Protein AF-0000000075723671 (afdb_homodimer)

Structure (mmCIF, N/CA/C/O backbone):
data_AF-0000000075723671-model_v1
#
loop_
_entity.id
_entity.type
_entity.pdbx_description
1 polymer 'Nucleoside phosphorylase domain-containing protein'
#
loop_
_atom_site.group_PDB
_atom_site.id
_atom_site.type_symbol
_atom_site.label_atom_id
_atom_site.label_alt_id
_atom_site.label_comp_id
_atom_site.label_asym_id
_atom_site.label_entity_id
_atom_site.label_seq_id
_atom_site.pdbx_PDB_ins_code
_atom_site.Cartn_x
_atom_site.Cartn_y
_atom_site.Cartn_z
_atom_site.occupancy
_atom_site.B_iso_or_equiv
_atom_site.auth_seq_id
_atom_site.auth_comp_id
_atom_site.auth_asym_id
_atom_site.auth_atom_id
_atom_site.pdbx_PDB_model_num
ATOM 1 N N . MET A 1 1 ? 20.656 0.702 16.875 1 18.89 1 MET A N 1
ATOM 2 C CA . MET A 1 1 ? 21.359 0.551 15.617 1 18.89 1 MET A CA 1
ATOM 3 C C . MET A 1 1 ? 21.234 1.809 14.766 1 18.89 1 MET A C 1
ATOM 5 O O . MET A 1 1 ? 20.125 2.297 14.539 1 18.89 1 MET A O 1
ATOM 9 N N . THR A 1 2 ? 22.203 2.615 14.734 1 20.42 2 THR A N 1
ATOM 10 C CA . THR A 1 2 ? 22.344 3.85 13.977 1 20.42 2 THR A CA 1
ATOM 11 C C . THR A 1 2 ? 22.016 3.623 12.5 1 20.42 2 THR A C 1
ATOM 13 O O . THR A 1 2 ? 22.484 2.66 11.891 1 20.42 2 THR A O 1
ATOM 16 N N . LEU A 1 3 ? 20.953 3.947 12.07 1 26.33 3 LEU A N 1
ATOM 17 C CA . LEU A 1 3 ? 20.781 3.924 10.617 1 26.33 3 LEU A CA 1
ATOM 18 C C . LEU A 1 3 ? 22 4.539 9.922 1 26.33 3 LEU A C 1
ATOM 20 O O . LEU A 1 3 ? 22.312 5.711 10.133 1 26.33 3 LEU A O 1
ATOM 24 N N . GLN A 1 4 ? 23.125 4.023 10.102 1 26.12 4 GLN A N 1
ATOM 25 C CA . GLN A 1 4 ? 24.203 4.531 9.258 1 26.12 4 GLN A CA 1
ATOM 26 C C . GLN A 1 4 ? 23.766 4.555 7.789 1 26.12 4 GLN A C 1
ATOM 28 O O . GLN A 1 4 ? 23.219 3.58 7.281 1 26.12 4 GLN A O 1
ATOM 33 N N . HIS A 1 5 ? 23.203 5.547 7.461 1 31.92 5 HIS A N 1
ATOM 34 C CA . HIS A 1 5 ? 23.266 5.578 6.004 1 31.92 5 HIS A CA 1
ATOM 35 C C . HIS A 1 5 ? 24.578 4.984 5.504 1 31.92 5 HIS A C 1
ATOM 37 O O . HIS A 1 5 ? 25.656 5.453 5.871 1 31.92 5 HIS A O 1
ATOM 43 N N . PRO A 1 6 ? 24.75 3.736 5.473 1 31.92 6 PRO A N 1
ATOM 44 C CA . PRO A 1 6 ? 26.047 3.311 4.969 1 31.92 6 PRO A CA 1
ATOM 45 C C . PRO A 1 6 ? 26.656 4.305 3.979 1 31.92 6 PRO A C 1
ATOM 47 O O . PRO A 1 6 ? 25.922 5.07 3.344 1 31.92 6 PRO A O 1
ATOM 50 N N . ASP A 1 7 ? 27.984 4.586 4.121 1 30.44 7 ASP A N 1
ATOM 51 C CA . ASP A 1 7 ? 28.875 5.117 3.098 1 30.44 7 ASP A CA 1
ATOM 52 C C . ASP A 1 7 ? 28.375 4.766 1.697 1 30.44 7 ASP A C 1
ATOM 54 O O . ASP A 1 7 ? 29 5.137 0.701 1 30.44 7 ASP A O 1
ATOM 58 N N . SER A 1 8 ? 27.641 3.738 1.77 1 30.45 8 SER A N 1
ATOM 59 C CA . SER A 1 8 ? 27.297 3.238 0.443 1 30.45 8 SER A CA 1
ATOM 60 C C . SER A 1 8 ? 26.234 4.109 -0.216 1 30.45 8 SER A C 1
ATOM 62 O O . SER A 1 8 ? 25.703 3.756 -1.271 1 30.45 8 SER A O 1
ATOM 64 N N . CYS A 1 9 ? 25.5 4.996 0.51 1 32.03 9 CYS A N 1
ATOM 65 C CA . CYS A 1 9 ? 24.906 6.027 -0.335 1 32.03 9 CYS A CA 1
ATOM 66 C C . CYS A 1 9 ? 25.984 6.816 -1.071 1 32.03 9 CYS A C 1
ATOM 68 O O . CYS A 1 9 ? 25.922 8.047 -1.147 1 32.03 9 CYS A O 1
ATOM 70 N N . LYS A 1 10 ? 27.172 6.375 -0.982 1 31.92 10 LYS A N 1
ATOM 71 C CA . LYS A 1 10 ? 28.062 7.258 -1.72 1 31.92 10 LYS A CA 1
ATOM 72 C C . LYS A 1 10 ? 27.344 7.926 -2.889 1 31.92 10 LYS A C 1
ATOM 74 O O . LYS A 1 10 ? 27.734 9.016 -3.32 1 31.92 10 LYS A O 1
ATOM 79 N N . GLY A 1 11 ? 26.797 6.973 -3.967 1 28.27 11 GLY A N 1
ATOM 80 C CA . GLY A 1 11 ? 26.109 7.582 -5.094 1 28.27 11 GLY A CA 1
ATOM 81 C C . GLY A 1 11 ? 24.594 7.605 -4.934 1 28.27 11 GLY A C 1
ATOM 82 O O . GLY A 1 11 ? 24 6.645 -4.434 1 28.27 11 GLY A O 1
ATOM 83 N N . GLY A 1 12 ? 23.844 8.734 -4.426 1 33.16 12 GLY A N 1
ATOM 84 C CA . GLY A 1 12 ? 22.5 9.281 -4.344 1 33.16 12 GLY A CA 1
ATOM 85 C C . GLY A 1 12 ? 21.438 8.328 -4.863 1 33.16 12 GLY A C 1
ATOM 86 O O . GLY A 1 12 ? 20.25 8.641 -4.812 1 33.16 12 GLY A O 1
ATOM 87 N N . ASN A 1 13 ? 21.625 7.41 -5.816 1 40.31 13 ASN A N 1
ATOM 88 C CA . ASN A 1 13 ? 20.781 6.719 -6.781 1 40.31 13 ASN A CA 1
ATOM 89 C C . ASN A 1 13 ? 20.203 5.434 -6.195 1 40.31 13 ASN A C 1
ATOM 91 O O . ASN A 1 13 ? 19.703 4.578 -6.934 1 40.31 13 ASN A O 1
ATOM 95 N N . THR A 1 14 ? 20.438 4.938 -4.898 1 51.66 14 THR A N 1
ATOM 96 C CA . THR A 1 14 ? 20.219 3.549 -4.5 1 51.66 14 THR A CA 1
ATOM 97 C C . THR A 1 14 ? 19.188 3.457 -3.381 1 51.66 14 THR A C 1
ATOM 99 O O . THR A 1 14 ? 18.859 4.461 -2.746 1 51.66 14 THR A O 1
ATOM 102 N N . ILE A 1 15 ? 18.328 2.477 -3.465 1 65.69 15 ILE A N 1
ATOM 103 C CA . ILE A 1 15 ? 17.578 2.08 -2.277 1 65.69 15 ILE A CA 1
ATOM 104 C C . ILE A 1 15 ? 18.484 2.16 -1.047 1 65.69 15 ILE A C 1
ATOM 106 O O . ILE A 1 15 ? 19.547 1.524 -1.001 1 65.69 15 ILE A O 1
ATOM 110 N N . PRO A 1 16 ? 18.156 3.162 -0.182 1 69.81 16 PRO A N 1
ATOM 111 C CA . PRO A 1 16 ? 18.953 3.238 1.039 1 69.81 16 PRO A CA 1
ATOM 112 C C . PRO A 1 16 ? 18.969 1.929 1.823 1 69.81 16 PRO A C 1
ATOM 114 O O . PRO A 1 16 ? 17.938 1.267 1.94 1 69.81 16 PRO A O 1
ATOM 117 N N . VAL A 1 17 ? 20.141 1.421 2.094 1 75.94 17 VAL A N 1
ATOM 118 C CA . VAL A 1 17 ? 20.297 0.274 2.984 1 75.94 17 VAL A CA 1
ATOM 119 C C . VAL A 1 17 ? 21.016 0.7 4.262 1 75.94 17 VAL A C 1
ATOM 121 O O . VAL A 1 17 ? 21.812 1.645 4.246 1 75.94 17 VAL A O 1
ATOM 124 N N . ASP A 1 18 ? 20.703 0.053 5.289 1 78.19 18 ASP A N 1
ATOM 125 C CA . ASP A 1 18 ? 21.375 0.379 6.535 1 78.19 18 ASP A CA 1
ATOM 126 C C . ASP A 1 18 ? 22.734 -0.315 6.613 1 78.19 18 ASP A C 1
ATOM 128 O O . ASP A 1 18 ? 23.219 -0.863 5.621 1 78.19 18 ASP A O 1
ATOM 132 N N . LYS A 1 19 ? 23.391 -0.211 7.762 1 78.44 19 LYS A N 1
ATOM 133 C CA . LYS A 1 19 ? 24.75 -0.725 7.957 1 78.44 19 LYS A CA 1
ATOM 134 C C . LYS A 1 19 ? 24.797 -2.236 7.75 1 78.44 19 LYS A C 1
ATOM 136 O O . LYS A 1 19 ? 25.844 -2.785 7.383 1 78.44 19 LYS A O 1
ATOM 141 N N . ASP A 1 20 ? 23.641 -2.936 7.918 1 84 20 ASP A N 1
ATOM 142 C CA . ASP A 1 20 ? 23.578 -4.387 7.785 1 84 20 ASP A CA 1
ATOM 143 C C . ASP A 1 20 ? 23.094 -4.793 6.398 1 84 20 ASP A C 1
ATOM 145 O O . ASP A 1 20 ? 22.891 -5.98 6.125 1 84 20 ASP A O 1
ATOM 149 N N . GLY A 1 21 ? 22.844 -3.807 5.562 1 84.38 21 GLY A N 1
ATOM 150 C CA . GLY A 1 21 ? 22.391 -4.094 4.211 1 84.38 21 GLY A CA 1
ATOM 151 C C . GLY A 1 21 ? 20.891 -4.234 4.105 1 84.38 21 GLY A C 1
ATOM 152 O O . GLY A 1 21 ? 20.375 -4.793 3.131 1 84.38 21 GLY A O 1
ATOM 153 N N . ARG A 1 22 ? 20.219 -3.822 5.086 1 88.88 22 ARG A N 1
ATOM 154 C CA . ARG A 1 22 ? 18.766 -3.879 5.074 1 88.88 22 ARG A CA 1
ATOM 155 C C . ARG A 1 22 ? 18.172 -2.699 4.305 1 88.88 22 ARG A C 1
ATOM 157 O O . ARG A 1 22 ? 18.422 -1.542 4.652 1 88.88 22 ARG A O 1
ATOM 164 N N . PRO A 1 23 ? 17.438 -3.053 3.213 1 89.31 23 PRO A N 1
ATOM 165 C CA . PRO A 1 23 ? 16.703 -1.945 2.586 1 89.31 23 PRO A CA 1
ATOM 166 C C . PRO A 1 23 ? 15.711 -1.28 3.533 1 89.31 23 PRO A C 1
ATOM 168 O O . PRO A 1 23 ? 15.102 -1.954 4.367 1 89.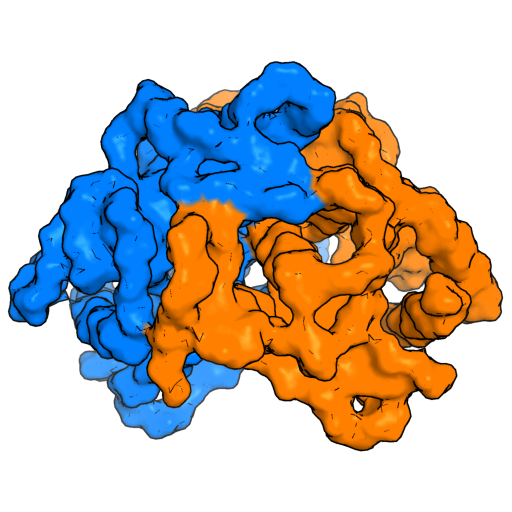31 23 PRO A O 1
ATOM 171 N N . TYR A 1 24 ? 15.438 -0.058 3.361 1 85.44 24 TYR A N 1
ATOM 172 C CA . TYR A 1 24 ? 14.695 0.799 4.277 1 85.44 24 TYR A CA 1
ATOM 173 C C . TYR A 1 24 ? 13.25 0.324 4.418 1 85.44 24 TYR A C 1
ATOM 175 O O . TYR A 1 24 ? 12.688 0.343 5.512 1 85.44 24 TYR A O 1
ATOM 183 N N . HIS A 1 25 ? 12.641 -0.074 3.348 1 91.69 25 HIS A N 1
ATOM 184 C CA . HIS A 1 25 ? 11.219 -0.391 3.389 1 91.69 25 HIS A CA 1
ATOM 185 C C . HIS A 1 25 ? 10.992 -1.88 3.629 1 91.69 25 HIS A C 1
ATOM 187 O O . HIS A 1 25 ? 10.305 -2.262 4.582 1 91.69 25 HIS A O 1
ATOM 193 N N . PHE A 1 26 ? 11.648 -2.721 2.828 1 94.75 26 PHE A N 1
ATOM 194 C CA . PHE A 1 26 ? 11.461 -4.164 2.92 1 94.75 26 PHE A CA 1
ATOM 195 C C . PHE A 1 26 ? 11.984 -4.695 4.246 1 94.75 26 PHE A C 1
ATOM 197 O O . PHE A 1 26 ? 11.367 -5.57 4.859 1 94.75 26 PHE A O 1
ATOM 204 N N . GLY A 1 27 ? 13.195 -4.32 4.613 1 93.75 27 GLY A N 1
ATOM 205 C CA . GLY A 1 27 ? 13.672 -4.473 5.977 1 93.75 27 GLY A CA 1
ATOM 206 C C . GLY A 1 27 ? 14.477 -5.746 6.191 1 93.75 27 GLY A C 1
ATOM 207 O O . GLY A 1 27 ? 15.148 -5.895 7.215 1 93.75 27 GLY A O 1
ATOM 208 N N . CYS A 1 28 ? 14.477 -6.711 5.27 1 96.94 28 CYS A N 1
ATOM 209 C CA . CYS A 1 28 ? 15.25 -7.938 5.449 1 96.94 28 CYS A CA 1
ATOM 210 C C . CYS A 1 28 ? 16.578 -7.863 4.699 1 96.94 28 CYS A C 1
ATOM 212 O O . CYS A 1 28 ? 16.688 -7.152 3.699 1 96.94 28 CYS A O 1
ATOM 214 N N . THR A 1 29 ? 17.547 -8.625 5.195 1 96 29 THR A N 1
ATOM 215 C CA . THR A 1 29 ? 18.797 -8.789 4.469 1 96 29 THR A CA 1
ATOM 216 C C . THR A 1 29 ? 18.703 -9.953 3.48 1 96 29 THR A C 1
ATOM 218 O O . THR A 1 29 ? 17.781 -10.773 3.562 1 96 29 THR A O 1
ATOM 221 N N . GLY A 1 30 ? 19.688 -9.961 2.572 1 95.75 30 GLY A N 1
ATOM 222 C CA . GLY A 1 30 ? 19.75 -11.07 1.635 1 95.75 30 GLY A CA 1
ATOM 223 C C . GLY A 1 30 ? 19.875 -12.422 2.314 1 95.75 30 GLY A C 1
ATOM 224 O O . GLY A 1 30 ? 19.344 -13.422 1.824 1 95.75 30 GLY A O 1
ATOM 225 N N . ALA A 1 31 ? 20.516 -12.492 3.469 1 96.81 31 ALA A N 1
ATOM 226 C CA . ALA A 1 31 ? 20.734 -13.734 4.199 1 96.81 31 ALA A CA 1
ATOM 227 C C . ALA A 1 31 ? 19.453 -14.211 4.875 1 96.81 31 ALA A C 1
ATOM 229 O O . ALA A 1 31 ? 19.281 -15.406 5.125 1 96.81 31 ALA A O 1
ATOM 230 N N . GLU A 1 32 ? 18.547 -13.336 5.047 1 98.06 32 GLU A N 1
ATOM 231 C CA . GLU A 1 32 ? 17.344 -13.625 5.816 1 98.06 32 GLU A CA 1
ATOM 232 C C . GLU A 1 32 ? 16.219 -14.109 4.906 1 98.06 32 GLU A C 1
ATOM 234 O O . GLU A 1 32 ? 15.195 -14.617 5.387 1 98.06 32 GLU A O 1
ATOM 239 N N . ILE A 1 33 ? 16.438 -14.023 3.609 1 98.44 33 ILE A N 1
ATOM 240 C CA . ILE A 1 33 ? 15.359 -14.375 2.697 1 98.44 33 ILE A CA 1
ATOM 241 C C . ILE A 1 33 ? 15.859 -15.391 1.673 1 98.44 33 ILE A C 1
ATOM 243 O O . ILE A 1 33 ? 17.062 -15.641 1.571 1 98.44 33 ILE A O 1
ATOM 247 N N . SER A 1 34 ? 14.906 -16.031 1.021 1 97.94 34 SER A N 1
ATOM 248 C CA . SER A 1 34 ? 15.133 -16.859 -0.167 1 97.94 34 SER A CA 1
ATOM 249 C C . SER A 1 34 ? 14.828 -16.078 -1.44 1 97.94 34 SER A C 1
ATOM 251 O O . SER A 1 34 ? 14.148 -15.039 -1.396 1 97.94 34 SER A O 1
ATOM 253 N N . ASN A 1 35 ? 15.336 -16.516 -2.518 1 97.75 35 ASN A N 1
ATOM 254 C CA . ASN A 1 35 ? 15.016 -15.93 -3.814 1 97.75 35 ASN A CA 1
ATOM 255 C C . ASN A 1 35 ? 13.656 -16.406 -4.32 1 97.75 35 ASN A C 1
ATOM 257 O O . ASN A 1 35 ? 13.18 -15.938 -5.355 1 97.75 35 ASN A O 1
ATOM 261 N N . ASP A 1 36 ? 13.039 -17.312 -3.648 1 98.44 36 ASP A N 1
ATOM 262 C CA . ASP A 1 36 ? 11.742 -17.859 -4.023 1 98.44 36 ASP A CA 1
ATOM 263 C C . ASP A 1 36 ? 10.656 -17.391 -3.057 1 98.44 36 ASP A C 1
ATOM 265 O O . ASP A 1 36 ? 10.617 -17.828 -1.901 1 98.44 36 ASP A O 1
ATOM 269 N N . PHE A 1 37 ? 9.719 -16.578 -3.59 1 98.69 37 PHE A N 1
ATOM 270 C CA . PHE A 1 37 ? 8.742 -15.922 -2.736 1 98.69 37 PHE A CA 1
ATOM 271 C C . PHE A 1 37 ? 7.328 -16.375 -3.08 1 98.69 37 PHE A C 1
ATOM 273 O O . PHE A 1 37 ? 6.945 -16.406 -4.25 1 98.69 37 PHE A O 1
ATOM 280 N N . LEU A 1 38 ? 6.617 -16.766 -2.066 1 98.88 38 LEU A N 1
ATOM 281 C CA . LEU A 1 38 ? 5.168 -16.594 -2.098 1 98.88 38 LEU A CA 1
ATOM 282 C C . LEU A 1 38 ? 4.758 -15.273 -1.447 1 98.88 38 LEU A C 1
ATOM 284 O O . LEU A 1 38 ? 5.098 -15.016 -0.29 1 98.88 38 LEU A O 1
ATOM 288 N N . ILE A 1 39 ? 4.059 -14.398 -2.154 1 98.88 39 ILE A N 1
ATOM 289 C CA . ILE A 1 39 ? 3.65 -13.125 -1.577 1 98.88 39 ILE A CA 1
ATOM 290 C C . ILE A 1 39 ? 2.125 -13.039 -1.54 1 98.88 39 ILE A C 1
ATOM 292 O O . ILE A 1 39 ? 1.441 -13.656 -2.355 1 98.88 39 ILE A O 1
ATOM 296 N N . THR A 1 40 ? 1.606 -12.344 -0.584 1 98.5 40 THR A N 1
ATOM 297 C CA . THR A 1 40 ? 0.164 -12.195 -0.416 1 98.5 40 THR A CA 1
ATOM 298 C C . THR A 1 40 ? -0.172 -10.867 0.247 1 98.5 40 THR A C 1
ATOM 300 O O . THR A 1 40 ? 0.697 -10.227 0.845 1 98.5 40 THR A O 1
ATOM 303 N N . THR A 1 41 ? -1.385 -10.43 0.107 1 95.56 41 THR A N 1
ATOM 304 C CA . THR A 1 41 ? -1.844 -9.188 0.704 1 95.56 41 THR A CA 1
ATOM 305 C C . THR A 1 41 ? -2.412 -9.43 2.098 1 95.56 41 THR A C 1
ATOM 307 O O . THR A 1 41 ? -2.658 -8.484 2.85 1 95.56 41 THR A O 1
ATOM 310 N N . ASP A 1 42 ? -2.635 -10.672 2.473 1 96.12 42 ASP A N 1
ATOM 311 C CA . ASP A 1 42 ? -3.291 -11.062 3.717 1 96.12 42 ASP A CA 1
ATOM 312 C C . ASP A 1 42 ? -2.27 -11.523 4.754 1 96.12 42 ASP A C 1
ATOM 314 O O . ASP A 1 42 ? -1.681 -12.594 4.621 1 96.12 42 ASP A O 1
ATOM 318 N N . TYR A 1 43 ? -2.156 -10.789 5.82 1 97.62 43 TYR A N 1
ATOM 319 C CA . TYR A 1 43 ? -1.144 -11.062 6.836 1 97.62 43 TYR A CA 1
ATOM 320 C C . TYR A 1 43 ? -1.479 -12.328 7.617 1 97.62 43 TYR A C 1
ATOM 322 O O . TYR A 1 43 ? -0.584 -13.102 7.973 1 97.62 43 TYR A O 1
ATOM 330 N N . TYR A 1 44 ? -2.709 -12.508 7.918 1 96.69 44 TYR A N 1
ATOM 331 C CA . TYR A 1 44 ? -3.127 -13.734 8.586 1 96.69 44 TYR A CA 1
ATOM 332 C C . TYR A 1 44 ? -2.811 -14.961 7.734 1 96.69 44 TYR A C 1
ATOM 334 O O . TYR A 1 44 ? -2.287 -15.953 8.234 1 96.69 44 TYR A O 1
ATOM 342 N N . LEU A 1 45 ? -3.135 -14.859 6.465 1 97.5 45 LEU A N 1
ATOM 343 C CA . LEU A 1 45 ? -2.863 -15.961 5.551 1 97.5 45 LEU A CA 1
ATOM 344 C C . LEU A 1 45 ? -1.372 -16.281 5.512 1 97.5 45 LEU A C 1
ATOM 346 O O . LEU A 1 45 ? -0.981 -17.453 5.535 1 97.5 45 LEU A O 1
ATOM 350 N N . ALA A 1 46 ? -0.579 -15.242 5.438 1 98.56 46 ALA A N 1
ATOM 351 C CA . ALA A 1 46 ? 0.868 -15.445 5.426 1 98.56 46 ALA A CA 1
ATOM 352 C C . ALA A 1 46 ? 1.326 -16.219 6.656 1 98.56 46 ALA A C 1
ATOM 354 O O . ALA A 1 46 ? 2.158 -17.125 6.555 1 98.56 46 ALA A O 1
ATOM 355 N N . GLU A 1 47 ? 0.824 -15.828 7.785 1 98.12 47 GLU A N 1
ATOM 356 C CA . GLU A 1 47 ? 1.156 -16.531 9.023 1 98.12 47 GLU A CA 1
ATOM 357 C C . GLU A 1 47 ? 0.74 -17.984 8.969 1 98.12 47 GLU A C 1
ATOM 359 O O . GLU A 1 47 ? 1.483 -18.875 9.406 1 98.12 47 GLU A O 1
ATOM 364 N N . GLN A 1 48 ? -0.472 -18.234 8.438 1 98.19 48 GLN A N 1
ATOM 365 C CA . GLN A 1 48 ? -0.961 -19.609 8.32 1 98.19 48 GLN A CA 1
ATOM 366 C C . GLN A 1 48 ? -0.099 -20.422 7.352 1 98.19 48 GLN A C 1
ATOM 368 O O . GLN A 1 48 ? 0.189 -21.594 7.602 1 98.19 48 GLN A O 1
ATOM 373 N N . ILE A 1 49 ? 0.293 -19.812 6.258 1 98.62 49 ILE A N 1
ATOM 374 C CA . ILE A 1 49 ? 1.131 -20.5 5.281 1 98.62 49 ILE A CA 1
ATOM 375 C C . ILE A 1 49 ? 2.494 -20.812 5.898 1 98.62 49 ILE A C 1
ATOM 377 O O . ILE A 1 49 ? 3.061 -21.875 5.66 1 98.62 49 ILE A O 1
ATOM 381 N N . ALA A 1 50 ? 3.018 -19.859 6.699 1 98.69 50 ALA A N 1
ATOM 382 C CA . ALA A 1 50 ? 4.324 -20.031 7.328 1 98.69 50 ALA A CA 1
ATOM 383 C C . ALA A 1 50 ? 4.324 -21.25 8.25 1 98.69 50 ALA A C 1
ATOM 385 O O . ALA A 1 50 ? 5.379 -21.844 8.5 1 98.69 50 ALA A O 1
ATOM 386 N N . LYS A 1 51 ? 3.18 -21.641 8.75 1 98.25 51 LYS A N 1
ATOM 387 C CA . LYS A 1 51 ? 3.064 -22.812 9.625 1 98.25 51 LYS A CA 1
ATOM 388 C C . LYS A 1 51 ? 3.297 -24.094 8.844 1 98.25 51 LYS A C 1
ATOM 390 O O . LYS A 1 51 ? 3.479 -25.172 9.438 1 98.25 51 LYS A O 1
ATOM 395 N N . LEU A 1 52 ? 3.309 -24.031 7.539 1 97.81 52 LEU A N 1
ATOM 396 C CA . LEU A 1 52 ? 3.576 -25.203 6.711 1 97.81 52 LEU A CA 1
ATOM 397 C C . LEU A 1 52 ? 5.074 -25.484 6.621 1 97.81 52 LEU A C 1
ATOM 399 O O . LEU A 1 52 ? 5.488 -26.547 6.152 1 97.81 52 LEU A O 1
ATOM 403 N N . PHE A 1 53 ? 5.879 -24.453 7.027 1 98.31 53 PHE A N 1
ATOM 404 C CA . PHE A 1 53 ? 7.324 -24.656 7.016 1 98.31 53 PHE A CA 1
ATOM 405 C C . PHE A 1 53 ? 7.719 -25.75 8 1 98.31 53 PHE A C 1
ATOM 407 O O . PHE A 1 53 ? 6.969 -26.078 8.922 1 98.31 53 PHE A O 1
ATOM 414 N N . GLU A 1 54 ? 8.891 -26.328 7.844 1 98.19 54 GLU A N 1
ATOM 415 C CA . GLU A 1 54 ? 9.43 -27.391 8.695 1 98.19 54 GLU A CA 1
ATOM 416 C C . GLU A 1 54 ? 9.797 -26.859 10.078 1 98.19 54 GLU A C 1
ATOM 418 O O . GLU A 1 54 ? 9.703 -27.562 11.07 1 98.19 54 GLU A O 1
ATOM 423 N N . GLU A 1 55 ? 10.195 -25.609 10.117 1 97.5 55 GLU A N 1
ATOM 424 C CA . GLU A 1 55 ? 10.586 -24.984 11.375 1 97.5 55 GLU A CA 1
ATOM 425 C C . GLU A 1 55 ? 9.359 -24.641 12.227 1 97.5 55 GLU A C 1
ATOM 427 O O . GLU A 1 55 ? 8.383 -24.094 11.719 1 97.5 55 GLU A O 1
ATOM 432 N N . LYS A 1 56 ? 9.422 -24.938 13.43 1 96.06 56 LYS A N 1
ATOM 433 C CA . LYS A 1 56 ? 8.367 -24.531 14.352 1 96.06 56 LYS A CA 1
ATOM 434 C C . LYS A 1 56 ? 8.305 -23 14.477 1 96.06 56 LYS A C 1
ATOM 436 O O . LYS A 1 56 ? 7.215 -22.438 14.602 1 96.06 56 LYS A O 1
ATOM 441 N N . GLU A 1 57 ? 9.461 -22.406 14.414 1 96.94 57 GLU A N 1
ATOM 442 C CA . GLU A 1 57 ? 9.594 -20.953 14.453 1 96.94 57 GLU A CA 1
ATOM 443 C C . GLU A 1 57 ? 10.477 -20.453 13.312 1 96.94 57 GLU A C 1
ATOM 445 O O . GLU A 1 57 ? 11.664 -20.188 13.508 1 96.94 57 GLU A O 1
ATOM 450 N N . PRO A 1 58 ? 9.859 -20.359 12.211 1 98.31 58 PRO A N 1
ATOM 451 C CA . PRO A 1 58 ? 10.656 -19.812 11.102 1 98.31 58 PRO A CA 1
ATOM 452 C C . PRO A 1 58 ? 11.086 -18.375 11.328 1 98.31 58 PRO A C 1
ATOM 454 O O . PRO A 1 58 ? 10.578 -17.703 12.234 1 98.31 58 PRO A O 1
ATOM 457 N N . PHE A 1 59 ? 12.086 -17.984 10.602 1 98.44 59 PHE A N 1
ATOM 458 C CA . PHE A 1 59 ? 12.438 -16.562 10.625 1 98.44 59 PHE A CA 1
ATOM 459 C C . PHE A 1 59 ? 11.211 -15.695 10.375 1 98.44 59 PHE A C 1
ATOM 461 O O . PHE A 1 59 ? 10.383 -16.016 9.516 1 98.44 59 PHE A O 1
ATOM 468 N N . CYS A 1 60 ? 11.102 -14.695 11.109 1 98.56 60 CYS A N 1
ATOM 469 C CA . CYS A 1 60 ? 10.023 -13.727 10.93 1 98.56 60 CYS A CA 1
ATOM 470 C C . CYS A 1 60 ? 10.516 -12.305 11.18 1 98.56 60 CYS A C 1
ATOM 472 O O . CYS A 1 60 ? 11.156 -12.039 12.195 1 98.56 60 CYS A O 1
ATOM 474 N N . PHE A 1 61 ? 10.242 -11.484 10.227 1 97.88 61 PHE A N 1
ATOM 475 C CA . PHE A 1 61 ? 10.586 -10.078 10.398 1 97.88 61 PHE A CA 1
ATOM 476 C C . PHE A 1 61 ? 9.453 -9.18 9.93 1 97.88 61 PHE A C 1
ATOM 478 O O . PHE A 1 61 ? 8.906 -9.383 8.836 1 97.88 61 PHE A O 1
ATOM 485 N N . ARG A 1 62 ? 9.102 -8.242 10.719 1 96.56 62 ARG A N 1
ATOM 486 C CA . ARG A 1 62 ? 8.125 -7.207 10.398 1 96.56 62 ARG A CA 1
ATOM 487 C C . ARG A 1 62 ? 8.805 -5.852 10.203 1 96.56 62 ARG A C 1
ATOM 489 O O . ARG A 1 62 ? 9.391 -5.309 11.141 1 96.56 62 ARG A O 1
ATOM 496 N N . SER A 1 63 ? 8.648 -5.344 9.031 1 95.75 63 SER A N 1
ATOM 497 C CA . SER A 1 63 ? 9.289 -4.066 8.734 1 95.75 63 SER A CA 1
ATOM 498 C C . SER A 1 63 ? 8.453 -2.896 9.234 1 95.75 63 SER A C 1
ATOM 500 O O . SER A 1 63 ? 7.281 -3.061 9.57 1 95.75 63 SER A O 1
ATOM 502 N N . ASN A 1 64 ? 9.023 -1.747 9.203 1 93.56 64 ASN A N 1
ATOM 503 C CA . ASN A 1 64 ? 8.328 -0.542 9.648 1 93.56 64 ASN A CA 1
ATOM 504 C C . ASN A 1 64 ? 7.504 0.075 8.516 1 93.56 64 ASN A C 1
ATOM 506 O O . ASN A 1 64 ? 6.934 1.154 8.68 1 93.56 64 ASN A O 1
ATOM 510 N N . ARG A 1 65 ? 7.438 -0.635 7.43 1 94.75 65 ARG A N 1
ATOM 511 C CA . ARG A 1 65 ? 6.695 -0.075 6.305 1 94.75 65 ARG A CA 1
ATOM 512 C C . ARG A 1 65 ? 5.66 -1.067 5.781 1 94.75 65 ARG A C 1
ATOM 514 O O . ARG A 1 65 ? 5.207 -0.955 4.645 1 94.75 65 ARG A O 1
ATOM 521 N N . GLY A 1 66 ? 5.426 -2.107 6.539 1 96.44 66 GLY A N 1
ATOM 522 C CA . GLY A 1 66 ? 4.23 -2.895 6.281 1 96.44 66 GLY A CA 1
ATOM 523 C C . GLY A 1 66 ? 4.527 -4.23 5.625 1 96.44 66 GLY A C 1
ATOM 524 O O . GLY A 1 66 ? 3.619 -4.902 5.137 1 96.44 66 GLY A O 1
ATOM 525 N N . TYR A 1 67 ? 5.809 -4.621 5.641 1 98 67 TYR A N 1
ATOM 526 C CA . TYR A 1 67 ? 6.137 -5.945 5.129 1 98 67 TYR A CA 1
ATOM 527 C C . TYR A 1 67 ? 6.375 -6.926 6.27 1 98 67 TYR A C 1
ATOM 529 O O . TYR A 1 67 ? 7.094 -6.617 7.223 1 98 67 TYR A O 1
ATOM 537 N N . THR A 1 68 ? 5.746 -8.047 6.23 1 98.5 68 THR A N 1
ATOM 538 C CA . THR A 1 68 ? 6.023 -9.164 7.125 1 98.5 68 THR A CA 1
ATOM 539 C C . THR A 1 68 ? 6.543 -10.367 6.34 1 98.5 68 THR A C 1
ATOM 541 O O . THR A 1 68 ? 5.832 -10.922 5.504 1 98.5 68 THR A O 1
ATOM 544 N N . THR A 1 69 ? 7.762 -10.766 6.664 1 98.81 69 THR A N 1
ATOM 545 C CA . THR A 1 69 ? 8.43 -11.812 5.898 1 98.81 69 THR A CA 1
ATOM 546 C C . THR A 1 69 ? 8.719 -13.023 6.777 1 98.81 69 THR A C 1
ATOM 548 O O . THR A 1 69 ? 9.18 -12.883 7.91 1 98.81 69 THR A O 1
ATOM 551 N N . PHE A 1 70 ? 8.398 -14.141 6.27 1 98.88 70 PHE A N 1
ATOM 552 C CA . PHE A 1 70 ? 8.758 -15.43 6.855 1 98.88 70 PHE A CA 1
ATOM 553 C C . PHE A 1 70 ? 9.711 -16.188 5.941 1 98.88 70 PHE A C 1
ATOM 555 O O . PHE A 1 70 ? 9.539 -16.203 4.723 1 98.88 70 PHE A O 1
ATOM 562 N N . THR A 1 71 ? 10.711 -16.797 6.512 1 98.88 71 THR A N 1
ATOM 563 C CA . THR A 1 71 ? 11.594 -17.672 5.746 1 98.88 71 THR A CA 1
ATOM 564 C C . THR A 1 71 ? 11.797 -19 6.469 1 98.88 71 THR A C 1
ATOM 566 O O . THR A 1 71 ? 12.031 -19.031 7.676 1 98.88 71 THR A O 1
ATOM 569 N N . GLY A 1 72 ? 11.656 -20 5.766 1 98.5 72 GLY A N 1
ATOM 570 C CA . GLY A 1 72 ? 11.828 -21.344 6.273 1 98.5 72 GLY A CA 1
ATOM 571 C C . GLY A 1 72 ? 11.953 -22.391 5.172 1 98.5 72 GLY A C 1
ATOM 572 O O . GLY A 1 72 ? 12.273 -22.047 4.031 1 98.5 72 GLY A O 1
ATOM 573 N N . HIS A 1 73 ? 11.82 -23.688 5.605 1 98.44 73 HIS A N 1
ATOM 574 C CA . HIS A 1 73 ? 11.945 -24.766 4.645 1 98.44 73 HIS A CA 1
ATOM 575 C C . HIS A 1 73 ? 10.609 -25.484 4.445 1 98.44 73 HIS A C 1
ATOM 577 O O . HIS A 1 73 ? 9.875 -25.719 5.41 1 98.44 73 HIS A O 1
ATOM 583 N N . TYR A 1 74 ? 10.258 -25.75 3.285 1 98 74 TYR A N 1
ATOM 584 C CA . TYR A 1 74 ? 9.133 -26.578 2.877 1 98 74 TYR A CA 1
ATOM 585 C C . TYR A 1 74 ? 9.586 -27.719 1.97 1 98 74 TYR A C 1
ATOM 587 O O . TYR A 1 74 ? 10.07 -27.469 0.862 1 98 74 TYR A O 1
ATOM 595 N N . LYS A 1 75 ? 9.477 -28.969 2.477 1 96.69 75 LYS A N 1
ATOM 596 C CA . LYS A 1 75 ? 9.945 -30.172 1.77 1 96.69 75 LYS A CA 1
ATOM 597 C C . LYS A 1 75 ? 11.406 -30.016 1.35 1 96.69 75 LYS A C 1
ATOM 599 O O . LYS A 1 75 ? 11.75 -30.266 0.192 1 96.69 75 LYS A O 1
ATOM 604 N N . GLY A 1 76 ? 12.172 -29.422 2.193 1 96.69 76 GLY A N 1
ATOM 605 C CA . GLY A 1 76 ? 13.617 -29.359 2.057 1 96.69 76 GLY A CA 1
ATOM 606 C C . GLY A 1 76 ? 14.094 -28.109 1.332 1 96.69 76 GLY A C 1
ATOM 607 O O . GLY A 1 76 ? 15.289 -27.844 1.256 1 96.69 76 GLY A O 1
ATOM 608 N N . LYS A 1 77 ? 13.164 -27.297 0.88 1 97.19 77 LYS A N 1
ATOM 609 C CA . LYS A 1 77 ? 13.539 -26.125 0.103 1 97.19 77 LYS A CA 1
ATOM 610 C C . LYS A 1 77 ? 13.336 -24.844 0.908 1 97.19 77 LYS A C 1
ATOM 612 O O . LYS A 1 77 ? 12.289 -24.656 1.536 1 97.19 77 LYS A O 1
ATOM 617 N N . ARG A 1 78 ? 14.336 -24 0.9 1 97.94 78 ARG A N 1
ATOM 618 C CA . ARG A 1 78 ? 14.242 -22.703 1.576 1 97.94 78 ARG A CA 1
ATOM 619 C C . ARG A 1 78 ? 13.414 -21.719 0.765 1 97.94 78 ARG A C 1
ATOM 621 O O . ARG A 1 78 ? 13.688 -21.484 -0.416 1 97.94 78 ARG A O 1
ATOM 628 N N . LEU A 1 79 ? 12.367 -21.188 1.39 1 98.38 79 LEU A N 1
ATOM 629 C CA . LEU A 1 79 ? 11.43 -20.281 0.734 1 98.38 79 LEU A CA 1
ATOM 630 C C . LEU A 1 79 ? 11.094 -19.109 1.642 1 98.38 79 LEU A C 1
ATOM 632 O O . LEU A 1 79 ? 11.266 -19.188 2.859 1 98.38 79 LEU A O 1
ATOM 636 N N . SER A 1 80 ? 10.633 -18.062 1.09 1 98.81 80 SER A N 1
ATOM 637 C CA . SER A 1 80 ? 10.141 -16.906 1.85 1 98.81 80 SER A CA 1
ATOM 638 C C . SER A 1 80 ? 8.68 -16.609 1.533 1 98.81 80 SER A C 1
ATOM 640 O O . SER A 1 80 ? 8.242 -16.781 0.394 1 98.81 80 SER A O 1
ATOM 642 N N . ILE A 1 81 ? 7.969 -16.281 2.521 1 98.88 81 ILE A N 1
ATOM 643 C CA . ILE A 1 81 ? 6.609 -15.75 2.439 1 98.88 81 ILE A CA 1
ATOM 644 C C . ILE A 1 81 ? 6.594 -14.281 2.857 1 98.88 81 ILE A C 1
ATOM 646 O O . ILE A 1 81 ? 7.219 -13.906 3.854 1 98.88 81 ILE A O 1
ATOM 650 N N . CYS A 1 82 ? 5.887 -13.422 2.094 1 98.81 82 CYS A N 1
ATOM 651 C CA . CYS A 1 82 ? 5.828 -12.016 2.471 1 98.81 82 CYS A CA 1
ATOM 652 C C . CYS A 1 82 ? 4.414 -11.469 2.324 1 98.81 82 CYS A C 1
ATOM 654 O O . CYS A 1 82 ? 3.801 -11.602 1.264 1 98.81 82 CYS A O 1
ATOM 656 N N . ALA A 1 83 ? 3.893 -10.945 3.377 1 98.62 83 ALA A N 1
ATOM 657 C CA . ALA A 1 83 ? 2.674 -10.148 3.328 1 98.62 83 ALA A CA 1
ATOM 658 C C . ALA A 1 83 ? 2.998 -8.664 3.17 1 98.62 83 ALA A C 1
ATOM 660 O O . ALA A 1 83 ? 3.924 -8.148 3.803 1 98.62 83 ALA A O 1
ATOM 661 N N . PHE A 1 84 ? 2.225 -7.918 2.299 1 96.88 84 PHE A N 1
ATOM 662 C CA . PHE A 1 84 ? 2.691 -6.582 1.947 1 96.88 84 PHE A CA 1
ATOM 663 C C . PHE A 1 84 ? 1.538 -5.586 1.961 1 96.88 84 PHE A C 1
ATOM 665 O O . PHE A 1 84 ? 1.693 -4.441 1.525 1 96.88 84 PHE A O 1
ATOM 672 N N . GLY A 1 85 ? 0.406 -5.887 2.314 1 92.75 85 GLY A N 1
ATOM 673 C CA . GLY A 1 85 ? -0.712 -4.957 2.287 1 92.75 85 GLY A CA 1
ATOM 674 C C . GLY A 1 85 ? -1.411 -4.902 0.941 1 92.75 85 GLY A C 1
ATOM 675 O O . GLY A 1 85 ? -1.79 -5.941 0.392 1 92.75 85 GLY A O 1
ATOM 676 N N . ILE A 1 86 ? -1.637 -3.51 0.479 1 91.19 86 ILE A N 1
ATOM 677 C CA . ILE A 1 86 ? -2.465 -3.395 -0.717 1 91.19 86 ILE A CA 1
ATOM 678 C C . ILE A 1 86 ? -1.804 -2.441 -1.712 1 91.19 86 ILE A C 1
ATOM 680 O O . ILE A 1 86 ? -1.361 -1.354 -1.339 1 91.19 86 ILE A O 1
ATOM 684 N N . GLY A 1 87 ? -1.719 -2.912 -2.973 1 90.56 87 GLY A N 1
ATOM 685 C CA . GLY A 1 87 ? -1.623 -1.913 -4.023 1 90.56 87 GLY A CA 1
ATOM 686 C C . GLY A 1 87 ? -0.259 -1.875 -4.688 1 90.56 87 GLY A C 1
ATOM 687 O O . GLY A 1 87 ? 0.657 -2.59 -4.277 1 90.56 87 GLY A O 1
ATOM 688 N N . PHE A 1 88 ? -0.161 -0.997 -5.695 1 89.81 88 PHE A N 1
ATOM 689 C CA . PHE A 1 88 ? 0.949 -0.93 -6.637 1 89.81 88 PHE A CA 1
ATOM 690 C C . PHE A 1 88 ? 2.236 -0.519 -5.93 1 89.81 88 PHE A C 1
ATOM 692 O O . PHE A 1 88 ? 3.285 -1.135 -6.133 1 89.81 88 PHE A O 1
ATOM 699 N N . ALA A 1 89 ? 2.125 0.458 -5.055 1 90.62 89 ALA A N 1
ATOM 700 C CA . ALA A 1 89 ? 3.324 0.981 -4.402 1 90.62 89 ALA A CA 1
ATOM 701 C C . ALA A 1 89 ? 3.982 -0.084 -3.531 1 90.62 89 ALA A C 1
ATOM 703 O O . ALA A 1 89 ? 5.207 -0.237 -3.545 1 90.62 89 ALA A O 1
ATOM 704 N N . MET A 1 90 ? 3.186 -0.811 -2.816 1 93.88 90 MET A N 1
ATOM 705 C CA . MET A 1 90 ? 3.709 -1.843 -1.926 1 93.88 90 MET A CA 1
ATOM 706 C C . MET A 1 90 ? 4.449 -2.918 -2.715 1 93.88 90 MET A C 1
ATOM 708 O O . MET A 1 90 ? 5.539 -3.342 -2.324 1 93.88 90 MET A O 1
ATOM 712 N N . ILE A 1 91 ? 3.9 -3.344 -3.863 1 93.25 91 ILE A N 1
ATOM 713 C CA . ILE A 1 91 ? 4.508 -4.383 -4.691 1 93.25 91 ILE A CA 1
ATOM 714 C C . ILE A 1 91 ? 5.777 -3.844 -5.344 1 93.25 91 ILE A C 1
ATOM 716 O O . ILE A 1 91 ? 6.789 -4.547 -5.422 1 93.25 91 ILE A O 1
ATOM 720 N N . ASP A 1 92 ? 5.66 -2.701 -5.848 1 88.12 92 ASP A N 1
ATOM 721 C CA . ASP A 1 92 ? 6.805 -2.094 -6.52 1 88.12 92 ASP A CA 1
ATOM 722 C C . ASP A 1 92 ? 8.023 -2.053 -5.602 1 88.12 92 ASP A C 1
ATOM 724 O O . ASP A 1 92 ? 9.109 -2.51 -5.977 1 88.12 92 ASP A O 1
ATOM 728 N N . PHE A 1 93 ? 7.832 -1.541 -4.375 1 90.5 93 PHE A N 1
ATOM 729 C CA . PHE A 1 93 ? 8.93 -1.48 -3.42 1 90.5 93 PHE A CA 1
ATOM 730 C C . PHE A 1 93 ? 9.43 -2.879 -3.076 1 90.5 93 PHE A C 1
ATOM 732 O O . PHE A 1 93 ? 10.633 -3.102 -2.955 1 90.5 93 PHE A O 1
ATOM 739 N N . LEU A 1 94 ? 8.516 -3.762 -2.941 1 95.12 94 LEU A N 1
ATOM 740 C CA . LEU A 1 94 ? 8.898 -5.125 -2.588 1 95.12 94 LEU A CA 1
ATOM 741 C C . LEU A 1 94 ? 9.828 -5.719 -3.637 1 95.12 94 LEU A C 1
ATOM 743 O O . LEU A 1 94 ? 10.938 -6.148 -3.311 1 95.12 94 LEU A O 1
ATOM 747 N N . VAL A 1 95 ? 9.453 -5.684 -4.883 1 94.44 95 VAL A N 1
ATOM 748 C CA . VAL A 1 95 ? 10.203 -6.312 -5.965 1 94.44 95 VAL A CA 1
ATOM 749 C C . VAL A 1 95 ? 11.555 -5.609 -6.133 1 94.44 95 VAL A C 1
ATOM 751 O O . VAL A 1 95 ? 12.594 -6.262 -6.211 1 94.44 95 VAL A O 1
ATOM 754 N N . ARG A 1 96 ? 11.555 -4.355 -6.07 1 90.38 96 ARG A N 1
ATOM 755 C CA . ARG A 1 96 ? 12.766 -3.592 -6.352 1 90.38 96 ARG A CA 1
ATOM 756 C C . ARG A 1 96 ? 13.766 -3.711 -5.211 1 90.38 96 ARG A C 1
ATOM 758 O O . ARG A 1 96 ? 14.969 -3.867 -5.441 1 90.38 96 ARG A O 1
ATOM 765 N N . GLU A 1 97 ? 13.312 -3.598 -4.008 1 92.12 97 GLU A N 1
ATOM 766 C CA . GLU A 1 97 ? 14.234 -3.672 -2.879 1 92.12 97 GLU A CA 1
ATOM 767 C C . GLU A 1 97 ? 14.766 -5.09 -2.691 1 92.12 97 GLU A C 1
ATOM 769 O O . GLU A 1 97 ? 15.938 -5.281 -2.357 1 92.12 97 GLU A O 1
ATOM 774 N N . VAL A 1 98 ? 13.922 -6.117 -2.936 1 96 98 VAL A N 1
ATOM 775 C CA . VAL A 1 98 ? 14.414 -7.492 -2.861 1 96 98 VAL A CA 1
ATOM 776 C C . VAL A 1 98 ? 15.477 -7.723 -3.938 1 96 98 VAL A C 1
ATOM 778 O O . VAL A 1 98 ? 16.516 -8.312 -3.668 1 96 98 VAL A O 1
ATOM 781 N N . ARG A 1 99 ? 15.188 -7.203 -5.109 1 94.44 99 ARG A N 1
ATOM 782 C CA . ARG A 1 99 ? 16.156 -7.383 -6.191 1 94.44 99 ARG A CA 1
ATOM 783 C C . ARG A 1 99 ? 17.469 -6.684 -5.883 1 94.44 99 ARG A C 1
ATOM 785 O O . ARG A 1 99 ? 18.547 -7.184 -6.227 1 94.44 99 ARG A O 1
ATOM 792 N N . THR A 1 100 ? 17.438 -5.574 -5.191 1 88.88 100 THR A N 1
ATOM 793 C CA . THR A 1 100 ? 18.625 -4.805 -4.852 1 88.88 100 THR A CA 1
ATOM 794 C C . THR A 1 100 ? 19.531 -5.598 -3.924 1 88.88 100 THR A C 1
ATOM 796 O O . THR A 1 100 ? 20.766 -5.441 -3.961 1 88.88 100 THR A O 1
ATOM 799 N N . ILE A 1 101 ? 19.016 -6.512 -3.17 1 93.12 101 ILE A N 1
ATOM 800 C CA . ILE A 1 101 ? 19.812 -7.184 -2.152 1 93.12 101 ILE A CA 1
ATOM 801 C C . ILE A 1 101 ? 19.984 -8.656 -2.518 1 93.12 101 ILE A C 1
ATOM 803 O O . ILE A 1 101 ? 20.453 -9.453 -1.702 1 93.12 101 ILE A O 1
ATOM 807 N N . THR A 1 102 ? 19.531 -9.031 -3.713 1 94.94 102 THR A N 1
ATOM 808 C CA . THR A 1 102 ? 19.656 -10.406 -4.172 1 94.94 102 THR A CA 1
ATOM 809 C C . THR A 1 102 ? 20.312 -10.461 -5.547 1 94.94 102 THR A C 1
ATOM 811 O O . THR A 1 102 ? 20.375 -9.453 -6.25 1 94.94 102 THR A O 1
ATOM 814 N N . GLN A 1 103 ? 20.797 -11.602 -5.859 1 94.31 103 GLN A N 1
ATOM 815 C CA . GLN A 1 103 ? 21.359 -11.898 -7.172 1 94.31 103 GLN A CA 1
ATOM 816 C C . GLN A 1 103 ? 20.781 -13.188 -7.746 1 94.31 103 GLN A C 1
ATOM 818 O O . GLN A 1 103 ? 20.172 -13.977 -7.02 1 94.31 103 GLN A O 1
ATOM 823 N N . GLY A 1 104 ? 20.906 -13.281 -9.062 1 95.88 104 GLY A N 1
ATOM 824 C CA . GLY A 1 104 ? 20.438 -14.484 -9.711 1 95.88 104 GLY A CA 1
ATOM 825 C C . GLY A 1 104 ? 18.922 -14.5 -9.914 1 95.88 104 GLY A C 1
ATOM 826 O O . GLY A 1 104 ? 18.281 -13.445 -9.883 1 95.88 104 GLY A O 1
ATOM 827 N N . LYS A 1 105 ? 18.453 -15.68 -10.195 1 97.12 105 LYS A N 1
ATOM 828 C CA . LYS A 1 105 ? 17.016 -15.836 -10.453 1 97.12 105 LYS A CA 1
ATOM 829 C C . LYS A 1 105 ? 16.203 -15.5 -9.211 1 97.12 105 LYS A C 1
ATOM 831 O O . LYS A 1 105 ? 16.5 -15.961 -8.109 1 97.12 105 LYS A O 1
ATOM 836 N N . LEU A 1 106 ? 15.234 -14.648 -9.367 1 97.69 106 LEU A N 1
ATOM 837 C CA . LEU A 1 106 ? 14.289 -14.234 -8.328 1 97.69 106 LEU A CA 1
ATOM 838 C C . LEU A 1 106 ? 12.859 -14.523 -8.758 1 97.69 106 LEU A C 1
ATOM 840 O O . LEU A 1 106 ? 12.438 -14.133 -9.852 1 97.69 106 LEU A O 1
ATOM 844 N N . THR A 1 107 ? 12.109 -15.25 -7.906 1 98.5 107 THR A N 1
ATOM 845 C CA . THR A 1 107 ? 10.766 -15.672 -8.266 1 98.5 107 THR A CA 1
ATOM 846 C C . THR A 1 107 ? 9.742 -15.141 -7.266 1 98.5 107 THR A C 1
ATOM 848 O O . THR A 1 107 ? 9.938 -15.258 -6.051 1 98.5 107 THR A O 1
ATOM 851 N N . PHE A 1 108 ? 8.672 -14.523 -7.789 1 98.62 108 PHE A N 1
ATOM 852 C CA . PHE A 1 108 ? 7.516 -14.133 -6.992 1 98.62 108 PHE A CA 1
ATOM 853 C C . PHE A 1 108 ? 6.254 -14.82 -7.496 1 98.62 108 PHE A C 1
ATOM 855 O O . PHE A 1 108 ? 5.887 -14.68 -8.664 1 98.62 108 PHE A O 1
ATOM 862 N N . ILE A 1 109 ? 5.605 -15.531 -6.668 1 98.88 109 ILE A N 1
ATOM 863 C CA . ILE A 1 109 ? 4.246 -15.984 -6.957 1 98.88 109 ILE A CA 1
ATOM 864 C C . ILE A 1 109 ? 3.277 -15.367 -5.953 1 98.88 109 ILE A C 1
ATOM 866 O O . ILE A 1 109 ? 3.396 -15.594 -4.746 1 98.88 109 ILE A O 1
ATOM 870 N N . GLN A 1 110 ? 2.355 -14.648 -6.43 1 98.81 110 GLN A N 1
ATOM 871 C CA . GLN A 1 110 ? 1.355 -14.008 -5.582 1 98.81 110 GLN A CA 1
ATOM 872 C C . GLN A 1 110 ? 0.127 -14.898 -5.41 1 98.81 110 GLN A C 1
ATOM 874 O O . GLN A 1 110 ? -0.327 -15.531 -6.371 1 98.81 110 GLN A O 1
ATOM 879 N N . LEU A 1 111 ? -0.309 -14.984 -4.207 1 98.81 111 LEU A N 1
ATOM 880 C CA . LEU A 1 111 ? -1.596 -15.586 -3.881 1 98.81 111 LEU A CA 1
ATOM 881 C C . LEU A 1 111 ? -2.568 -14.539 -3.352 1 98.81 111 LEU A C 1
ATOM 883 O O . LEU A 1 111 ? -2.273 -13.852 -2.373 1 98.81 111 LEU A O 1
ATOM 887 N N . GLY A 1 112 ? -3.707 -14.391 -4.008 1 96.75 112 GLY A N 1
ATOM 888 C CA . GLY A 1 112 ? -4.719 -13.438 -3.576 1 96.75 112 GLY A CA 1
ATOM 889 C C . GLY A 1 112 ? -6.129 -14 -3.633 1 96.75 112 GLY A C 1
ATOM 890 O O . GLY A 1 112 ? -6.316 -15.211 -3.725 1 96.75 112 GLY A O 1
ATOM 891 N N . ALA A 1 113 ? -7.09 -13.109 -3.4 1 95.44 113 ALA A N 1
ATOM 892 C CA . ALA A 1 113 ? -8.523 -13.344 -3.562 1 95.44 113 ALA A CA 1
ATOM 893 C C . ALA A 1 113 ? -9.219 -12.109 -4.141 1 95.44 113 ALA A C 1
ATOM 895 O O . ALA A 1 113 ? -8.891 -10.977 -3.779 1 95.44 113 ALA A O 1
ATOM 896 N N . ALA A 1 114 ? -10.141 -12.359 -5 1 92.56 114 ALA A N 1
ATOM 897 C CA . ALA A 1 114 ? -10.828 -11.25 -5.668 1 92.56 114 ALA A CA 1
ATOM 898 C C . ALA A 1 114 ? -12.141 -11.711 -6.285 1 92.56 114 ALA A C 1
ATOM 900 O O . ALA A 1 114 ? -12.336 -12.906 -6.523 1 92.56 114 ALA A O 1
ATOM 901 N N . PRO A 1 115 ? -13 -10.773 -6.52 1 91.38 115 PRO A N 1
ATOM 902 C CA . PRO A 1 115 ? -14.242 -11.133 -7.199 1 91.38 115 PRO A CA 1
ATOM 903 C C . PRO A 1 115 ? -14.031 -11.477 -8.672 1 91.38 115 PRO A C 1
ATOM 905 O O . PRO A 1 115 ? -13.008 -11.109 -9.258 1 91.38 115 PRO A O 1
ATOM 908 N N . SER A 1 116 ? -14.961 -12.219 -9.172 1 93.69 116 SER A N 1
ATOM 909 C CA . SER A 1 116 ? -14.977 -12.547 -10.594 1 93.69 116 SER A CA 1
ATOM 910 C C . SER A 1 116 ? -16.266 -12.07 -11.266 1 93.69 116 SER A C 1
ATOM 912 O O . SER A 1 116 ? -17.359 -12.484 -10.875 1 93.69 116 SER A O 1
ATOM 914 N N . PRO A 1 117 ? -16.062 -11.148 -12.219 1 91.31 117 PRO A N 1
ATOM 915 C CA . PRO A 1 117 ? -17.25 -10.773 -13 1 91.31 117 PRO A CA 1
ATOM 916 C C . PRO A 1 117 ? -17.578 -11.781 -14.094 1 91.31 117 PRO A C 1
ATOM 918 O O . PRO A 1 117 ? -18.609 -11.656 -14.766 1 91.31 117 PRO A O 1
ATOM 921 N N . ALA A 1 118 ? -16.75 -12.812 -14.391 1 93.19 118 ALA A N 1
ATOM 922 C 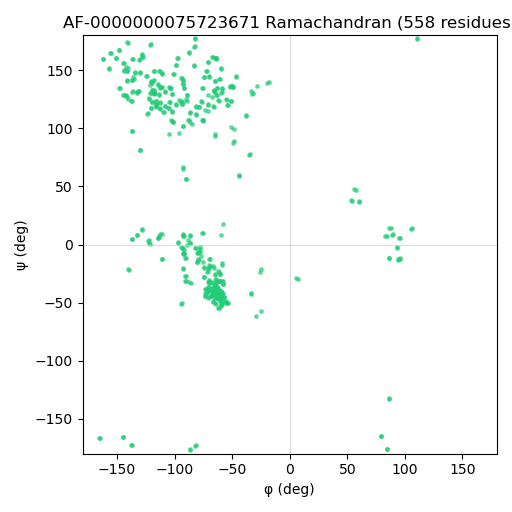CA . ALA A 1 118 ? -16.812 -13.68 -15.555 1 93.19 118 ALA A CA 1
ATOM 923 C C . ALA A 1 118 ? -17.641 -14.93 -15.266 1 93.19 118 ALA A C 1
ATOM 925 O O . ALA A 1 118 ? -17.625 -15.891 -16.031 1 93.19 118 ALA A O 1
ATOM 926 N N . GLY A 1 119 ? -18.297 -15.07 -14.195 1 90.25 119 GLY A N 1
ATOM 927 C CA . GLY A 1 119 ? -19.188 -16.188 -13.922 1 90.25 119 GLY A CA 1
ATOM 928 C C . GLY A 1 119 ? -18.484 -17.359 -13.273 1 90.25 119 GLY A C 1
ATOM 929 O O . GLY A 1 119 ? -19.062 -18.453 -13.172 1 90.25 119 GLY A O 1
ATOM 930 N N . HIS A 1 120 ? -17.219 -17.172 -12.875 1 96.5 120 HIS A N 1
ATOM 931 C CA . HIS A 1 120 ? -16.531 -18.25 -12.18 1 96.5 120 HIS A CA 1
ATOM 932 C C . HIS A 1 120 ? -17.094 -18.469 -10.781 1 96.5 120 HIS A C 1
ATOM 934 O O . HIS A 1 120 ? -17.438 -17.5 -10.094 1 96.5 120 HIS A O 1
ATOM 940 N N . ALA A 1 121 ? -17.109 -19.719 -10.383 1 96.94 121 ALA A N 1
ATOM 941 C CA . ALA A 1 121 ? -17.656 -20.062 -9.07 1 96.94 121 ALA A CA 1
ATOM 942 C C . ALA A 1 121 ? -16.703 -19.625 -7.957 1 96.94 121 ALA A C 1
ATOM 944 O O . ALA A 1 121 ? -15.484 -19.609 -8.141 1 96.94 121 ALA A O 1
ATOM 945 N N . ASN A 1 122 ? -17.312 -19.297 -6.805 1 96.12 122 ASN A N 1
ATOM 946 C CA . ASN A 1 122 ? -16.516 -19.062 -5.609 1 96.12 122 ASN A CA 1
ATOM 947 C C . ASN A 1 122 ? -15.562 -20.234 -5.336 1 96.12 122 ASN A C 1
ATOM 949 O O . ASN A 1 122 ? -15.945 -21.391 -5.465 1 96.12 122 ASN A O 1
ATOM 953 N N . GLY A 1 123 ? -14.305 -19.891 -4.992 1 98.06 123 GLY A N 1
ATOM 954 C CA . GLY A 1 123 ? -13.328 -20.922 -4.688 1 98.06 123 GLY A CA 1
ATOM 955 C C . GLY A 1 123 ? -12.484 -21.328 -5.883 1 98.06 123 GLY A C 1
ATOM 956 O O . GLY A 1 123 ? -11.461 -22 -5.73 1 98.06 123 GLY A O 1
ATOM 957 N N . THR A 1 124 ? -12.883 -20.906 -7.074 1 98.62 124 THR A N 1
ATOM 958 C CA . THR A 1 124 ? -12.086 -21.172 -8.266 1 98.62 124 THR A CA 1
ATOM 959 C C . THR A 1 124 ? -10.75 -20.422 -8.203 1 98.62 124 THR A C 1
ATOM 961 O O . THR A 1 124 ? -10.711 -19.25 -7.848 1 98.62 124 THR A O 1
ATOM 964 N N . ALA A 1 125 ? -9.703 -21.172 -8.492 1 98.81 125 ALA A N 1
ATOM 965 C CA . ALA A 1 125 ? -8.383 -20.562 -8.602 1 98.81 125 ALA A CA 1
ATOM 966 C C . ALA A 1 125 ? -8.141 -20.031 -10.016 1 98.81 125 ALA A C 1
ATOM 968 O O . ALA A 1 125 ? -8.055 -20.828 -10.961 1 98.81 125 ALA A O 1
ATOM 969 N N . ILE A 1 126 ? -8.055 -18.781 -10.141 1 98.81 126 ILE A N 1
ATOM 970 C CA . ILE A 1 126 ? -7.672 -18.203 -11.43 1 98.81 126 ILE A CA 1
ATOM 971 C C . ILE A 1 126 ? -6.152 -18.109 -11.516 1 98.81 126 ILE A C 1
ATOM 973 O O . ILE A 1 126 ? -5.52 -17.344 -10.773 1 98.81 126 ILE A O 1
ATOM 977 N N . ASN A 1 127 ? -5.555 -18.969 -12.32 1 98.88 127 ASN A N 1
ATOM 978 C CA . ASN A 1 127 ? -4.152 -18.844 -12.695 1 98.88 127 ASN A CA 1
ATOM 979 C C . ASN A 1 127 ? -3.938 -17.734 -13.719 1 98.88 127 ASN A C 1
ATOM 981 O O . ASN A 1 127 ? -4.262 -17.891 -14.891 1 98.88 127 ASN A O 1
ATOM 985 N N . VAL A 1 128 ? -3.359 -16.594 -13.297 1 98.88 128 VAL A N 1
ATOM 986 C CA . VAL A 1 128 ? -3.404 -15.359 -14.07 1 98.88 128 VAL A CA 1
ATOM 987 C C . VAL A 1 128 ? -2.43 -15.445 -15.242 1 98.88 128 VAL A C 1
ATOM 989 O O . VAL A 1 128 ? -1.215 -15.336 -15.055 1 98.88 128 VAL A O 1
ATOM 992 N N . LYS A 1 129 ? -2.957 -15.586 -16.359 1 98.69 129 LYS A N 1
ATOM 993 C CA . LYS A 1 129 ? -2.162 -15.703 -17.578 1 98.69 129 LYS A CA 1
ATOM 994 C C . LYS A 1 129 ? -1.545 -14.359 -17.953 1 98.69 129 LYS A C 1
ATOM 996 O O . LYS A 1 129 ? -0.397 -14.297 -18.406 1 98.69 129 LYS A O 1
ATOM 1001 N N . ASP A 1 130 ? -2.379 -13.297 -17.828 1 98.19 130 ASP A N 1
ATOM 1002 C CA . ASP A 1 130 ? -1.91 -11.938 -18.094 1 98.19 130 ASP A CA 1
ATOM 1003 C C . ASP A 1 130 ? -2.758 -10.906 -17.344 1 98.19 130 ASP A C 1
ATOM 1005 O O . ASP A 1 130 ? -3.773 -11.258 -16.734 1 98.19 130 ASP A O 1
ATOM 1009 N N . CYS A 1 131 ? -2.238 -9.758 -17.281 1 96.94 131 CYS A N 1
ATOM 1010 C CA . CYS A 1 131 ? -2.957 -8.719 -16.547 1 96.94 131 CYS A CA 1
ATOM 1011 C C . CYS A 1 131 ? -2.986 -7.418 -17.344 1 96.94 131 CYS A C 1
ATOM 1013 O O . CYS A 1 131 ? -2.09 -7.152 -18.141 1 96.94 131 CYS A O 1
ATOM 1015 N N . VAL A 1 132 ? -4.027 -6.715 -17.156 1 94.88 132 VAL A N 1
ATOM 1016 C CA . VAL A 1 132 ? -4.223 -5.336 -17.594 1 94.88 132 VAL A CA 1
ATOM 1017 C C . VAL A 1 132 ? -4.516 -4.445 -16.391 1 94.88 132 VAL A C 1
ATOM 1019 O O . VAL A 1 132 ? -4.609 -4.93 -15.258 1 94.88 132 VAL A O 1
ATOM 1022 N N . ALA A 1 133 ? -4.535 -3.125 -16.703 1 92.06 133 ALA A N 1
ATOM 1023 C CA . ALA A 1 133 ? -4.762 -2.225 -15.578 1 92.06 133 ALA A CA 1
ATOM 1024 C C . ALA A 1 133 ? -5.602 -1.021 -15.992 1 92.06 133 ALA A C 1
ATOM 1026 O O . ALA A 1 133 ? -5.711 -0.719 -17.188 1 92.06 133 ALA A O 1
ATOM 1027 N N . TYR A 1 134 ? -6.215 -0.483 -15.07 1 87.94 134 TYR A N 1
ATOM 1028 C CA . TYR A 1 134 ? -6.902 0.796 -15.188 1 87.94 134 TYR A CA 1
ATOM 1029 C C . TYR A 1 134 ? -6.789 1.6 -13.898 1 87.94 134 TYR A C 1
ATOM 1031 O O . TYR A 1 134 ? -6.613 1.031 -12.82 1 87.94 134 TYR A O 1
ATOM 1039 N N . GLU A 1 135 ? -6.797 2.904 -14.062 1 84.56 135 GLU A N 1
ATOM 1040 C CA . GLU A 1 135 ? -6.641 3.779 -12.906 1 84.56 135 GLU A CA 1
ATOM 1041 C C . GLU A 1 135 ? -7.527 5.016 -13.023 1 84.56 135 GLU A C 1
ATOM 1043 O O . GLU A 1 135 ? -7.844 5.457 -14.133 1 84.56 135 GLU A O 1
ATOM 1048 N N . LEU A 1 136 ? -7.879 5.523 -11.836 1 79.44 136 LEU A N 1
ATOM 1049 C CA . LEU A 1 136 ? -8.602 6.793 -11.797 1 79.44 136 LEU A CA 1
ATOM 1050 C C . LEU A 1 136 ? -7.785 7.898 -12.461 1 79.44 136 LEU A C 1
ATOM 1052 O O . LEU A 1 136 ? -6.574 8 -12.25 1 79.44 136 LEU A O 1
ATOM 1056 N N . ASP A 1 137 ? -8.484 8.641 -13.289 1 80.12 137 ASP A N 1
ATOM 1057 C CA . ASP A 1 137 ? -7.879 9.844 -13.852 1 80.12 137 ASP A CA 1
ATOM 1058 C C . ASP A 1 137 ? -8.195 11.07 -13 1 80.12 137 ASP A C 1
ATOM 1060 O O . ASP A 1 137 ? -9.258 11.68 -13.156 1 80.12 137 ASP A O 1
ATOM 1064 N N . PHE A 1 138 ? -7.238 11.508 -12.203 1 77.81 138 PHE A N 1
ATOM 1065 C CA . PHE A 1 138 ? -7.453 12.578 -11.25 1 77.81 138 PHE A CA 1
ATOM 1066 C C . PHE A 1 138 ? -7.641 13.914 -11.961 1 77.81 138 PHE A C 1
ATOM 1068 O O . PHE A 1 138 ? -8.125 14.883 -11.367 1 77.81 138 PHE A O 1
ATOM 1075 N N . ASN A 1 139 ? -7.23 13.984 -13.227 1 76.56 139 ASN A N 1
ATOM 1076 C CA . ASN A 1 139 ? -7.43 15.219 -13.984 1 76.56 139 ASN A CA 1
ATOM 1077 C C . ASN A 1 139 ? -8.898 15.43 -14.336 1 76.56 139 ASN A C 1
ATOM 1079 O O . ASN A 1 139 ? -9.32 16.547 -14.641 1 76.56 139 ASN A O 1
ATOM 1083 N N . GLU A 1 140 ? -9.594 14.391 -14.359 1 70.81 140 GLU A N 1
ATOM 1084 C CA . GLU A 1 140 ? -10.992 14.469 -14.766 1 70.81 140 GLU A CA 1
ATOM 1085 C C . GLU A 1 140 ? -11.914 14.648 -13.562 1 70.81 140 GLU A C 1
ATOM 1087 O O . GLU A 1 140 ? -13.141 14.648 -13.703 1 70.81 140 GLU A O 1
ATOM 1092 N N . PHE A 1 141 ? -11.266 14.844 -12.531 1 58.31 141 PHE A N 1
ATOM 1093 C CA . PHE A 1 141 ? -12.016 14.953 -11.289 1 58.31 141 PHE A CA 1
ATOM 1094 C C . PHE A 1 141 ? -12.797 16.266 -11.242 1 58.31 141 PHE A C 1
ATOM 1096 O O . PHE A 1 141 ? -12.242 17.328 -11.477 1 58.31 141 PHE A O 1
ATOM 1103 N N . GLY A 1 142 ? -14.172 16.047 -10.922 1 55.66 142 GLY A N 1
ATOM 1104 C CA . GLY A 1 142 ? -15.055 17.203 -10.898 1 55.66 142 GLY A CA 1
ATOM 1105 C C . GLY A 1 142 ? -15.633 17.547 -12.258 1 55.66 142 GLY A C 1
ATOM 1106 O O . GLY A 1 142 ? -16.438 18.484 -12.383 1 55.66 142 GLY A O 1
ATOM 1107 N N . GLY A 1 143 ? -14.984 16.859 -13.164 1 56.66 143 GLY A N 1
ATOM 1108 C CA . GLY A 1 143 ? -15.523 17.156 -14.484 1 56.66 143 GLY A CA 1
ATOM 1109 C C . GLY A 1 143 ? -16.766 16.359 -14.812 1 56.66 143 GLY A C 1
ATOM 1110 O O . GLY A 1 143 ? -17.359 15.727 -13.938 1 56.66 143 GLY A O 1
ATOM 1111 N N . ASN A 1 144 ? -17.297 16.594 -15.906 1 56.78 144 ASN A N 1
ATOM 1112 C CA . ASN A 1 144 ? -18.531 16.047 -16.469 1 56.78 144 ASN A CA 1
ATOM 1113 C C . ASN A 1 144 ? -18.344 14.617 -16.953 1 56.78 144 ASN A C 1
ATOM 1115 O O . ASN A 1 144 ? -19.266 14.016 -17.516 1 56.78 144 ASN A O 1
ATOM 1119 N N . THR A 1 145 ? -17.141 14.125 -16.547 1 58.09 145 THR A N 1
ATOM 1120 C CA . THR A 1 145 ? -16.953 12.812 -17.156 1 58.09 145 THR A CA 1
ATOM 1121 C C . THR A 1 145 ? -17.516 11.719 -16.25 1 58.09 145 THR A C 1
ATOM 1123 O O . THR A 1 145 ? -17.281 11.727 -15.031 1 58.09 145 THR A O 1
ATOM 1126 N N . GLU A 1 146 ? -18.391 10.914 -16.781 1 57.34 146 GLU A N 1
ATOM 1127 C CA . GLU A 1 146 ? -19.109 9.836 -16.094 1 57.34 146 GLU A CA 1
ATOM 1128 C C . GLU A 1 146 ? -18.141 8.781 -15.586 1 57.34 146 GLU A C 1
ATOM 1130 O O . GLU A 1 146 ? -18.391 8.156 -14.547 1 57.34 146 GLU A O 1
ATOM 1135 N N . THR A 1 147 ? -17.047 8.617 -16.312 1 59.88 147 THR A N 1
ATOM 1136 C CA . THR A 1 147 ? -16.109 7.582 -15.906 1 59.88 147 THR A CA 1
ATOM 1137 C C . THR A 1 147 ? -14.672 8.094 -16 1 59.88 147 THR A C 1
ATOM 1139 O O . THR A 1 147 ? -14 7.91 -17.016 1 59.88 147 THR A O 1
ATOM 1142 N N . PRO A 1 148 ? -14.141 8.5 -14.977 1 76.31 148 PRO A N 1
ATOM 1143 C CA . PRO A 1 148 ? -12.82 9.141 -15.039 1 76.31 148 PRO A CA 1
ATOM 1144 C C . PRO A 1 148 ? -11.68 8.148 -14.812 1 76.31 148 PRO A C 1
ATOM 1146 O O . PRO A 1 148 ? -10.914 8.297 -13.859 1 76.31 148 PRO A O 1
ATOM 1149 N N . TYR A 1 149 ? -11.547 7.117 -15.859 1 81.25 149 TYR A N 1
ATOM 1150 C CA . TYR A 1 149 ? -10.5 6.109 -15.734 1 81.25 149 TYR A CA 1
ATOM 1151 C C . TYR A 1 149 ? -9.602 6.094 -16.969 1 81.25 149 TYR A C 1
ATOM 1153 O O . TYR A 1 149 ? -10.062 6.34 -18.078 1 81.25 149 TYR A O 1
ATOM 1161 N N . ARG A 1 150 ? -8.445 5.852 -16.688 1 84 150 ARG A N 1
ATOM 1162 C CA . ARG A 1 150 ? -7.465 5.562 -17.719 1 84 150 ARG A CA 1
ATOM 1163 C C . ARG A 1 150 ? -7.211 4.062 -17.828 1 84 150 ARG A C 1
ATOM 1165 O O . ARG A 1 150 ? -7.156 3.359 -16.812 1 84 150 ARG A O 1
ATOM 1172 N N . PHE A 1 151 ? -6.926 3.604 -19.109 1 89.06 151 PHE A N 1
ATOM 1173 C CA . PHE A 1 151 ? -6.762 2.178 -19.359 1 89.06 151 PHE A CA 1
ATOM 1174 C C . PHE A 1 151 ? -5.371 1.878 -19.906 1 89.06 151 PHE A C 1
ATOM 1176 O O . PHE A 1 151 ? -4.848 2.625 -20.734 1 89.06 151 PHE A O 1
ATOM 1183 N N . PHE A 1 152 ? -4.797 0.902 -19.328 1 88.62 152 PHE A N 1
ATOM 1184 C CA . PHE A 1 152 ? -3.525 0.382 -19.828 1 88.62 152 PHE A CA 1
ATOM 1185 C C . PHE A 1 152 ? -3.738 -0.899 -20.625 1 88.62 152 PHE A C 1
ATOM 1187 O O . PHE A 1 152 ? -3.826 -1.986 -20.047 1 88.62 152 PHE A O 1
ATOM 1194 N N . LYS A 1 153 ? -3.637 -0.838 -21.906 1 83.75 153 LYS A N 1
ATOM 1195 C CA . LYS A 1 153 ? -4.266 -1.794 -22.812 1 83.75 153 LYS A CA 1
ATOM 1196 C C . LYS A 1 153 ? -3.312 -2.936 -23.156 1 83.75 153 LYS A C 1
ATOM 1198 O O . LYS A 1 153 ? -3.744 -3.992 -23.609 1 83.75 153 LYS A O 1
ATOM 1203 N N . LYS A 1 154 ? -2.074 -2.766 -23 1 87.94 154 LYS A N 1
ATOM 1204 C CA . LYS A 1 154 ? -1.141 -3.838 -23.328 1 87.94 154 LYS A CA 1
ATOM 1205 C C . LYS A 1 154 ? -1.05 -4.855 -22.188 1 87.94 154 LYS A C 1
ATOM 1207 O O . LYS A 1 154 ? -0.532 -4.551 -21.109 1 87.94 154 LYS A O 1
ATOM 1212 N N . PRO A 1 155 ? -1.542 -6.031 -22.453 1 94.25 155 PRO A N 1
ATOM 1213 C CA . PRO A 1 155 ? -1.462 -7.047 -21.391 1 94.25 155 PRO A CA 1
ATOM 1214 C C . PRO A 1 155 ? -0.024 -7.43 -21.047 1 94.25 155 PRO A C 1
ATOM 1216 O O . PRO A 1 155 ? 0.828 -7.5 -21.938 1 94.25 155 PRO A O 1
ATOM 1219 N N . VAL A 1 156 ? 0.243 -7.613 -19.828 1 94.75 156 VAL A N 1
ATOM 1220 C CA . VAL A 1 156 ? 1.533 -8.102 -19.344 1 94.75 156 VAL A CA 1
ATOM 1221 C C . VAL A 1 156 ? 1.41 -9.57 -18.938 1 94.75 156 VAL A C 1
ATOM 1223 O O . VAL A 1 156 ? 0.599 -9.906 -18.078 1 94.75 156 VAL A O 1
ATOM 1226 N N . PRO A 1 157 ? 2.205 -10.43 -19.516 1 97.25 157 PRO A N 1
ATOM 1227 C CA . PRO A 1 157 ? 2.047 -11.859 -19.25 1 97.25 157 PRO A CA 1
ATOM 1228 C C . PRO A 1 157 ? 2.744 -12.312 -17.969 1 97.25 157 PRO A C 1
ATOM 1230 O O . PRO A 1 157 ? 3.705 -11.672 -17.531 1 97.25 157 PRO A O 1
ATOM 1233 N N . ALA A 1 158 ? 2.211 -13.398 -17.422 1 98.25 158 ALA A N 1
ATOM 1234 C CA . ALA A 1 158 ? 2.959 -14.148 -16.422 1 98.25 158 ALA A CA 1
ATOM 1235 C C . ALA A 1 158 ? 4.18 -14.828 -17.031 1 98.25 158 ALA A C 1
ATOM 1237 O O . ALA A 1 158 ? 4.285 -14.93 -18.266 1 98.25 158 ALA A O 1
ATOM 1238 N N . ASN A 1 159 ? 5.102 -15.18 -16.125 1 97.88 159 ASN A N 1
ATOM 1239 C CA . ASN A 1 159 ? 6.145 -16.094 -16.578 1 97.88 159 ASN A CA 1
ATOM 1240 C C . ASN A 1 159 ? 5.562 -17.406 -17.094 1 97.88 159 ASN A C 1
ATOM 1242 O O . ASN A 1 159 ? 4.785 -18.062 -16.391 1 97.88 159 ASN A O 1
ATOM 1246 N N . GLU A 1 160 ? 5.98 -17.828 -18.25 1 97.38 160 GLU A N 1
ATOM 1247 C CA . GLU A 1 160 ? 5.367 -18.969 -18.922 1 97.38 160 GLU A CA 1
ATOM 1248 C C . GLU A 1 160 ? 5.617 -20.266 -18.156 1 97.38 160 GLU A C 1
ATOM 1250 O O . GLU A 1 160 ? 4.719 -21.109 -18.031 1 97.38 160 GLU A O 1
ATOM 1255 N N . LYS A 1 161 ? 6.77 -20.406 -17.672 1 97.06 161 LYS A N 1
ATOM 1256 C CA . LYS A 1 161 ? 7.121 -21.625 -16.953 1 97.06 161 LYS A CA 1
ATOM 1257 C C . LYS A 1 161 ? 6.336 -21.734 -15.641 1 97.06 161 LYS A C 1
ATOM 1259 O O . LYS A 1 161 ? 5.836 -22.812 -15.297 1 97.06 161 LYS A O 1
ATOM 1264 N N . LEU A 1 162 ? 6.25 -20.641 -14.961 1 98.19 162 LEU A N 1
ATOM 1265 C CA . LEU A 1 162 ? 5.492 -20.625 -13.719 1 98.19 162 LEU A CA 1
ATOM 1266 C C . LEU A 1 162 ? 4.016 -20.906 -13.977 1 98.19 162 LEU A C 1
ATOM 1268 O O . LEU A 1 162 ? 3.385 -21.672 -13.242 1 98.19 162 LEU A O 1
ATOM 1272 N N . LEU A 1 163 ? 3.479 -20.281 -14.984 1 98.56 163 LEU A N 1
ATOM 1273 C CA . LEU A 1 163 ? 2.082 -20.469 -15.352 1 98.56 163 LEU A CA 1
ATOM 1274 C C . LEU A 1 163 ? 1.785 -21.953 -15.594 1 98.56 163 LEU A C 1
ATOM 1276 O O . LEU A 1 163 ? 0.806 -22.484 -15.07 1 98.56 163 LEU A O 1
ATOM 1280 N N . ALA A 1 164 ? 2.615 -22.594 -16.359 1 98.19 164 ALA A N 1
ATOM 1281 C CA . ALA A 1 164 ? 2.439 -24.016 -16.688 1 98.19 164 ALA A CA 1
ATOM 1282 C C . ALA A 1 164 ? 2.537 -24.875 -15.438 1 98.19 164 ALA A C 1
ATOM 1284 O O . ALA A 1 164 ? 1.716 -25.766 -15.234 1 98.19 164 ALA A O 1
ATOM 1285 N N . ALA A 1 165 ? 3.537 -24.609 -14.625 1 98.25 165 ALA A N 1
ATOM 1286 C CA . ALA A 1 165 ? 3.748 -25.375 -13.398 1 98.25 165 ALA A CA 1
ATOM 1287 C C . ALA A 1 165 ? 2.553 -25.25 -12.461 1 98.25 165 ALA A C 1
ATOM 1289 O O . ALA A 1 165 ? 2.113 -26.234 -11.867 1 98.25 165 ALA A O 1
ATOM 1290 N N . LEU A 1 166 ? 2.027 -24.047 -12.328 1 98.75 166 LEU A N 1
ATOM 1291 C CA . LEU A 1 166 ? 0.892 -23.797 -11.445 1 98.75 166 LEU A CA 1
ATOM 1292 C C . LEU A 1 166 ? -0.366 -24.484 -11.977 1 98.75 166 LEU A C 1
ATOM 1294 O O . LEU A 1 166 ? -1.147 -25.047 -11.203 1 98.75 166 LEU A O 1
ATOM 1298 N N . ASN A 1 167 ? -0.565 -24.391 -13.211 1 98.25 167 ASN A N 1
ATOM 1299 C CA . ASN A 1 167 ? -1.701 -25.078 -13.805 1 98.25 167 ASN A CA 1
ATOM 1300 C C . ASN A 1 167 ? -1.663 -26.578 -13.508 1 98.25 167 ASN A C 1
ATOM 1302 O O . ASN A 1 167 ? -2.668 -27.156 -13.102 1 98.25 167 ASN A O 1
ATOM 1306 N N . GLU A 1 168 ? -0.548 -27.141 -13.758 1 97.94 168 GLU A N 1
ATOM 1307 C CA . GLU A 1 168 ? -0.378 -28.578 -13.5 1 97.94 168 GLU A CA 1
ATOM 1308 C C . GLU A 1 168 ? -0.602 -28.906 -12.023 1 97.94 168 GLU A C 1
ATOM 1310 O O . GLU A 1 168 ? -1.291 -29.875 -11.695 1 97.94 168 GLU A O 1
ATOM 1315 N N . GLY A 1 169 ? -0.024 -28.109 -11.164 1 98.38 169 GLY A N 1
ATOM 1316 C CA . GLY A 1 169 ? -0.166 -28.328 -9.734 1 98.38 169 GLY A CA 1
ATOM 1317 C C . GLY A 1 169 ? -1.599 -28.203 -9.25 1 98.38 169 GLY A C 1
ATOM 1318 O O . GLY A 1 169 ? -2.062 -29.016 -8.453 1 98.38 169 GLY A O 1
ATOM 1319 N N . LEU A 1 170 ? -2.309 -27.156 -9.734 1 98.81 170 LEU A N 1
ATOM 1320 C CA . LEU A 1 170 ? -3.691 -26.938 -9.328 1 98.81 170 LEU A CA 1
ATOM 1321 C C . LEU A 1 170 ? -4.594 -28.062 -9.805 1 98.81 170 LEU A C 1
ATOM 1323 O O . LEU A 1 170 ? -5.461 -28.531 -9.062 1 98.81 170 LEU A O 1
ATOM 1327 N N . LYS A 1 171 ? -4.395 -28.531 -10.977 1 98.38 171 LYS A N 1
ATOM 1328 C CA . LYS A 1 171 ? -5.156 -29.656 -11.516 1 98.38 171 LYS A CA 1
ATOM 1329 C C . LYS A 1 171 ? -4.879 -30.938 -10.727 1 98.38 171 LYS A C 1
ATOM 1331 O O . LYS A 1 171 ? -5.809 -31.672 -10.375 1 98.38 171 LYS A O 1
ATOM 1336 N N . ALA A 1 172 ? -3.641 -31.188 -10.453 1 98.19 172 ALA A N 1
ATOM 1337 C CA . ALA A 1 172 ? -3.256 -32.375 -9.703 1 98.19 172 ALA A CA 1
ATOM 1338 C C . ALA A 1 172 ? -3.879 -32.375 -8.305 1 98.19 172 ALA A C 1
ATOM 1340 O O . ALA A 1 172 ? -4.191 -33.438 -7.758 1 98.19 172 ALA A O 1
ATOM 1341 N N . ALA A 1 173 ? -4.066 -31.219 -7.75 1 98.38 173 ALA A N 1
ATOM 1342 C CA . ALA A 1 173 ? -4.641 -31.078 -6.414 1 98.38 173 ALA A CA 1
ATOM 1343 C C . ALA A 1 173 ? -6.164 -31.047 -6.473 1 98.38 173 ALA A C 1
ATOM 1345 O O . ALA A 1 173 ? -6.828 -30.875 -5.449 1 98.38 173 ALA A O 1
ATOM 1346 N N . ASN A 1 174 ? -6.762 -31.172 -7.617 1 98.44 174 ASN A N 1
ATOM 1347 C CA . ASN A 1 174 ? -8.203 -31.156 -7.84 1 98.44 174 ASN A CA 1
ATOM 1348 C C . ASN A 1 174 ? -8.836 -29.844 -7.383 1 98.44 174 ASN A C 1
ATOM 1350 O O . ASN A 1 174 ? -9.906 -29.844 -6.781 1 98.44 174 ASN A O 1
ATOM 1354 N N . ILE A 1 175 ? -8.141 -28.781 -7.57 1 98.62 175 ILE A N 1
ATOM 1355 C CA . ILE A 1 175 ? -8.672 -27.438 -7.312 1 98.62 175 ILE A CA 1
ATOM 1356 C C . ILE A 1 175 ? -9.258 -26.859 -8.602 1 98.62 175 ILE A C 1
ATOM 1358 O O . ILE A 1 175 ? -8.578 -26.797 -9.625 1 98.62 175 ILE A O 1
ATOM 1362 N N . PRO A 1 176 ? -10.555 -26.516 -8.578 1 98.5 176 PRO A N 1
ATOM 1363 C CA . PRO A 1 176 ? -11.102 -25.859 -9.773 1 98.5 176 PRO A CA 1
ATOM 1364 C C . PRO A 1 176 ? -10.266 -24.672 -10.219 1 98.5 176 PRO A C 1
ATOM 1366 O O . PRO A 1 176 ? -9.961 -23.781 -9.414 1 98.5 176 PRO A O 1
ATOM 1369 N N . THR A 1 177 ? -9.805 -24.688 -11.484 1 98.62 177 THR A N 1
ATOM 1370 C CA . THR A 1 177 ? -8.875 -23.656 -11.938 1 98.62 177 THR A CA 1
ATOM 1371 C C . THR A 1 177 ? -9.188 -23.234 -13.367 1 98.62 177 THR A C 1
ATOM 1373 O O . THR A 1 177 ? -9.758 -24.016 -14.141 1 98.62 177 THR A O 1
ATOM 1376 N N . VAL A 1 178 ? -8.914 -22 -13.688 1 98.44 178 VAL A N 1
ATOM 1377 C CA . VAL A 1 178 ? -8.953 -21.438 -15.039 1 98.44 178 VAL A CA 1
ATOM 1378 C C . VAL A 1 178 ? -7.738 -20.547 -15.273 1 98.44 178 VAL A C 1
ATOM 1380 O O . VAL A 1 178 ? -7.23 -19.922 -14.336 1 98.44 178 VAL A O 1
ATOM 1383 N N . GLU A 1 179 ? -7.191 -20.594 -16.453 1 98.38 179 GLU A N 1
ATOM 1384 C CA . GLU A 1 179 ? -6.254 -19.562 -16.875 1 98.38 179 GLU A CA 1
ATOM 1385 C C . GLU A 1 179 ? -6.988 -18.297 -17.312 1 98.38 179 GLU A C 1
ATOM 1387 O O . GLU A 1 179 ? -7.84 -18.359 -18.203 1 98.38 179 GLU A O 1
ATOM 1392 N N . GLY A 1 180 ? -6.73 -17.203 -16.609 1 98.56 180 GLY A N 1
ATOM 1393 C CA . GLY A 1 180 ? -7.547 -16.031 -16.906 1 98.56 180 GLY A CA 1
ATOM 1394 C C . GLY A 1 180 ? -6.762 -14.734 -16.875 1 98.56 180 GLY A C 1
ATOM 1395 O O . GLY A 1 180 ? -5.562 -14.734 -16.594 1 98.56 180 GLY A O 1
ATOM 1396 N N . ARG A 1 181 ? -7.445 -13.641 -17.266 1 98 181 ARG A N 1
ATOM 1397 C CA . ARG A 1 181 ? -6.906 -12.289 -17.25 1 98 181 ARG A CA 1
ATOM 1398 C C . ARG A 1 181 ? -7.469 -11.492 -16.078 1 98 181 ARG A C 1
ATOM 1400 O O . ARG A 1 181 ? -8.672 -11.523 -15.82 1 98 181 ARG A O 1
ATOM 1407 N N . VAL A 1 182 ? -6.613 -10.797 -15.391 1 96.88 182 VAL A N 1
ATOM 1408 C CA . VAL A 1 182 ? -7.086 -9.922 -14.328 1 96.88 182 VAL A CA 1
ATOM 1409 C C . VAL A 1 182 ? -6.883 -8.461 -14.734 1 96.88 182 VAL A C 1
ATOM 1411 O O . VAL A 1 182 ? -5.977 -8.148 -15.508 1 96.88 182 VAL A O 1
ATOM 1414 N N . ALA A 1 183 ? -7.754 -7.598 -14.305 1 94.62 183 ALA A N 1
ATOM 1415 C CA . ALA A 1 183 ? -7.574 -6.148 -14.383 1 94.62 183 ALA A CA 1
ATOM 1416 C C . ALA A 1 183 ? -7.242 -5.562 -13.016 1 94.62 183 ALA A C 1
ATOM 1418 O O . ALA A 1 183 ? -8.047 -5.648 -12.086 1 94.62 183 ALA A O 1
ATOM 1419 N N . SER A 1 184 ? -6.051 -4.98 -12.945 1 93.25 184 SER A N 1
ATOM 1420 C CA . SER A 1 184 ? -5.605 -4.387 -11.688 1 93.25 184 SER A CA 1
ATOM 1421 C C . SER A 1 184 ? -5.957 -2.906 -11.617 1 93.25 184 SER A C 1
ATOM 1423 O O . SER A 1 184 ? -5.859 -2.193 -12.617 1 93.25 184 SER A O 1
ATOM 1425 N N . ASN A 1 185 ? -6.355 -2.465 -10.461 1 87.94 185 ASN A N 1
ATOM 1426 C CA . ASN A 1 185 ? -6.641 -1.059 -10.195 1 87.94 185 ASN A CA 1
ATOM 1427 C C . ASN A 1 185 ? -6.16 -0.644 -8.805 1 87.94 185 ASN A C 1
ATOM 1429 O O . ASN A 1 185 ? -6.547 -1.248 -7.805 1 87.94 185 ASN A O 1
ATOM 1433 N N . PRO A 1 186 ? -5.324 0.418 -8.68 1 77.69 186 PRO A N 1
ATOM 1434 C CA . PRO A 1 186 ? -4.762 0.799 -7.379 1 77.69 186 PRO A CA 1
ATOM 1435 C C . PRO A 1 186 ? -5.762 1.548 -6.5 1 77.69 186 PRO A C 1
ATOM 1437 O O . PRO A 1 186 ? -5.395 2.059 -5.441 1 77.69 186 PRO A O 1
ATOM 1440 N N . SER A 1 187 ? -6.898 1.827 -6.883 1 72.75 187 SER A N 1
ATOM 1441 C CA . SER A 1 187 ? -7.918 2.51 -6.094 1 72.75 187 SER A CA 1
ATOM 1442 C C . SER A 1 187 ? -9.148 1.632 -5.902 1 72.75 187 SER A C 1
ATOM 1444 O O . SER A 1 187 ? -9.484 0.825 -6.77 1 72.75 187 SER A O 1
ATOM 1446 N N . PHE A 1 188 ? -9.539 1.852 -4.66 1 62.31 188 PHE A N 1
ATOM 1447 C CA . PHE A 1 188 ? -10.766 1.102 -4.438 1 62.31 188 PHE A CA 1
ATOM 1448 C C . PHE A 1 188 ? -11.891 1.626 -5.328 1 62.31 188 PHE A C 1
ATOM 1450 O O . PHE A 1 188 ? -12.172 2.824 -5.332 1 62.31 188 PHE A O 1
ATOM 1457 N N . VAL A 1 189 ? -12.094 1.126 -6.324 1 53.69 189 VAL A N 1
ATOM 1458 C CA . VAL A 1 189 ? -13.32 1.325 -7.078 1 53.69 189 VAL A CA 1
ATOM 1459 C C . VAL A 1 189 ? -14.383 0.327 -6.613 1 53.69 189 VAL A C 1
ATOM 1461 O O . VAL A 1 189 ? -14.086 -0.854 -6.418 1 53.69 189 VAL A O 1
ATOM 1464 N N . SER A 1 190 ? -15.266 0.922 -5.895 1 46.19 190 SER A N 1
ATOM 1465 C CA . SER A 1 190 ? -16.297 -0.039 -5.512 1 46.19 190 SER A CA 1
ATOM 1466 C C . SER A 1 190 ? -16.516 -1.079 -6.605 1 46.19 190 SER A C 1
ATOM 1468 O O . SER A 1 190 ? -16.234 -0.825 -7.777 1 46.19 190 SER A O 1
ATOM 1470 N N . GLY A 1 191 ? -16.547 -2.268 -6.254 1 47.22 191 GLY A N 1
ATOM 1471 C CA . GLY A 1 191 ? -16.734 -3.447 -7.086 1 47.22 191 GLY A CA 1
ATOM 1472 C C . GLY A 1 191 ? -17.375 -3.143 -8.422 1 47.22 191 GLY A C 1
ATOM 1473 O O . GLY A 1 191 ? -18 -2.094 -8.586 1 47.22 191 GLY A O 1
ATOM 1474 N N . VAL A 1 192 ? -16.859 -3.814 -9.586 1 48.81 192 VAL A N 1
ATOM 1475 C CA . VAL A 1 192 ? -17.406 -3.752 -10.938 1 48.81 192 VAL A CA 1
ATOM 1476 C C . VAL A 1 192 ? -18.922 -3.629 -10.891 1 48.81 192 VAL A C 1
ATOM 1478 O O . VAL A 1 192 ? -19.516 -2.871 -11.656 1 48.81 192 VAL A O 1
ATOM 1481 N N . ASN A 1 193 ? -19.453 -4.406 -9.977 1 48.25 193 ASN A N 1
ATOM 1482 C CA . ASN A 1 193 ? -20.906 -4.449 -9.922 1 48.25 193 ASN A CA 1
ATOM 1483 C C . ASN A 1 193 ? -21.438 -3.787 -8.648 1 48.25 193 ASN A C 1
ATOM 1485 O O . ASN A 1 193 ? -22.625 -3.9 -8.336 1 48.25 193 ASN A O 1
ATOM 1489 N N . SER A 1 194 ? -20.406 -3.168 -8.008 1 51.94 194 SER A N 1
ATOM 1490 C CA . SER A 1 194 ? -20.875 -2.609 -6.746 1 51.94 194 SER A CA 1
ATOM 1491 C C . SER A 1 194 ? -21.266 -1.139 -6.902 1 51.94 194 SER A C 1
ATOM 1493 O O . SER A 1 194 ? -20.578 -0.39 -7.609 1 51.94 194 SER A O 1
ATOM 1495 N N . PRO A 1 195 ? -22.453 -0.889 -6.555 1 54.44 195 PRO A N 1
ATOM 1496 C CA . PRO A 1 195 ? -22.781 0.539 -6.551 1 54.44 195 PRO A CA 1
ATOM 1497 C C . PRO A 1 195 ? -21.719 1.387 -5.863 1 54.44 195 PRO A C 1
ATOM 1499 O O . PRO A 1 195 ? -20.953 0.873 -5.051 1 54.44 195 PRO A O 1
ATOM 1502 N N . ALA A 1 196 ? -21.531 2.498 -6.34 1 60.16 196 ALA A N 1
ATOM 1503 C CA . ALA A 1 196 ? -20.672 3.496 -5.715 1 60.16 196 ALA A CA 1
ATOM 1504 C C . ALA A 1 196 ? -21.016 3.666 -4.234 1 60.16 196 ALA A C 1
ATOM 1506 O O . ALA A 1 196 ? -22.172 3.506 -3.836 1 60.16 196 ALA A O 1
ATOM 1507 N N . LEU A 1 197 ? -19.922 3.719 -3.352 1 68.44 197 LEU A N 1
ATOM 1508 C CA . LEU A 1 197 ? -20.156 4.098 -1.963 1 68.44 197 LEU A CA 1
ATOM 1509 C C . LEU A 1 197 ? -20.891 5.43 -1.881 1 68.44 197 LEU A C 1
ATOM 1511 O O . LEU A 1 197 ? -20.438 6.434 -2.439 1 68.44 197 LEU A O 1
ATOM 1515 N N . PRO A 1 198 ? -22.016 5.41 -1.304 1 74.06 198 PRO A N 1
ATOM 1516 C CA . PRO A 1 198 ? -22.812 6.633 -1.307 1 74.06 198 PRO A CA 1
ATOM 1517 C C . PRO A 1 198 ? -22.094 7.812 -0.657 1 74.06 198 PRO A C 1
ATOM 1519 O O . PRO A 1 198 ? -22.469 8.969 -0.884 1 74.06 198 PRO A O 1
ATOM 1522 N N . GLN A 1 199 ? -21.078 7.516 0.069 1 81.38 199 GLN A N 1
ATOM 1523 C CA . GLN A 1 199 ? -20.391 8.57 0.793 1 81.38 199 GLN A CA 1
ATOM 1524 C C . GLN A 1 199 ? -19.438 9.344 -0.13 1 81.38 199 GLN A C 1
ATOM 1526 O O . GLN A 1 199 ? -18.953 10.414 0.23 1 81.38 199 GLN A O 1
ATOM 1531 N N . PHE A 1 200 ? -19.234 8.773 -1.267 1 77.62 200 PHE A N 1
ATOM 1532 C CA . PHE A 1 200 ? -18.297 9.414 -2.174 1 77.62 200 PHE A CA 1
ATOM 1533 C C . PHE A 1 200 ? -18.891 9.57 -3.564 1 77.62 200 PHE A C 1
ATOM 1535 O O . PHE A 1 200 ? -19.688 8.727 -3.998 1 77.62 200 PHE A O 1
ATOM 1542 N N . ASP A 1 201 ? -18.547 10.531 -4.199 1 71.56 201 ASP A N 1
ATOM 1543 C CA . ASP A 1 201 ? -19.062 10.852 -5.527 1 71.56 201 ASP A CA 1
ATOM 1544 C C . ASP A 1 201 ? -18.203 10.211 -6.621 1 71.56 201 ASP A C 1
ATOM 1546 O O . ASP A 1 201 ? -17.578 10.914 -7.414 1 71.56 201 ASP A O 1
ATOM 1550 N N . PHE A 1 202 ? -18.094 8.875 -6.496 1 66.38 202 PHE A N 1
ATOM 1551 C CA . PHE A 1 202 ? -17.391 8.141 -7.535 1 66.38 202 PHE A CA 1
ATOM 1552 C C . PHE A 1 202 ? -18.359 7.43 -8.469 1 66.38 202 PHE A C 1
ATOM 1554 O O . PHE A 1 202 ? -19.25 6.699 -8.016 1 66.38 202 PHE A O 1
ATOM 1561 N N . LYS A 1 203 ? -18.5 7.934 -9.68 1 62.84 203 LYS A N 1
ATOM 1562 C CA . LYS A 1 203 ? -19.375 7.277 -10.648 1 62.84 203 LYS A CA 1
ATOM 1563 C C . LYS A 1 203 ? -18.75 5.988 -11.172 1 62.84 203 LYS A C 1
ATOM 1565 O O . LYS A 1 203 ? -17.609 5.988 -11.648 1 62.84 203 LYS A O 1
ATOM 1570 N N . GLN A 1 204 ? -19.359 4.887 -10.898 1 69.19 204 GLN A N 1
ATOM 1571 C CA . GLN A 1 204 ? -18.797 3.596 -11.289 1 69.19 204 GLN A CA 1
ATOM 1572 C C . GLN A 1 204 ? -19.781 2.822 -12.164 1 69.19 204 GLN A C 1
ATOM 1574 O O . GLN A 1 204 ? -19.484 1.7 -12.586 1 69.19 204 GLN A O 1
ATOM 1579 N N . SER A 1 205 ? -20.828 3.473 -12.422 1 68.94 205 SER A N 1
ATOM 1580 C CA . SER A 1 205 ? -21.812 2.791 -13.25 1 68.94 205 SER A CA 1
ATOM 1581 C C . SER A 1 205 ? -21.25 2.449 -14.617 1 68.94 205 SER A C 1
ATOM 1583 O O . SER A 1 205 ? -20.641 3.299 -15.273 1 68.94 205 SER A O 1
ATOM 1585 N N . GLY A 1 206 ? -21.297 1.194 -14.938 1 77.5 206 GLY A N 1
ATOM 1586 C CA . GLY A 1 206 ? -20.891 0.775 -16.266 1 77.5 206 GLY A CA 1
ATOM 1587 C C . GLY A 1 206 ? -19.391 0.578 -16.391 1 77.5 206 GLY A C 1
ATOM 1588 O O . GLY A 1 206 ? -18.859 0.384 -17.484 1 77.5 206 GLY A O 1
ATOM 1589 N N . LEU A 1 207 ? -18.734 0.653 -15.305 1 80.69 207 LEU A N 1
ATOM 1590 C CA . LEU A 1 207 ? -17.281 0.59 -15.336 1 80.69 207 LEU A CA 1
ATOM 1591 C C . LEU A 1 207 ? -16.812 -0.742 -15.914 1 80.69 207 LEU A C 1
ATOM 1593 O O . LEU A 1 207 ? -15.914 -0.775 -16.75 1 80.69 207 LEU A O 1
ATOM 1597 N N . LEU A 1 208 ? -17.469 -1.854 -15.453 1 85.5 208 LEU A N 1
ATOM 1598 C CA . LEU A 1 208 ? -17.031 -3.162 -15.938 1 85.5 208 LEU A CA 1
ATOM 1599 C C . LEU A 1 208 ? -17.172 -3.262 -17.453 1 85.5 208 LEU A C 1
ATOM 1601 O O . LEU A 1 208 ? -16.266 -3.748 -18.125 1 85.5 208 LEU A O 1
ATOM 1605 N N . ALA A 1 209 ? -18.266 -2.803 -17.953 1 87.56 209 ALA A N 1
ATOM 1606 C CA . ALA A 1 209 ? -18.5 -2.822 -19.391 1 87.56 209 ALA A CA 1
ATOM 1607 C C . ALA A 1 209 ? -17.453 -2 -20.141 1 87.56 209 ALA A C 1
ATOM 1609 O O . ALA A 1 209 ? -16.969 -2.408 -21.188 1 87.56 209 ALA A O 1
ATOM 1610 N N . LYS A 1 210 ? -17.109 -0.912 -19.594 1 86.56 210 LYS A N 1
ATOM 1611 C CA . LYS A 1 210 ? -16.094 -0.057 -20.203 1 86.56 210 LYS A CA 1
ATOM 1612 C C . LYS A 1 210 ? -14.727 -0.72 -20.156 1 86.56 210 LYS A C 1
ATOM 1614 O O . LYS A 1 210 ? -13.977 -0.678 -21.141 1 86.56 210 LYS A O 1
ATOM 1619 N N . VAL A 1 211 ? -14.43 -1.273 -19.031 1 89.56 211 VAL A N 1
ATOM 1620 C CA . VAL A 1 211 ? -13.156 -1.967 -18.859 1 89.56 211 VAL A CA 1
ATOM 1621 C C . VAL A 1 211 ? -13.055 -3.102 -19.875 1 89.56 211 VAL A C 1
ATOM 1623 O O . VAL A 1 211 ? -12.039 -3.225 -20.578 1 89.56 211 VAL A O 1
ATOM 1626 N N . GLU A 1 212 ? -14.086 -3.875 -20.031 1 93.06 212 GLU A N 1
ATOM 1627 C CA . GLU A 1 212 ? -14.055 -5.012 -20.953 1 93.06 212 GLU A CA 1
ATOM 1628 C C . GLU A 1 212 ? -14.039 -4.555 -22.406 1 93.06 212 GLU A C 1
ATOM 1630 O O . GLU A 1 212 ? -13.43 -5.207 -23.25 1 93.06 212 GLU A O 1
ATOM 1635 N N . ALA A 1 213 ? -14.695 -3.436 -22.672 1 93.44 213 ALA A N 1
ATOM 1636 C CA . ALA A 1 213 ? -14.656 -2.877 -24.016 1 93.44 213 ALA A CA 1
ATOM 1637 C C . ALA A 1 213 ? -13.242 -2.467 -24.406 1 93.44 213 ALA A C 1
ATOM 1639 O O . ALA A 1 213 ? -12.836 -2.635 -25.562 1 93.44 213 ALA A O 1
ATOM 1640 N N . GLU A 1 214 ? -12.531 -1.97 -23.406 1 92.5 214 GLU A N 1
ATOM 1641 C CA . GLU A 1 214 ? -11.203 -1.423 -23.672 1 92.5 214 GLU A CA 1
ATOM 1642 C C . GLU A 1 214 ? -10.125 -2.494 -23.531 1 92.5 214 GLU A C 1
ATOM 1644 O O . GLU A 1 214 ? -9.109 -2.449 -24.219 1 92.5 214 GLU A O 1
ATOM 1649 N N . LEU A 1 215 ? -10.352 -3.482 -22.625 1 94.5 215 LEU A N 1
ATOM 1650 C CA . LEU A 1 215 ? -9.25 -4.34 -22.219 1 94.5 215 LEU A CA 1
ATOM 1651 C C . LEU A 1 215 ? -9.562 -5.805 -22.5 1 94.5 215 LEU A C 1
ATOM 1653 O O . LEU A 1 215 ? -8.727 -6.68 -22.266 1 94.5 215 LEU A O 1
ATOM 1657 N N . GLY A 1 216 ? -10.711 -6.129 -23.062 1 94.75 216 GLY A N 1
ATOM 1658 C CA . GLY A 1 216 ? -11.141 -7.504 -23.281 1 94.75 216 GLY A CA 1
ATOM 1659 C C . GLY A 1 216 ? -11.805 -8.133 -22.078 1 94.75 216 GLY A C 1
ATOM 1660 O O . GLY A 1 216 ? -12.016 -7.461 -21.062 1 94.75 216 GLY A O 1
ATOM 1661 N N . LYS A 1 217 ? -12.117 -9.344 -22.188 1 95.56 217 LYS A N 1
ATOM 1662 C CA . LYS A 1 217 ? -12.797 -10.07 -21.125 1 95.56 217 LYS A CA 1
ATOM 1663 C C . LYS A 1 217 ? -11.914 -10.148 -19.875 1 95.56 217 LYS A C 1
ATOM 1665 O O . LYS A 1 217 ? -10.727 -10.453 -19.969 1 95.56 217 LYS A O 1
ATOM 1670 N N . ILE A 1 218 ? -12.547 -9.875 -18.75 1 95.94 218 ILE A N 1
ATOM 1671 C CA . ILE A 1 218 ? -11.828 -9.875 -17.469 1 95.94 218 ILE A CA 1
ATOM 1672 C C . ILE A 1 218 ? -12.336 -11.016 -16.594 1 95.94 218 ILE A C 1
ATOM 1674 O O . ILE A 1 218 ? -13.539 -11.133 -16.344 1 95.94 218 ILE A O 1
ATOM 1678 N N . ASP A 1 219 ? -11.391 -11.789 -16.078 1 96.94 219 ASP A N 1
ATOM 1679 C CA . ASP A 1 219 ? -11.766 -12.922 -15.242 1 96.94 219 ASP A CA 1
ATOM 1680 C C . ASP A 1 219 ? -11.828 -12.516 -13.773 1 96.94 219 ASP A C 1
ATOM 1682 O O . ASP A 1 219 ? -12.562 -13.117 -12.984 1 96.94 219 ASP A O 1
ATOM 1686 N N . SER A 1 220 ? -11.078 -11.531 -13.438 1 94.62 220 SER A N 1
ATOM 1687 C CA . SER A 1 220 ? -11.094 -11.055 -12.062 1 94.62 220 SER A CA 1
ATOM 1688 C C . SER A 1 220 ? -10.625 -9.602 -11.977 1 94.62 220 SER A C 1
ATOM 1690 O O . SER A 1 220 ? -9.883 -9.133 -12.844 1 94.62 220 SER A O 1
ATOM 1692 N N . LEU A 1 221 ? -11.109 -8.891 -10.977 1 91.94 221 LEU A N 1
ATOM 1693 C CA . LEU A 1 221 ? -10.719 -7.52 -10.664 1 91.94 221 LEU A CA 1
ATOM 1694 C C . LEU A 1 221 ? -9.961 -7.461 -9.336 1 91.94 221 LEU A C 1
ATOM 1696 O O . LEU A 1 221 ? -10.508 -7.82 -8.289 1 91.94 221 LEU A O 1
ATOM 1700 N N . GLU A 1 222 ? -8.766 -7.07 -9.391 1 91.75 222 GLU A N 1
ATOM 1701 C CA . GLU A 1 222 ? -7.945 -7.023 -8.188 1 91.75 222 GLU A CA 1
ATOM 1702 C C . GLU A 1 222 ? -6.984 -5.836 -8.211 1 91.75 222 GLU A C 1
ATOM 1704 O O . GLU A 1 222 ? -7.203 -4.875 -8.953 1 91.75 222 GLU A O 1
ATOM 1709 N N . MET A 1 223 ? -5.938 -5.785 -7.324 1 91.81 223 MET A N 1
ATOM 1710 C CA . MET A 1 223 ? -5.32 -4.473 -7.137 1 91.81 223 MET A CA 1
ATOM 1711 C C . MET A 1 223 ? -3.801 -4.57 -7.215 1 91.81 223 MET A C 1
ATOM 1713 O O . MET A 1 223 ? -3.1 -3.574 -7.016 1 91.81 223 MET A O 1
ATOM 1717 N N . ASP A 1 224 ? -3.275 -5.746 -7.598 1 92.62 224 ASP A N 1
ATOM 1718 C CA . ASP A 1 224 ? -1.857 -5.824 -7.254 1 92.62 224 ASP A CA 1
ATOM 1719 C C . ASP A 1 224 ? -1.06 -6.5 -8.367 1 92.62 224 ASP A C 1
ATOM 1721 O O . ASP A 1 224 ? 0.163 -6.363 -8.43 1 92.62 224 ASP A O 1
ATOM 1725 N N . THR A 1 225 ? -1.585 -7.25 -9.234 1 96 225 THR A N 1
ATOM 1726 C CA . THR A 1 225 ? -0.845 -8.156 -10.102 1 96 225 THR A CA 1
ATOM 1727 C C . THR A 1 225 ? -0.1 -7.379 -11.188 1 96 225 THR A C 1
ATOM 1729 O O . THR A 1 225 ? 1.031 -7.723 -11.539 1 96 225 THR A O 1
ATOM 1732 N N . TYR A 1 226 ? -0.712 -6.352 -11.695 1 93.81 226 TYR A N 1
ATOM 1733 C CA . TYR A 1 226 ? -0.156 -5.641 -12.844 1 93.81 226 TYR A CA 1
ATOM 1734 C C . TYR A 1 226 ? 1.229 -5.094 -12.523 1 93.81 226 TYR A C 1
ATOM 1736 O O . TYR A 1 226 ? 2.193 -5.371 -13.242 1 93.81 226 TYR A O 1
ATOM 1744 N N . PRO A 1 227 ? 1.391 -4.371 -11.406 1 90.81 227 PRO A N 1
ATOM 1745 C CA . PRO A 1 227 ? 2.738 -3.875 -11.117 1 90.81 227 PRO A CA 1
ATOM 1746 C C . PRO A 1 227 ? 3.738 -5 -10.859 1 90.81 227 PRO A C 1
ATOM 1748 O O . PRO A 1 227 ? 4.926 -4.852 -11.156 1 90.81 227 PRO A O 1
ATOM 1751 N N . LEU A 1 228 ? 3.309 -6.125 -10.344 1 95.38 228 LEU A N 1
ATOM 1752 C CA . LEU A 1 228 ? 4.199 -7.262 -10.141 1 95.38 228 LEU A CA 1
ATOM 1753 C C . LEU A 1 228 ? 4.758 -7.762 -11.469 1 95.38 228 LEU A C 1
ATOM 1755 O O . LEU A 1 228 ? 5.977 -7.855 -11.633 1 95.38 228 LEU A O 1
ATOM 1759 N N . TYR A 1 229 ? 3.844 -8.07 -12.414 1 95.5 229 TYR A N 1
ATOM 1760 C CA . TYR A 1 229 ? 4.262 -8.562 -13.719 1 95.5 229 TYR A CA 1
ATOM 1761 C C . TYR A 1 229 ? 5.102 -7.523 -14.453 1 95.5 229 TYR A C 1
ATOM 1763 O O . TYR A 1 229 ? 6.148 -7.848 -15.016 1 95.5 229 TYR A O 1
ATOM 1771 N N . TRP A 1 230 ? 4.629 -6.352 -14.367 1 89.25 230 TRP A N 1
ATOM 1772 C CA . TRP A 1 230 ? 5.27 -5.27 -15.102 1 89.25 230 TRP A CA 1
ATOM 1773 C C . TRP A 1 230 ? 6.684 -5.023 -14.594 1 89.25 230 TRP A C 1
ATOM 1775 O O . TRP A 1 230 ? 7.633 -4.957 -15.375 1 89.25 230 TRP A O 1
ATOM 1785 N N . THR A 1 231 ? 6.871 -4.867 -13.305 1 88.31 231 THR A N 1
ATOM 1786 C CA . THR A 1 231 ? 8.18 -4.59 -12.719 1 88.31 231 THR A CA 1
ATOM 1787 C C . THR A 1 231 ? 9.133 -5.754 -12.953 1 88.31 231 THR A C 1
ATOM 1789 O O . THR A 1 231 ? 10.32 -5.551 -13.227 1 88.31 231 THR A O 1
ATOM 1792 N N . ALA A 1 232 ? 8.617 -6.949 -12.859 1 92.44 232 ALA A N 1
ATOM 1793 C CA . ALA A 1 232 ? 9.453 -8.125 -13.117 1 92.44 232 ALA A CA 1
ATOM 1794 C C . ALA A 1 232 ? 10.023 -8.094 -14.531 1 92.44 232 ALA A C 1
ATOM 1796 O O . ALA A 1 232 ? 11.211 -8.359 -14.727 1 92.44 232 ALA A O 1
ATOM 1797 N N . LEU A 1 233 ? 9.273 -7.695 -15.461 1 87.62 233 LEU A N 1
ATOM 1798 C CA . LEU A 1 233 ? 9.68 -7.672 -16.859 1 87.62 233 LEU A CA 1
ATOM 1799 C C . LEU A 1 233 ? 10.711 -6.578 -17.109 1 87.62 233 LEU A C 1
ATOM 1801 O O . LEU A 1 233 ? 11.484 -6.656 -18.062 1 87.62 233 LEU A O 1
ATOM 1805 N N . ARG A 1 234 ? 10.75 -5.613 -16.203 1 84.38 234 ARG A N 1
ATOM 1806 C CA . ARG A 1 234 ? 11.586 -4.441 -16.438 1 84.38 234 ARG A CA 1
ATOM 1807 C C . ARG A 1 234 ? 12.961 -4.613 -15.797 1 84.38 234 ARG A C 1
ATOM 1809 O O . ARG A 1 234 ? 13.82 -3.732 -15.914 1 84.38 234 ARG A O 1
ATOM 1816 N N . GLU A 1 235 ? 13.102 -5.652 -15.172 1 89.19 235 GLU A N 1
ATOM 1817 C CA . GLU A 1 235 ? 14.43 -5.938 -14.648 1 89.19 235 GLU A CA 1
ATOM 1818 C C . GLU A 1 235 ? 15.43 -6.168 -15.781 1 89.19 235 GLU A C 1
ATOM 1820 O O . GLU A 1 235 ? 15.156 -6.918 -16.719 1 89.19 235 GLU A O 1
ATOM 1825 N N . VAL A 1 236 ? 16.562 -5.555 -15.719 1 87.44 236 VAL A N 1
ATOM 1826 C CA . VAL A 1 236 ? 17.469 -5.406 -16.859 1 87.44 236 VAL A CA 1
ATOM 1827 C C . VAL A 1 236 ? 18.031 -6.77 -17.25 1 87.44 236 VAL A C 1
ATOM 1829 O O . VAL A 1 236 ? 18.297 -7.023 -18.422 1 87.44 236 VAL A O 1
ATOM 1832 N N . ASN A 1 237 ? 18.25 -7.68 -16.297 1 92.25 237 ASN A N 1
ATOM 1833 C CA . ASN A 1 237 ? 18.844 -8.977 -16.594 1 92.25 237 ASN A CA 1
ATOM 1834 C C . ASN A 1 237 ? 17.766 -10.031 -16.875 1 92.25 237 ASN A C 1
ATOM 1836 O O . ASN A 1 237 ? 18.094 -11.18 -17.188 1 92.25 237 ASN A O 1
ATOM 1840 N N . HIS A 1 238 ? 16.562 -9.664 -16.719 1 93.44 238 HIS A N 1
ATOM 1841 C CA . HIS A 1 238 ? 15.43 -10.531 -17 1 93.44 238 HIS A CA 1
ATOM 1842 C C . HIS A 1 238 ? 15.5 -11.812 -16.188 1 93.44 238 HIS A C 1
ATOM 1844 O O . HIS A 1 238 ? 15.305 -12.906 -16.719 1 93.44 238 HIS A O 1
ATOM 1850 N N . GLN A 1 239 ? 15.781 -11.617 -14.906 1 96.38 239 GLN A N 1
ATOM 1851 C CA . GLN A 1 239 ? 15.953 -12.766 -14.031 1 96.38 239 GLN A CA 1
ATOM 1852 C C . GLN A 1 239 ? 14.867 -12.828 -12.969 1 96.38 239 GLN A C 1
ATOM 1854 O O . GLN A 1 239 ? 14.914 -13.672 -12.07 1 96.38 239 GLN A O 1
ATOM 1859 N N . ILE A 1 240 ? 13.891 -11.953 -13.039 1 97.19 240 ILE A N 1
ATOM 1860 C CA . ILE A 1 240 ? 12.75 -12.016 -12.133 1 97.19 240 ILE A CA 1
ATOM 1861 C C . ILE A 1 240 ? 11.57 -12.695 -12.828 1 97.19 240 ILE A C 1
ATOM 1863 O O . ILE A 1 240 ? 11.148 -12.273 -13.906 1 97.19 240 ILE A O 1
ATOM 1867 N N . GLU A 1 241 ? 11.133 -13.766 -12.281 1 98 241 GLU A N 1
ATOM 1868 C CA . GLU A 1 241 ? 9.945 -14.484 -12.742 1 98 241 GLU A CA 1
ATOM 1869 C C . GLU A 1 241 ? 8.75 -14.227 -11.828 1 98 241 GLU A C 1
ATOM 1871 O O . GLU A 1 241 ? 8.898 -14.219 -10.602 1 98 241 GLU A O 1
ATOM 1876 N N . ALA A 1 242 ? 7.582 -13.961 -12.43 1 98.44 242 ALA A N 1
ATOM 1877 C CA . ALA A 1 242 ? 6.414 -13.633 -11.617 1 98.44 242 ALA A CA 1
ATOM 1878 C C . ALA A 1 242 ? 5.176 -14.367 -12.117 1 98.44 242 ALA A C 1
ATOM 1880 O O . ALA A 1 242 ? 5 -14.555 -13.32 1 98.44 242 ALA A O 1
ATOM 1881 N N . ALA A 1 243 ? 4.348 -14.766 -11.25 1 98.75 243 ALA A N 1
ATOM 1882 C CA . ALA A 1 243 ? 3.027 -15.336 -11.5 1 98.75 243 ALA A CA 1
ATOM 1883 C C . ALA A 1 243 ? 2.061 -14.992 -10.367 1 98.75 243 ALA A C 1
ATOM 1885 O O . ALA A 1 243 ? 2.465 -14.43 -9.352 1 98.75 243 ALA A O 1
ATOM 1886 N N . CYS A 1 244 ? 0.813 -15.219 -10.586 1 98.81 244 CYS A N 1
ATOM 1887 C CA . CYS A 1 244 ? -0.226 -14.93 -9.609 1 98.81 244 CYS A CA 1
ATOM 1888 C C . CYS A 1 244 ? -1.374 -15.922 -9.719 1 98.81 244 CYS A C 1
ATOM 1890 O O . CYS A 1 244 ? -1.788 -16.281 -10.82 1 98.81 244 CYS A O 1
ATOM 1892 N N . VAL A 1 245 ? -1.802 -16.406 -8.602 1 98.94 245 VAL A N 1
ATOM 1893 C CA . VAL A 1 245 ? -3.061 -17.141 -8.484 1 98.94 245 VAL A CA 1
ATOM 1894 C C . VAL A 1 245 ? -4.02 -16.375 -7.582 1 98.94 245 VAL A C 1
ATOM 1896 O O . VAL A 1 245 ? -3.67 -16 -6.457 1 98.94 245 VAL A O 1
ATOM 1899 N N . THR A 1 246 ? -5.188 -16.062 -8.078 1 98.44 246 THR A N 1
ATOM 1900 C CA . THR A 1 246 ? -6.211 -15.406 -7.27 1 98.44 246 THR A CA 1
ATOM 1901 C C . THR A 1 246 ? -7.449 -16.281 -7.141 1 98.44 246 THR A C 1
ATOM 1903 O O . THR A 1 246 ? -7.945 -16.828 -8.133 1 98.44 246 THR A O 1
ATOM 1906 N N . VAL A 1 247 ? -7.922 -16.469 -5.91 1 98.44 247 VAL A N 1
ATOM 1907 C CA . VAL A 1 247 ? -9.094 -17.297 -5.633 1 98.44 247 VAL A CA 1
ATOM 1908 C C . VAL A 1 247 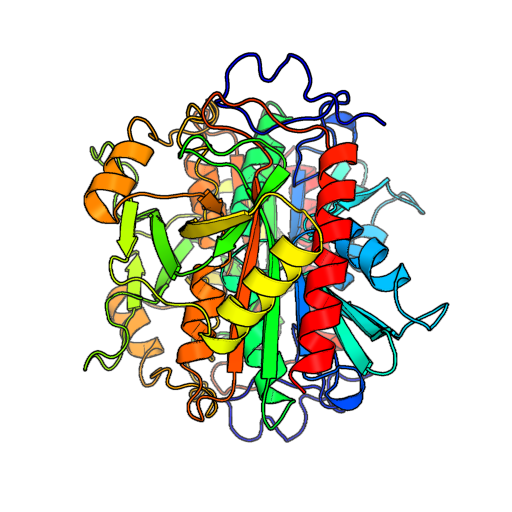? -10.359 -16.438 -5.695 1 98.44 247 VAL A C 1
ATOM 1910 O O . VAL A 1 247 ? -10.43 -15.383 -5.059 1 98.44 247 VAL A O 1
ATOM 1913 N N . VAL A 1 248 ? -11.344 -16.859 -6.438 1 96.56 248 VAL A N 1
ATOM 1914 C CA . VAL A 1 248 ? -12.602 -16.141 -6.551 1 96.56 248 VAL A CA 1
ATOM 1915 C C . VAL A 1 248 ? -13.32 -16.141 -5.207 1 96.56 248 VAL A C 1
ATOM 1917 O O . VAL A 1 248 ? -13.664 -17.203 -4.68 1 96.56 248 VAL A O 1
ATOM 1920 N N . ASN A 1 249 ? -13.547 -14.961 -4.641 1 93.94 249 ASN A N 1
ATOM 1921 C CA . ASN A 1 249 ? -14.188 -14.883 -3.332 1 93.94 249 ASN A CA 1
ATOM 1922 C C . ASN A 1 249 ? -15.586 -14.297 -3.428 1 93.94 249 ASN A C 1
ATOM 1924 O O . ASN A 1 249 ? -16.328 -14.273 -2.439 1 93.94 249 ASN A O 1
ATOM 1928 N N . SER A 1 250 ? -15.961 -13.727 -4.52 1 90.31 250 SER A N 1
ATOM 1929 C CA . SER A 1 250 ? -17.297 -13.234 -4.836 1 90.31 250 SER A CA 1
ATOM 1930 C C . SER A 1 250 ? -17.625 -13.438 -6.312 1 90.31 250 SER A C 1
ATOM 1932 O O . SER A 1 250 ? -16.859 -13.039 -7.188 1 90.31 250 SER A O 1
ATOM 1934 N N . ASP A 1 251 ? -18.75 -14.023 -6.512 1 89.56 251 ASP A N 1
ATOM 1935 C CA . ASP A 1 251 ? -19.094 -14.367 -7.887 1 89.56 251 ASP A CA 1
ATOM 1936 C C . ASP A 1 251 ? -19.781 -13.203 -8.594 1 89.56 251 ASP A C 1
ATOM 1938 O O . ASP A 1 251 ? -19.891 -12.109 -8.039 1 89.56 251 ASP A O 1
ATOM 1942 N N . ALA A 1 252 ? -20.203 -13.391 -9.828 1 86.69 252 ALA A N 1
ATOM 1943 C CA . ALA A 1 252 ? -20.719 -12.336 -10.695 1 86.69 252 ALA A CA 1
ATOM 1944 C C . ALA A 1 252 ? -22.031 -11.766 -10.141 1 86.69 252 ALA A C 1
ATOM 1946 O O . ALA A 1 252 ? -22.406 -10.641 -10.461 1 86.69 252 ALA A O 1
ATOM 1947 N N . LYS A 1 253 ? -22.672 -12.508 -9.297 1 84.25 253 LYS A N 1
ATOM 1948 C CA . LYS A 1 253 ? -23.938 -12.07 -8.711 1 84.25 253 LYS A CA 1
ATOM 1949 C C . LYS A 1 253 ? -23.703 -11.328 -7.398 1 84.25 253 LYS A C 1
ATOM 1951 O O . LYS A 1 253 ? -24.641 -10.82 -6.789 1 84.25 253 LYS A O 1
ATOM 1956 N N . GLY A 1 254 ? -22.406 -11.367 -6.93 1 81.56 254 GLY A N 1
ATOM 1957 C CA . GLY A 1 254 ? -22.094 -10.648 -5.703 1 81.56 254 GLY A CA 1
ATOM 1958 C C . GLY A 1 254 ? -22.141 -11.531 -4.469 1 81.56 254 GLY A C 1
ATOM 1959 O O . GLY A 1 254 ? -22.016 -11.039 -3.346 1 81.56 254 GLY A O 1
ATOM 1960 N N . ASN A 1 255 ? -22.344 -12.836 -4.723 1 85.25 255 ASN A N 1
ATOM 1961 C CA . ASN A 1 255 ? -22.281 -13.75 -3.588 1 85.25 255 ASN A CA 1
ATOM 1962 C C . ASN A 1 255 ? -20.859 -13.906 -3.068 1 85.25 255 ASN A C 1
ATOM 1964 O O . ASN A 1 255 ? -19.984 -14.398 -3.783 1 85.25 255 ASN A O 1
ATOM 1968 N N . ALA A 1 256 ? -20.656 -13.57 -1.834 1 85.31 256 ALA A N 1
ATOM 1969 C CA . ALA A 1 256 ? -19.328 -13.648 -1.237 1 85.31 256 ALA A CA 1
ATOM 1970 C C . ALA A 1 256 ? -19.125 -14.984 -0.526 1 85.31 256 ALA A C 1
ATOM 1972 O O . ALA A 1 256 ? -20.047 -15.5 0.112 1 85.31 256 ALA A O 1
ATOM 1973 N N . MET A 1 257 ? -17.984 -15.445 -0.616 1 88.62 257 MET A N 1
ATOM 1974 C CA . MET A 1 257 ? -17.562 -16.656 0.091 1 88.62 257 MET A CA 1
ATOM 1975 C C . MET A 1 257 ? -17.359 -16.375 1.575 1 88.62 257 MET A C 1
ATOM 1977 O O . MET A 1 257 ? -16.875 -15.305 1.945 1 88.62 257 MET A O 1
ATOM 1981 N N . ASN A 1 258 ? -17.719 -17.406 2.328 1 88 258 ASN A N 1
ATOM 1982 C CA . ASN A 1 258 ? -17.344 -17.344 3.74 1 88 258 ASN A CA 1
ATOM 1983 C C . ASN A 1 258 ? -15.836 -17.266 3.93 1 88 258 ASN A C 1
ATOM 1985 O O . ASN A 1 258 ? -15.086 -17.938 3.213 1 88 258 ASN A O 1
ATOM 1989 N N . ILE A 1 259 ? -15.406 -16.469 4.949 1 88 259 ILE A N 1
ATOM 1990 C CA . ILE A 1 259 ? -13.984 -16.188 5.125 1 88 259 ILE A CA 1
ATOM 1991 C C . ILE A 1 259 ? -13.242 -17.469 5.488 1 88 259 ILE A C 1
ATOM 1993 O O . ILE A 1 259 ? -12.102 -17.688 5.066 1 88 259 ILE A O 1
ATOM 1997 N N . GLU A 1 260 ? -13.859 -18.328 6.281 1 91.12 260 GLU A N 1
ATOM 1998 C CA . GLU A 1 260 ? -13.219 -19.578 6.668 1 91.12 260 GLU A CA 1
ATOM 1999 C C . GLU A 1 260 ? -13.008 -20.484 5.461 1 91.12 260 GLU A C 1
ATOM 2001 O O . GLU A 1 260 ? -11.945 -21.094 5.312 1 91.12 260 GLU A O 1
ATOM 2006 N N . GLU A 1 261 ? -14.039 -20.531 4.641 1 95.19 261 GLU A N 1
ATOM 2007 C CA . GLU A 1 261 ? -13.938 -21.328 3.424 1 95.19 261 GLU A CA 1
ATOM 2008 C C . GLU A 1 261 ? -12.891 -20.75 2.473 1 95.19 261 GLU A C 1
ATOM 2010 O O . GLU A 1 261 ? -12.141 -21.516 1.842 1 95.19 261 GLU A O 1
ATOM 2015 N N . LEU A 1 262 ? -12.883 -19.484 2.373 1 95.69 262 LEU A N 1
ATOM 2016 C CA . LEU A 1 262 ? -11.898 -18.828 1.532 1 95.69 262 LEU A CA 1
ATOM 2017 C C . LEU A 1 262 ? -10.477 -19.141 2.004 1 95.69 262 LEU A C 1
ATOM 2019 O O . LEU A 1 262 ? -9.625 -19.516 1.2 1 95.69 262 LEU A O 1
ATOM 2023 N N . ARG A 1 263 ? -10.281 -19.031 3.295 1 94.44 263 ARG A N 1
ATOM 2024 C CA . ARG A 1 263 ? -8.961 -19.266 3.857 1 94.44 263 ARG A CA 1
ATOM 2025 C C . ARG A 1 263 ? -8.523 -20.719 3.66 1 94.44 263 ARG A C 1
ATOM 2027 O O . ARG A 1 263 ? -7.363 -20.984 3.361 1 94.44 263 ARG A O 1
ATOM 2034 N N . LYS A 1 264 ? -9.445 -21.625 3.818 1 97.38 264 LYS A N 1
ATOM 2035 C CA . LYS A 1 264 ? -9.156 -23.031 3.561 1 97.38 264 LYS A CA 1
ATOM 2036 C C . LYS A 1 264 ? -8.711 -23.234 2.117 1 97.38 264 LYS A C 1
ATOM 2038 O O . LYS A 1 264 ? -7.703 -23.906 1.865 1 97.38 264 LYS A O 1
ATOM 2043 N N . ARG A 1 265 ? -9.445 -22.688 1.22 1 98.5 265 ARG A N 1
ATOM 2044 C CA . ARG A 1 265 ? -9.117 -22.797 -0.197 1 98.5 265 ARG A CA 1
ATOM 2045 C C . ARG A 1 265 ? -7.77 -22.156 -0.497 1 98.5 265 ARG A C 1
ATOM 2047 O O . ARG A 1 265 ? -6.953 -22.719 -1.233 1 98.5 265 ARG A O 1
ATOM 2054 N N . GLN A 1 266 ? -7.527 -21.016 0.054 1 98.62 266 GLN A N 1
ATOM 2055 C CA . GLN A 1 266 ? -6.258 -20.328 -0.154 1 98.62 266 GLN A CA 1
ATOM 2056 C C . GLN A 1 266 ? -5.09 -21.141 0.383 1 98.62 266 GLN A C 1
ATOM 2058 O O . GLN A 1 266 ? -4.012 -21.172 -0.217 1 98.62 266 GLN A O 1
ATOM 2063 N N . LEU A 1 267 ? -5.297 -21.797 1.481 1 98.56 267 LEU A N 1
ATOM 2064 C CA . LEU A 1 267 ? -4.234 -22.625 2.037 1 98.56 267 LEU A CA 1
ATOM 2065 C C . LEU A 1 267 ? -3.951 -23.812 1.135 1 98.56 267 LEU A C 1
ATOM 2067 O O . LEU A 1 267 ? -2.799 -24.219 0.98 1 98.56 267 LEU A O 1
ATOM 2071 N N . GLU A 1 268 ? -4.977 -24.391 0.529 1 98.69 268 GLU A N 1
ATOM 2072 C CA . GLU A 1 268 ? -4.785 -25.469 -0.448 1 98.69 268 GLU A CA 1
ATOM 2073 C C . GLU A 1 268 ? -3.963 -24.984 -1.64 1 98.69 268 GLU A C 1
ATOM 2075 O O . GLU A 1 268 ? -3.049 -25.672 -2.09 1 98.69 268 GLU A O 1
ATOM 2080 N N . VAL A 1 269 ? -4.27 -23.812 -2.102 1 98.94 269 VAL A N 1
ATOM 2081 C CA . VAL A 1 269 ? -3.551 -23.234 -3.236 1 98.94 269 VAL A CA 1
ATOM 2082 C C . VAL A 1 269 ? -2.113 -22.906 -2.83 1 98.94 269 VAL A C 1
ATOM 2084 O O . VAL A 1 269 ? -1.181 -23.109 -3.609 1 98.94 269 VAL A O 1
ATOM 2087 N N . ALA A 1 270 ? -1.978 -22.422 -1.61 1 98.88 270 ALA A N 1
ATOM 2088 C CA . ALA A 1 270 ? -0.646 -22.094 -1.107 1 98.88 270 ALA A CA 1
ATOM 2089 C C . ALA A 1 270 ? 0.265 -23.312 -1.126 1 98.88 270 ALA A C 1
ATOM 2091 O O . ALA A 1 270 ? 1.438 -23.219 -1.493 1 98.88 270 ALA A O 1
ATOM 2092 N N . ALA A 1 271 ? -0.249 -24.438 -0.745 1 98.56 271 ALA A N 1
ATOM 2093 C CA . ALA A 1 271 ? 0.539 -25.656 -0.753 1 98.56 271 ALA A CA 1
ATOM 2094 C C . ALA A 1 271 ? 1.017 -26 -2.164 1 98.56 271 ALA A C 1
ATOM 2096 O O . ALA A 1 271 ? 2.16 -26.422 -2.355 1 98.56 271 ALA A O 1
ATOM 2097 N N . VAL A 1 272 ? 0.164 -25.797 -3.129 1 98.69 272 VAL A N 1
ATOM 2098 C CA . VAL A 1 272 ? 0.521 -26.031 -4.523 1 98.69 272 VAL A CA 1
ATOM 2099 C C . VAL A 1 272 ? 1.636 -25.078 -4.938 1 98.69 272 VAL A C 1
ATOM 2101 O O . VAL A 1 272 ? 2.615 -25.484 -5.566 1 98.69 272 VAL A O 1
ATOM 2104 N N . ILE A 1 273 ? 1.486 -23.797 -4.582 1 98.81 273 ILE A N 1
ATOM 2105 C CA . ILE A 1 273 ? 2.465 -22.766 -4.938 1 98.81 273 ILE A CA 1
ATOM 2106 C C . ILE A 1 273 ? 3.818 -23.109 -4.32 1 98.81 273 ILE A C 1
ATOM 2108 O O . ILE A 1 273 ? 4.848 -23.078 -5 1 98.81 273 ILE A O 1
ATOM 2112 N N . LEU A 1 274 ? 3.82 -23.484 -3.043 1 98.44 274 LEU A N 1
ATOM 2113 C CA . LEU A 1 274 ? 5.062 -23.828 -2.355 1 98.44 274 LEU A CA 1
ATOM 2114 C C . LEU A 1 274 ? 5.738 -25.031 -3.006 1 98.44 274 LEU A C 1
ATOM 2116 O O . LEU A 1 274 ? 6.965 -25.047 -3.152 1 98.44 274 LEU A O 1
ATOM 2120 N N . GLU A 1 275 ? 4.965 -25.984 -3.412 1 97.31 275 GLU A N 1
ATOM 2121 C CA . GLU A 1 275 ? 5.512 -27.172 -4.082 1 97.31 275 GLU A CA 1
ATOM 2122 C C . GLU A 1 275 ? 6.18 -26.797 -5.402 1 97.31 275 GLU A C 1
ATOM 2124 O O . GLU A 1 275 ? 7.277 -27.266 -5.703 1 97.31 275 GLU A O 1
ATOM 2129 N N . GLN A 1 276 ? 5.512 -25.922 -6.121 1 96.06 276 GLN A N 1
ATOM 2130 C CA . GLN A 1 276 ? 6.059 -25.531 -7.422 1 96.06 276 GLN A CA 1
ATOM 2131 C C . GLN A 1 276 ? 7.309 -24.672 -7.258 1 96.06 276 GLN A C 1
ATOM 2133 O O . GLN A 1 276 ? 8.258 -24.797 -8.031 1 96.06 276 GLN A O 1
ATOM 2138 N N . LEU A 1 277 ? 7.305 -23.734 -6.281 1 95.44 277 LEU A N 1
ATOM 2139 C CA . LEU A 1 277 ? 8.492 -22.938 -5.984 1 95.44 277 LEU A CA 1
ATOM 2140 C C . LEU A 1 277 ? 9.672 -23.828 -5.625 1 95.44 277 LEU A C 1
ATOM 2142 O O . LEU A 1 277 ? 10.805 -23.547 -6.008 1 95.44 277 LEU A O 1
ATOM 2146 N N . GLY A 1 278 ? 9.453 -24.922 -5 1 89.19 278 GLY A N 1
ATOM 2147 C CA . GLY A 1 278 ? 10.5 -25.859 -4.602 1 89.19 278 GLY A CA 1
ATOM 2148 C C . GLY A 1 278 ? 11.062 -26.656 -5.766 1 89.19 278 GLY A C 1
ATOM 2149 O O . GLY A 1 278 ? 12.242 -27.016 -5.77 1 89.19 278 GLY A O 1
ATOM 2150 N N . LYS A 1 279 ? 10.289 -26.891 -6.801 1 86.69 279 LYS A N 1
ATOM 2151 C CA . LYS A 1 279 ? 10.68 -27.719 -7.938 1 86.69 279 LYS A CA 1
ATOM 2152 C C . LYS A 1 279 ? 11.438 -26.906 -8.977 1 86.69 279 LYS A C 1
ATOM 2154 O O . LYS A 1 279 ? 12.266 -27.438 -9.719 1 86.69 279 LYS A O 1
ATOM 2159 N N . LEU A 1 280 ? 11.102 -25.703 -9.102 1 76.88 280 LEU A N 1
ATOM 2160 C CA . LEU A 1 280 ? 11.625 -24.875 -10.18 1 76.88 280 LEU A CA 1
ATOM 2161 C C . LEU A 1 280 ? 13 -24.328 -9.82 1 76.88 280 LEU A C 1
ATOM 2163 O O . LEU A 1 280 ? 13.609 -23.594 -10.609 1 76.88 280 LEU A O 1
ATOM 2167 N N . GLN A 1 281 ? 13.516 -24.562 -8.672 1 67.81 281 GLN A N 1
ATOM 2168 C CA . GLN A 1 281 ? 14.891 -24.219 -8.352 1 67.81 281 GLN A CA 1
ATOM 2169 C C . GLN A 1 281 ? 15.875 -25.125 -9.078 1 67.81 281 GLN A C 1
ATOM 2171 O O . GLN A 1 281 ? 15.562 -26.281 -9.367 1 67.81 281 GLN A O 1
ATOM 2176 N N . MET B 1 1 ? -15.242 -16.719 14.547 1 19.23 1 MET B N 1
ATOM 2177 C CA . MET B 1 1 ? -16.219 -15.703 14.156 1 19.23 1 MET B CA 1
ATOM 2178 C C . MET B 1 1 ? -16.5 -15.766 12.656 1 19.23 1 MET B C 1
ATOM 2180 O O . MET B 1 1 ? -15.562 -15.727 11.852 1 19.23 1 MET B O 1
ATOM 2184 N N . THR B 1 2 ? -17.531 -16.375 12.266 1 20.81 2 THR B N 1
ATOM 2185 C CA . THR B 1 2 ? -18.062 -16.562 10.914 1 20.81 2 THR B CA 1
ATOM 2186 C C . THR B 1 2 ? -18.109 -15.234 10.156 1 20.81 2 THR B C 1
ATOM 2188 O O . THR B 1 2 ? -18.609 -14.234 10.688 1 20.81 2 THR B O 1
ATOM 2191 N N . LEU B 1 3 ? -17.234 -14.961 9.375 1 26.12 3 LEU B N 1
ATOM 2192 C CA . LEU B 1 3 ? -17.438 -13.797 8.516 1 26.12 3 LEU B CA 1
ATOM 2193 C C . LEU B 1 3 ? -18.844 -13.781 7.941 1 26.12 3 LEU B C 1
ATOM 2195 O O . LEU B 1 3 ? -19.234 -14.711 7.23 1 26.12 3 LEU B O 1
ATOM 2199 N N . GLN B 1 4 ? -19.797 -13.766 8.758 1 25.7 4 GLN B N 1
ATOM 2200 C CA . GLN B 1 4 ? -21.109 -13.555 8.133 1 25.7 4 GLN B CA 1
ATOM 2201 C C . GLN B 1 4 ? -21.062 -12.375 7.168 1 25.7 4 GLN B C 1
ATOM 2203 O O . GLN B 1 4 ? -20.547 -11.305 7.504 1 25.7 4 GLN B O 1
ATOM 2208 N N . HIS B 1 5 ? -20.75 -12.664 6.07 1 31.52 5 HIS B N 1
ATOM 2209 C CA . HIS B 1 5 ? -21.188 -11.57 5.211 1 31.52 5 HIS B CA 1
ATOM 2210 C C . HIS B 1 5 ? -22.5 -10.977 5.707 1 31.52 5 HIS B C 1
ATOM 2212 O O . HIS B 1 5 ? -23.5 -11.688 5.828 1 31.52 5 HIS B O 1
ATOM 2218 N N . PRO B 1 6 ? -22.516 -10.211 6.691 1 31.98 6 PRO B N 1
ATOM 2219 C CA . PRO B 1 6 ? -23.859 -9.766 7.059 1 31.98 6 PRO B CA 1
ATOM 2220 C C . PRO B 1 6 ? -24.797 -9.641 5.855 1 31.98 6 PRO B C 1
ATOM 2222 O O . PRO B 1 6 ? -24.328 -9.438 4.734 1 31.98 6 PRO B O 1
ATOM 2225 N N . ASP B 1 7 ? -25.969 -10.227 5.98 1 30.41 7 ASP B N 1
ATOM 2226 C CA . ASP B 1 7 ? -27.156 -9.875 5.199 1 30.41 7 ASP B CA 1
ATOM 2227 C C . ASP B 1 7 ? -27.078 -8.43 4.695 1 30.41 7 ASP B C 1
ATOM 2229 O O . ASP B 1 7 ? -27.984 -7.957 4.012 1 30.41 7 ASP B O 1
ATOM 2233 N N . SER B 1 8 ? -26.281 -7.77 5.379 1 29.88 8 SER B N 1
ATOM 2234 C CA . SER B 1 8 ? -26.297 -6.344 5.078 1 29.88 8 SER B CA 1
ATOM 2235 C C . SER B 1 8 ? -25.547 -6.035 3.789 1 29.88 8 SER B C 1
ATOM 2237 O O . SER B 1 8 ? -25.281 -4.875 3.482 1 29.88 8 SER B O 1
ATOM 2239 N N . CYS B 1 9 ? -24.797 -6.965 3.158 1 31.12 9 CYS B N 1
ATOM 2240 C CA . CYS B 1 9 ? -24.625 -6.547 1.771 1 31.12 9 CYS B CA 1
ATOM 2241 C C . CYS B 1 9 ? -25.969 -6.383 1.086 1 31.12 9 CYS B C 1
ATOM 2243 O O . CYS B 1 9 ? -26.266 -7.062 0.099 1 31.12 9 CYS B O 1
ATOM 2245 N N . LYS B 1 10 ? -26.938 -6.285 1.84 1 32.19 10 LYS B N 1
ATOM 2246 C CA . LYS B 1 10 ? -28.203 -6.195 1.118 1 32.19 10 LYS B CA 1
ATOM 2247 C C . LYS B 1 10 ? -28 -5.648 -0.291 1 32.19 10 LYS B C 1
ATOM 2249 O O . LYS B 1 10 ? -28.797 -5.922 -1.191 1 32.19 10 LYS B O 1
ATOM 2254 N N . GLY B 1 11 ? -27.344 -4.297 -0.441 1 28.06 11 GLY B N 1
ATOM 2255 C CA . GLY B 1 11 ? -27.062 -3.762 -1.763 1 28.06 11 GLY B CA 1
ATOM 2256 C C . GLY B 1 11 ? -25.594 -3.842 -2.135 1 28.06 11 GLY B C 1
ATOM 2257 O O . GLY B 1 11 ? -24.719 -3.693 -1.276 1 28.06 11 GLY B O 1
ATOM 2258 N N . GLY B 1 12 ? -24.953 -4.918 -2.924 1 33.28 12 GLY B N 1
ATOM 2259 C CA . GLY B 1 12 ? -23.719 -5.18 -3.66 1 33.28 12 GLY B CA 1
ATOM 2260 C C . GLY B 1 12 ? -22.703 -4.07 -3.529 1 33.28 12 GLY B C 1
ATOM 2261 O O . GLY B 1 12 ? -21.594 -4.168 -4.07 1 33.28 12 GLY B O 1
ATOM 2262 N N . ASN B 1 13 ? -23.031 -2.814 -3.324 1 40.22 13 ASN B N 1
ATOM 2263 C CA . ASN B 1 13 ? -22.391 -1.518 -3.541 1 40.22 13 ASN B CA 1
ATOM 2264 C C . ASN B 1 13 ? -21.547 -1.104 -2.344 1 40.22 13 ASN B C 1
ATOM 2266 O O . ASN B 1 13 ? -21.203 0.07 -2.193 1 40.22 13 ASN B O 1
ATOM 2270 N N . THR B 1 14 ? -21.312 -1.925 -1.162 1 51.69 14 THR B N 1
ATOM 2271 C CA . THR B 1 14 ? -20.844 -1.392 0.111 1 51.69 14 THR B CA 1
ATOM 2272 C C . THR B 1 14 ? -19.531 -2.062 0.529 1 51.69 14 THR B C 1
ATOM 2274 O O . THR B 1 14 ? -19.172 -3.119 0.006 1 51.69 14 THR B O 1
ATOM 2277 N N . ILE B 1 15 ? -18.609 -1.298 1.018 1 65.75 15 ILE B N 1
ATOM 2278 C CA . ILE B 1 15 ? -17.516 -1.893 1.779 1 65.75 15 ILE B CA 1
ATOM 2279 C C . ILE B 1 15 ? -18.047 -3.033 2.641 1 65.75 15 ILE B C 1
ATOM 2281 O O . ILE B 1 15 ? -18.953 -2.834 3.453 1 65.75 15 ILE B O 1
ATOM 2285 N N . PRO B 1 16 ? -17.625 -4.281 2.252 1 69.94 16 PRO B N 1
ATOM 2286 C CA . PRO B 1 16 ? -18.062 -5.398 3.09 1 69.94 16 PRO B CA 1
ATOM 2287 C C . PRO B 1 16 ? -17.688 -5.219 4.559 1 69.94 16 PRO B C 1
ATOM 2289 O O . PRO B 1 16 ? -16.594 -4.77 4.867 1 69.94 16 PRO B O 1
ATOM 2292 N N . VAL B 1 17 ? -18.672 -5.301 5.422 1 75.81 17 VAL B N 1
ATOM 2293 C CA . VAL B 1 17 ? -18.422 -5.32 6.859 1 75.81 17 VAL B CA 1
ATOM 2294 C C . VAL B 1 17 ? -18.812 -6.68 7.43 1 75.81 17 VAL B C 1
ATOM 2296 O O . VAL B 1 17 ? -19.703 -7.352 6.895 1 75.81 17 VAL B O 1
ATOM 2299 N N . ASP B 1 18 ? -18.141 -7.055 8.422 1 78.31 18 ASP B N 1
ATOM 2300 C CA . ASP B 1 18 ? -18.5 -8.328 9.047 1 78.31 18 ASP B CA 1
ATOM 2301 C C . ASP B 1 18 ? -19.688 -8.148 10 1 78.31 18 ASP B C 1
ATOM 2303 O O . ASP B 1 18 ? -20.328 -7.105 10 1 78.31 18 ASP B O 1
ATOM 2307 N N . LYS B 1 19 ? -20.016 -9.188 10.742 1 78.94 19 LYS B N 1
ATOM 2308 C CA . LYS B 1 19 ? -21.188 -9.211 11.609 1 78.94 19 LYS B CA 1
ATOM 2309 C C . LYS B 1 19 ? -21.094 -8.148 12.695 1 78.94 19 LYS B C 1
ATOM 2311 O O . LYS B 1 19 ? -22.109 -7.672 13.195 1 78.94 19 LYS B O 1
ATOM 2316 N N . ASP B 1 20 ? -19.844 -7.711 13.016 1 83.88 20 ASP B N 1
ATOM 2317 C CA . ASP B 1 20 ? -19.625 -6.723 14.07 1 83.88 20 ASP B CA 1
ATOM 2318 C C . ASP B 1 20 ? -19.484 -5.316 13.484 1 83.88 20 ASP B C 1
ATOM 2320 O O . ASP B 1 20 ? -19.203 -4.363 14.219 1 83.88 20 ASP B O 1
ATOM 2324 N N . GLY B 1 21 ? -19.625 -5.227 12.195 1 84.06 21 GLY B N 1
ATOM 2325 C CA . GLY B 1 21 ? -19.516 -3.928 11.539 1 84.06 21 GLY B CA 1
ATOM 2326 C C . GLY B 1 21 ? -18.094 -3.551 11.188 1 84.06 21 GLY B C 1
ATOM 2327 O O . GLY B 1 21 ? -17.797 -2.377 10.961 1 84.06 21 GLY B O 1
ATOM 2328 N N . ARG B 1 22 ? -17.234 -4.473 11.227 1 88.88 22 ARG B N 1
ATOM 2329 C CA . ARG B 1 22 ? -15.836 -4.227 10.875 1 88.88 22 ARG B CA 1
ATOM 2330 C C . ARG B 1 22 ? -15.641 -4.258 9.359 1 88.88 22 ARG B C 1
ATOM 2332 O O . ARG B 1 22 ? -15.922 -5.266 8.711 1 88.88 22 ARG B O 1
ATOM 2339 N N . PRO B 1 23 ? -15.18 -3.078 8.836 1 89.31 23 PRO B N 1
ATOM 2340 C CA . PRO B 1 23 ? -14.805 -3.16 7.422 1 89.31 23 PRO B CA 1
ATOM 2341 C C . PRO B 1 23 ? -13.695 -4.172 7.164 1 89.31 23 PRO B C 1
ATOM 2343 O O . PRO B 1 23 ? -12.789 -4.328 7.992 1 89.31 23 PRO B O 1
ATOM 2346 N N . TYR B 1 24 ? -13.648 -4.734 6.031 1 85.62 24 TYR B N 1
ATOM 2347 C CA . TYR B 1 24 ? -12.812 -5.871 5.672 1 85.62 24 TYR B CA 1
ATOM 2348 C C . TYR B 1 24 ? -11.336 -5.504 5.734 1 85.62 24 TYR B C 1
ATOM 2350 O O . TYR B 1 24 ? -10.508 -6.297 6.184 1 85.62 24 TYR B O 1
ATOM 2358 N N . HIS B 1 25 ? -10.977 -4.352 5.281 1 91.75 25 HIS B N 1
ATOM 2359 C CA . HIS B 1 25 ? -9.57 -3.998 5.172 1 91.75 25 HIS B CA 1
ATOM 2360 C C . HIS B 1 25 ? -9.086 -3.256 6.41 1 91.75 25 HIS B C 1
ATOM 2362 O O . HIS B 1 25 ? -8.125 -3.678 7.059 1 91.75 25 HIS B O 1
ATOM 2368 N N . PHE B 1 26 ? -9.828 -2.211 6.805 1 94.69 26 PHE B N 1
ATOM 2369 C CA . PHE B 1 26 ? -9.43 -1.382 7.938 1 94.69 26 PHE B CA 1
ATOM 2370 C C . PHE B 1 26 ? -9.5 -2.17 9.242 1 94.69 26 PHE B C 1
ATOM 2372 O O . PHE B 1 26 ? -8.633 -2.037 10.102 1 94.69 26 PHE B O 1
ATOM 2379 N N . GLY B 1 27 ? -10.602 -2.844 9.484 1 93.94 27 GLY B N 1
ATOM 2380 C CA . GLY B 1 27 ? -10.664 -3.887 10.492 1 93.94 27 GLY B CA 1
ATOM 2381 C C . GLY B 1 27 ? -11.195 -3.393 11.828 1 93.94 27 GLY B C 1
ATOM 2382 O O . GLY B 1 27 ? -11.531 -4.191 12.703 1 93.94 27 GLY B O 1
ATOM 2383 N N . CYS B 1 28 ? -11.328 -2.08 12.062 1 96.94 28 CYS B N 1
ATOM 2384 C CA . CYS B 1 28 ? -11.852 -1.578 13.328 1 96.94 28 CYS B CA 1
ATOM 2385 C C . CYS B 1 28 ? -13.32 -1.217 13.211 1 96.94 28 CYS B C 1
ATOM 2387 O O . CYS B 1 28 ? -13.797 -0.874 12.125 1 96.94 28 CYS B O 1
ATOM 2389 N N . THR B 1 29 ? -14 -1.276 14.352 1 95.94 29 THR B N 1
ATOM 2390 C CA . THR B 1 29 ? -15.367 -0.776 14.414 1 95.94 29 THR B CA 1
ATOM 2391 C C . THR B 1 29 ? -15.391 0.713 14.742 1 95.94 29 THR B C 1
ATOM 2393 O O . THR B 1 29 ? -14.383 1.271 15.18 1 95.94 29 THR B O 1
ATOM 2396 N N . GLY B 1 30 ? -16.578 1.301 14.508 1 95.62 30 GLY B N 1
ATOM 2397 C CA . GLY B 1 30 ? -16.734 2.701 14.867 1 95.62 30 GLY B CA 1
ATOM 2398 C C . GLY B 1 30 ? -16.484 2.973 16.344 1 95.62 30 GLY B C 1
ATOM 2399 O O . GLY B 1 30 ? -15.984 4.035 16.703 1 95.62 30 GLY B O 1
ATOM 2400 N N . ALA B 1 31 ? -16.781 2.023 17.203 1 96.75 31 ALA B N 1
ATOM 2401 C CA . ALA B 1 31 ? -16.625 2.18 18.656 1 96.75 31 ALA B CA 1
ATOM 2402 C C . ALA B 1 31 ? -15.148 2.109 19.047 1 96.75 31 ALA B C 1
ATOM 2404 O O . ALA B 1 31 ? -14.758 2.654 20.094 1 96.75 31 ALA B O 1
ATOM 2405 N N . GLU B 1 32 ? -14.359 1.563 18.219 1 98 32 GLU B N 1
ATOM 2406 C CA . GLU B 1 32 ? -12.961 1.301 18.562 1 98 32 GLU B CA 1
ATOM 2407 C C . GLU B 1 32 ? -12.062 2.457 18.125 1 98 32 GLU B C 1
ATOM 2409 O O . GLU B 1 32 ? -10.898 2.527 18.516 1 98 32 GLU B O 1
ATOM 2414 N N . ILE B 1 33 ? -12.656 3.389 17.391 1 98.44 33 ILE B N 1
ATOM 2415 C CA . ILE B 1 33 ? -11.82 4.465 16.859 1 98.44 33 ILE B CA 1
ATOM 2416 C C . ILE B 1 33 ? -12.438 5.816 17.219 1 98.44 33 ILE B C 1
ATOM 2418 O O . ILE B 1 33 ? -13.578 5.883 17.672 1 98.44 33 ILE B O 1
ATOM 2422 N N . SER B 1 34 ? -11.617 6.859 17.109 1 97.94 34 SER B N 1
ATOM 2423 C CA . SER B 1 34 ? -12.039 8.258 17.141 1 97.94 34 SER B CA 1
ATOM 2424 C C . SER B 1 34 ? -12.203 8.82 15.734 1 97.94 34 SER B C 1
ATOM 2426 O O . SER B 1 34 ? -11.688 8.25 14.773 1 97.94 34 SER B O 1
ATOM 2428 N N . ASN B 1 35 ? -12.914 9.859 15.609 1 97.75 35 ASN B N 1
ATOM 2429 C CA . ASN B 1 35 ? -13.031 10.562 14.336 1 97.75 35 ASN B CA 1
ATOM 2430 C C . ASN B 1 35 ? -11.812 11.438 14.062 1 97.75 35 ASN B C 1
ATOM 2432 O O . ASN B 1 35 ? -11.703 12.031 12.992 1 97.75 35 ASN B O 1
ATOM 2436 N N . ASP B 1 36 ? -10.914 11.547 14.977 1 98.38 36 ASP B N 1
ATOM 2437 C CA . ASP B 1 36 ? -9.695 12.344 14.836 1 98.38 36 ASP B CA 1
ATOM 2438 C C . ASP B 1 36 ? -8.461 11.453 14.727 1 98.38 36 ASP B C 1
ATOM 2440 O O . ASP B 1 36 ? -8.062 10.812 15.703 1 98.38 36 ASP B O 1
ATOM 2444 N N . PHE B 1 37 ? -7.832 11.5 13.555 1 98.69 37 PHE B N 1
ATOM 2445 C CA . PHE B 1 37 ? -6.754 10.562 13.25 1 98.69 37 PHE B CA 1
ATOM 2446 C C . PHE B 1 37 ? -5.438 11.297 13.039 1 98.69 37 PHE B C 1
ATOM 2448 O O . PHE B 1 37 ? -5.387 12.281 12.297 1 98.69 37 PHE B O 1
ATOM 2455 N N . LEU B 1 38 ? -4.445 10.82 13.711 1 98.88 38 LEU B N 1
ATOM 2456 C CA . LEU B 1 38 ? -3.094 10.945 13.18 1 98.88 38 LEU B CA 1
ATOM 2457 C C . LEU B 1 38 ? -2.701 9.695 12.398 1 98.88 38 LEU B C 1
ATOM 2459 O O . LEU B 1 38 ? -2.742 8.586 12.938 1 98.88 38 LEU B O 1
ATOM 2463 N N . ILE B 1 39 ? -2.338 9.812 11.117 1 98.88 39 ILE B N 1
ATOM 2464 C CA . ILE B 1 39 ? -1.968 8.641 10.328 1 98.88 39 ILE B CA 1
ATOM 2465 C C . ILE B 1 39 ? -0.515 8.766 9.875 1 98.88 39 ILE B C 1
ATOM 2467 O O . ILE B 1 39 ? 0.002 9.875 9.719 1 98.88 39 ILE B O 1
ATOM 2471 N N . THR B 1 40 ? 0.135 7.66 9.727 1 98.5 40 THR B N 1
ATOM 2472 C CA . THR B 1 40 ? 1.537 7.641 9.328 1 98.5 40 THR B CA 1
ATOM 2473 C C . THR B 1 40 ? 1.86 6.359 8.562 1 98.5 40 THR B C 1
ATOM 2475 O O . THR B 1 40 ? 1.107 5.387 8.625 1 98.5 40 THR B O 1
ATOM 2478 N N . THR B 1 41 ? 2.926 6.371 7.82 1 95.5 41 THR B N 1
ATOM 2479 C CA . THR B 1 41 ? 3.359 5.211 7.051 1 95.5 41 THR B CA 1
ATOM 2480 C C . THR B 1 41 ? 4.316 4.344 7.871 1 95.5 41 THR B C 1
ATOM 2482 O O . THR B 1 41 ? 4.633 3.221 7.477 1 95.5 41 THR B O 1
ATOM 2485 N N . ASP B 1 42 ? 4.785 4.844 8.992 1 96.12 42 ASP B N 1
ATOM 2486 C CA . ASP B 1 42 ? 5.801 4.199 9.82 1 96.12 42 ASP B CA 1
ATOM 2487 C C . ASP B 1 42 ? 5.168 3.521 11.039 1 96.12 42 ASP B C 1
ATOM 2489 O O . ASP B 1 42 ? 4.723 4.199 11.969 1 96.12 42 ASP B O 1
ATOM 2493 N N . TYR B 1 43 ? 5.25 2.223 11.086 1 97.56 43 TYR B N 1
ATOM 2494 C CA . TYR B 1 43 ? 4.594 1.451 12.141 1 97.56 43 TYR B CA 1
ATOM 2495 C C . TYR B 1 43 ? 5.293 1.65 13.477 1 97.56 43 TYR B C 1
ATOM 2497 O O . TYR B 1 43 ? 4.645 1.718 14.523 1 97.56 43 TYR B O 1
ATOM 2505 N N . TYR B 1 44 ? 6.57 1.708 13.461 1 96.62 44 TYR B N 1
ATOM 2506 C CA . TYR B 1 44 ? 7.316 1.984 14.688 1 96.62 44 TYR B CA 1
ATOM 2507 C C . TYR B 1 44 ? 6.949 3.352 15.25 1 96.62 44 TYR B C 1
ATOM 2509 O O . TYR B 1 44 ? 6.715 3.49 16.453 1 96.62 44 TYR B O 1
ATOM 2517 N N . LEU B 1 45 ? 6.906 4.32 14.375 1 97.5 45 LEU B N 1
ATOM 2518 C CA . LEU B 1 45 ? 6.547 5.668 14.805 1 97.5 45 LEU B CA 1
ATOM 2519 C C . LEU B 1 45 ? 5.16 5.691 15.43 1 97.5 45 LEU B C 1
ATOM 2521 O O . LEU B 1 45 ? 4.949 6.328 16.469 1 97.5 45 LEU B O 1
ATOM 2525 N N . ALA B 1 46 ? 4.238 5.004 14.789 1 98.5 46 ALA B N 1
ATOM 2526 C CA . ALA B 1 46 ? 2.883 4.941 15.328 1 98.5 46 ALA B CA 1
ATOM 2527 C C . ALA B 1 46 ? 2.881 4.383 16.75 1 98.5 46 ALA B C 1
ATOM 2529 O O . ALA B 1 46 ? 2.184 4.898 17.625 1 98.5 46 ALA B O 1
ATOM 2530 N N . GLU B 1 47 ? 3.611 3.338 16.938 1 98.12 47 GLU B N 1
ATOM 2531 C CA . GLU B 1 47 ? 3.723 2.742 18.266 1 98.12 47 GLU B CA 1
ATOM 2532 C C . GLU B 1 47 ? 4.301 3.734 19.266 1 98.12 47 GLU B C 1
ATOM 2534 O O . GLU B 1 47 ? 3.83 3.822 20.406 1 98.12 47 GLU B O 1
ATOM 2539 N N . GLN B 1 48 ? 5.34 4.461 18.844 1 98.19 48 GLN B N 1
ATOM 2540 C CA . GLN B 1 48 ? 5.961 5.449 19.719 1 98.19 48 GLN B CA 1
ATOM 2541 C C . GLN B 1 48 ? 4.984 6.578 20.047 1 98.19 48 GLN B C 1
ATOM 2543 O O . GLN B 1 48 ? 4.938 7.055 21.188 1 98.19 48 GLN B O 1
ATOM 2548 N N . ILE B 1 49 ? 4.234 7.023 19.078 1 98.62 49 ILE B N 1
ATOM 2549 C CA . ILE B 1 49 ? 3.266 8.086 19.297 1 98.62 49 ILE B CA 1
ATOM 2550 C C . ILE B 1 49 ? 2.176 7.605 20.25 1 98.62 49 ILE B C 1
ATOM 2552 O O . ILE B 1 49 ? 1.716 8.359 21.109 1 98.62 49 ILE B O 1
ATOM 2556 N N . ALA B 1 50 ? 1.766 6.336 20.094 1 98.69 50 ALA B N 1
ATOM 2557 C CA . ALA B 1 50 ? 0.715 5.77 20.938 1 98.69 50 ALA B CA 1
ATOM 2558 C C . ALA B 1 50 ? 1.126 5.785 22.406 1 98.69 50 ALA B C 1
ATOM 2560 O O . ALA B 1 50 ? 0.272 5.801 23.297 1 98.69 50 ALA B O 1
ATOM 2561 N N . LYS B 1 51 ? 2.406 5.777 22.672 1 98.25 51 LYS B N 1
ATOM 2562 C CA . LYS B 1 51 ? 2.908 5.82 24.047 1 98.25 51 LYS B CA 1
ATOM 2563 C C . LYS B 1 51 ? 2.652 7.184 24.688 1 98.25 51 LYS B C 1
ATOM 2565 O O . LYS B 1 51 ? 2.783 7.34 25.906 1 98.25 51 LYS B O 1
ATOM 2570 N N . LEU B 1 52 ? 2.277 8.164 23.906 1 97.81 52 LEU B N 1
ATOM 2571 C CA . LEU B 1 52 ? 1.958 9.484 24.438 1 97.81 52 LEU B CA 1
ATOM 2572 C C . LEU B 1 52 ? 0.543 9.516 25 1 97.81 52 LEU B C 1
ATOM 2574 O O . LEU B 1 52 ? 0.163 10.477 25.688 1 97.81 52 LEU B O 1
ATOM 2578 N N . PHE B 1 53 ? -0.247 8.477 24.641 1 98.31 53 PHE B N 1
ATOM 2579 C CA . PHE B 1 53 ? -1.599 8.414 25.188 1 98.31 53 PHE B CA 1
ATOM 2580 C C . PHE B 1 53 ? -1.565 8.25 26.703 1 98.31 53 PHE B C 1
ATOM 2582 O O . PHE B 1 53 ? -0.558 7.812 27.266 1 98.31 53 PHE B O 1
ATOM 2589 N N . GLU B 1 54 ? -2.654 8.578 27.391 1 98.19 54 GLU B N 1
ATOM 2590 C CA . GLU B 1 54 ? -2.795 8.477 28.828 1 98.19 54 GLU B CA 1
ATOM 2591 C C . GLU B 1 54 ? -2.848 7.016 29.281 1 98.19 54 GLU B C 1
ATOM 2593 O O . GLU B 1 54 ? -2.389 6.68 30.375 1 98.19 54 GLU B O 1
ATOM 2598 N N . GLU B 1 55 ? -3.379 6.164 28.422 1 97.5 55 GLU B N 1
ATOM 2599 C CA . GLU B 1 55 ? -3.492 4.742 28.734 1 97.5 55 GLU B CA 1
ATOM 2600 C C . GLU B 1 55 ? -2.145 4.039 28.609 1 97.5 55 GLU B C 1
ATOM 2602 O O . GLU B 1 55 ? -1.426 4.238 27.625 1 97.5 55 GLU B O 1
ATOM 2607 N N . LYS B 1 56 ? -1.835 3.268 29.531 1 96.06 56 LYS B N 1
ATOM 2608 C CA . LYS B 1 56 ? -0.636 2.439 29.438 1 96.06 56 LYS B CA 1
ATOM 2609 C C . LYS B 1 56 ? -0.749 1.427 28.312 1 96.06 56 LYS B C 1
ATOM 2611 O O . LYS B 1 56 ? 0.239 1.128 27.641 1 96.06 56 LYS B O 1
ATOM 2616 N N . GLU B 1 57 ? -1.949 0.956 28.125 1 96.94 57 GLU B N 1
ATOM 2617 C CA . GLU B 1 57 ? -2.266 0.024 27.031 1 96.94 57 GLU B CA 1
ATOM 2618 C C . GLU B 1 57 ? -3.48 0.492 26.25 1 96.94 57 GLU B C 1
ATOM 2620 O O . GLU B 1 57 ? -4.598 0.02 26.469 1 96.94 57 GLU B O 1
ATOM 2625 N N . PRO B 1 58 ? -3.207 1.388 25.391 1 98.25 58 PRO B N 1
ATOM 2626 C CA . PRO B 1 58 ? -4.336 1.824 24.562 1 98.25 58 PRO B CA 1
ATOM 2627 C C . PRO B 1 58 ? -4.883 0.71 23.672 1 98.25 58 PRO B C 1
ATOM 2629 O O . PRO B 1 58 ? -4.242 -0.335 23.516 1 98.25 58 PRO B O 1
ATOM 2632 N N . PHE B 1 59 ? -6.082 0.905 23.234 1 98.44 59 PHE B N 1
ATOM 2633 C CA . PHE B 1 59 ? -6.605 -0.018 22.234 1 98.44 59 PHE B CA 1
ATOM 2634 C C . PHE B 1 59 ? -5.617 -0.186 21.078 1 98.44 59 PHE B C 1
ATOM 2636 O O . PHE B 1 59 ? -5.016 0.788 20.625 1 98.44 59 PHE B O 1
ATOM 2643 N N . CYS B 1 60 ? -5.453 -1.363 20.688 1 98.56 60 CYS B N 1
ATOM 2644 C CA . CYS B 1 60 ? -4.602 -1.659 19.531 1 98.56 60 CYS B CA 1
ATOM 2645 C C . CYS B 1 60 ? -5.191 -2.783 18.688 1 98.56 60 CYS B C 1
ATOM 2647 O O . CYS B 1 60 ? -5.57 -3.83 19.219 1 98.56 60 CYS B O 1
ATOM 2649 N N . PHE B 1 61 ? -5.297 -2.504 17.438 1 97.88 61 PHE B N 1
ATOM 2650 C CA . PHE B 1 61 ? -5.777 -3.533 16.531 1 97.88 61 PHE B CA 1
ATOM 2651 C C . PHE B 1 61 ? -4.941 -3.557 15.25 1 97.88 61 PHE B C 1
ATOM 2653 O O . PHE B 1 61 ? -4.684 -2.51 14.656 1 97.88 61 PHE B O 1
ATOM 2660 N N . ARG B 1 62 ? -4.516 -4.699 14.867 1 96.62 62 ARG B N 1
ATOM 2661 C CA . ARG B 1 62 ? -3.809 -4.941 13.609 1 96.62 62 ARG B CA 1
ATOM 2662 C C . ARG B 1 62 ? -4.688 -5.699 12.625 1 96.62 62 ARG B C 1
ATOM 2664 O O . ARG B 1 62 ? -5.082 -6.836 12.883 1 96.62 62 ARG B O 1
ATOM 2671 N N . SER B 1 63 ? -4.93 -5.055 11.523 1 95.75 63 SER B N 1
ATOM 2672 C CA . SER B 1 63 ? -5.797 -5.684 10.531 1 95.75 63 SER B CA 1
ATOM 2673 C C . SER B 1 63 ? -5.02 -6.676 9.672 1 95.75 63 SER B C 1
ATOM 2675 O O . SER B 1 63 ? -3.789 -6.684 9.68 1 95.75 63 SER B O 1
ATOM 2677 N N . ASN B 1 64 ? -5.723 -7.422 8.898 1 93.75 64 ASN B N 1
ATOM 2678 C CA . ASN B 1 64 ? -5.102 -8.398 8.008 1 93.75 64 ASN B CA 1
ATOM 2679 C C . ASN B 1 64 ? -4.711 -7.777 6.676 1 93.75 64 ASN B C 1
ATOM 2681 O O . ASN B 1 64 ? -4.277 -8.484 5.762 1 93.75 64 ASN B O 1
ATOM 2685 N N . ARG B 1 65 ? -4.84 -6.488 6.609 1 94.88 65 ARG B N 1
ATOM 2686 C CA . ARG B 1 65 ? -4.516 -5.844 5.34 1 94.88 65 ARG B CA 1
ATOM 2687 C C . ARG B 1 65 ? -3.539 -4.688 5.543 1 94.88 65 ARG B C 1
ATOM 2689 O O . ARG B 1 65 ? -3.438 -3.799 4.699 1 94.88 65 ARG B O 1
ATOM 2696 N N . GLY B 1 66 ? -2.959 -4.633 6.715 1 96.5 66 GLY B N 1
ATOM 2697 C CA . GLY B 1 66 ? -1.786 -3.785 6.863 1 96.5 66 GLY B CA 1
ATOM 2698 C C . GLY B 1 66 ? -2.066 -2.506 7.629 1 96.5 66 GLY B C 1
ATOM 2699 O O . GLY B 1 66 ? -1.246 -1.585 7.629 1 96.5 66 GLY B O 1
ATOM 2700 N N . TYR B 1 67 ? -3.23 -2.457 8.297 1 98 67 TYR B N 1
ATOM 2701 C CA . TYR B 1 67 ? -3.51 -1.3 9.141 1 98 67 TYR B CA 1
ATOM 2702 C C . TYR B 1 67 ? -3.297 -1.632 10.609 1 98 67 TYR B C 1
ATOM 2704 O O . TYR B 1 67 ? -3.754 -2.672 11.086 1 98 67 TYR B O 1
ATOM 2712 N N . THR B 1 68 ? -2.562 -0.828 11.305 1 98.5 68 THR B N 1
ATOM 2713 C CA . THR B 1 68 ? -2.439 -0.892 12.758 1 98.5 68 THR B CA 1
ATOM 2714 C C . THR B 1 68 ? -2.982 0.381 13.406 1 98.5 68 THR B C 1
ATOM 2716 O O . THR B 1 68 ? -2.451 1.471 13.18 1 98.5 68 THR B O 1
ATOM 2719 N N . THR B 1 69 ? -4.004 0.2 14.227 1 98.81 69 THR B N 1
ATOM 2720 C CA . THR B 1 69 ? -4.707 1.345 14.789 1 98.81 69 THR B CA 1
ATOM 2721 C C . THR B 1 69 ? -4.582 1.353 16.312 1 98.81 69 THR B C 1
ATOM 2723 O O . THR B 1 69 ? -4.734 0.313 16.953 1 98.81 69 THR B O 1
ATOM 2726 N N . PHE B 1 70 ? -4.254 2.475 16.812 1 98.88 70 PHE B N 1
ATOM 2727 C CA . PHE B 1 70 ? -4.266 2.744 18.25 1 98.88 70 PHE B CA 1
ATOM 2728 C C . PHE B 1 70 ? -5.316 3.795 18.594 1 98.88 70 PHE B C 1
ATOM 2730 O O . PHE B 1 70 ? -5.473 4.777 17.859 1 98.88 70 PHE B O 1
ATOM 2737 N N . THR B 1 71 ? -6.043 3.58 19.641 1 98.88 71 THR B N 1
ATOM 2738 C CA . THR B 1 71 ? -6.973 4.59 20.141 1 98.88 71 THR B CA 1
ATOM 2739 C C . THR B 1 71 ? -6.793 4.805 21.641 1 98.88 71 THR B C 1
ATOM 2741 O O . THR B 1 71 ? -6.695 3.84 22.406 1 98.88 71 THR B O 1
ATOM 2744 N N . GLY B 1 72 ? -6.707 5.977 22 1 98.5 72 GLY B N 1
ATOM 2745 C CA . GLY B 1 72 ? -6.555 6.375 23.391 1 98.5 72 GLY B CA 1
ATOM 2746 C C . GLY B 1 72 ? -6.828 7.852 23.609 1 98.5 72 GLY B C 1
ATOM 2747 O O . GLY B 1 72 ? -7.477 8.5 22.797 1 98.5 72 GLY B O 1
ATOM 2748 N N . HIS B 1 73 ? -6.406 8.312 24.844 1 98.44 73 HIS B N 1
ATOM 2749 C CA . HIS B 1 73 ? -6.633 9.711 25.188 1 98.44 73 HIS B CA 1
ATOM 2750 C C . HIS B 1 73 ? -5.316 10.477 25.281 1 98.44 73 HIS B C 1
ATOM 2752 O O . HIS B 1 73 ? -4.328 9.961 25.797 1 98.44 73 HIS B O 1
ATOM 2758 N N . TYR B 1 74 ? -5.254 11.586 24.734 1 98 74 TYR B N 1
ATOM 2759 C CA . TYR B 1 74 ? -4.172 12.562 24.859 1 98 74 TYR B CA 1
ATOM 2760 C C . TYR B 1 74 ? -4.695 13.898 25.359 1 98 74 TYR B C 1
ATOM 2762 O O . TYR B 1 74 ? -5.488 14.555 24.688 1 98 74 TYR B O 1
ATOM 2770 N N . LYS B 1 75 ? -4.285 14.289 26.625 1 96.69 75 LYS B N 1
ATOM 2771 C CA . LYS B 1 75 ? -4.758 15.5 27.281 1 96.69 75 LYS B CA 1
ATOM 2772 C C . LYS B 1 75 ? -6.281 15.547 27.328 1 96.69 75 LYS B C 1
ATOM 2774 O O . LYS B 1 75 ? -6.887 16.562 26.969 1 96.69 75 LYS B O 1
ATOM 2779 N N . GLY B 1 76 ? -6.859 14.438 27.531 1 96.69 76 GLY B N 1
ATOM 2780 C CA . GLY B 1 76 ? -8.289 14.305 27.797 1 96.69 76 GLY B CA 1
ATOM 2781 C C . GLY B 1 76 ? -9.094 14.055 26.531 1 96.69 76 GLY B C 1
ATOM 2782 O O . GLY B 1 76 ? -10.297 13.797 26.609 1 96.69 76 GLY B O 1
ATOM 2783 N N . LYS B 1 77 ? -8.445 14.039 25.391 1 97.19 77 LYS B N 1
ATOM 2784 C CA . LYS B 1 77 ? -9.172 13.891 24.125 1 97.19 77 LYS B CA 1
ATOM 2785 C C . LYS B 1 77 ? -8.938 12.508 23.516 1 97.19 77 LYS B C 1
ATOM 2787 O O . LYS B 1 77 ? -7.801 12.039 23.453 1 97.19 77 LYS B O 1
ATOM 2792 N N . ARG B 1 78 ? -10.008 11.867 23.125 1 97.94 78 ARG B N 1
ATOM 2793 C CA . ARG B 1 78 ? -9.922 10.562 22.469 1 97.94 78 ARG B CA 1
ATOM 2794 C C . ARG B 1 78 ? -9.484 10.711 21.016 1 97.94 78 ARG B C 1
ATOM 2796 O O . ARG B 1 78 ? -10.094 11.461 20.25 1 97.94 78 ARG B O 1
ATOM 2803 N N . LEU B 1 79 ? -8.391 10.055 20.672 1 98.38 79 LEU B N 1
ATOM 2804 C CA . LEU B 1 79 ? -7.801 10.141 19.344 1 98.38 79 LEU B CA 1
ATOM 2805 C C . LEU B 1 79 ? -7.391 8.758 18.828 1 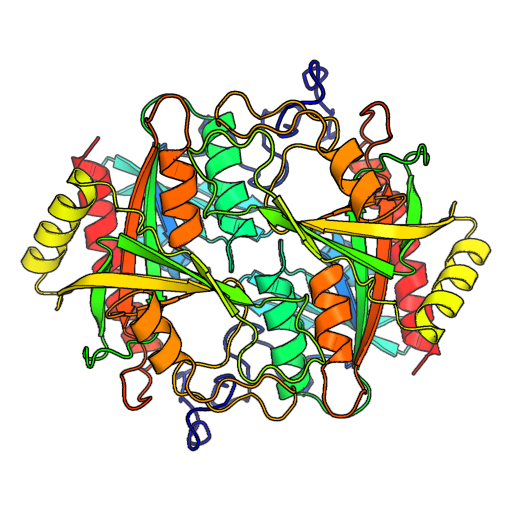98.38 79 LEU B C 1
ATOM 2807 O O . LEU B 1 79 ? -7.215 7.828 19.625 1 98.38 79 LEU B O 1
ATOM 2811 N N . SER B 1 80 ? -7.242 8.602 17.578 1 98.75 80 SER B N 1
ATOM 2812 C CA . SER B 1 80 ? -6.73 7.379 16.969 1 98.75 80 SER B CA 1
ATOM 2813 C C . SER B 1 80 ? -5.461 7.645 16.172 1 98.75 80 SER B C 1
ATOM 2815 O O . SER B 1 80 ? -5.324 8.695 15.547 1 98.75 80 SER B O 1
ATOM 2817 N N . ILE B 1 81 ? -4.566 6.758 16.266 1 98.88 81 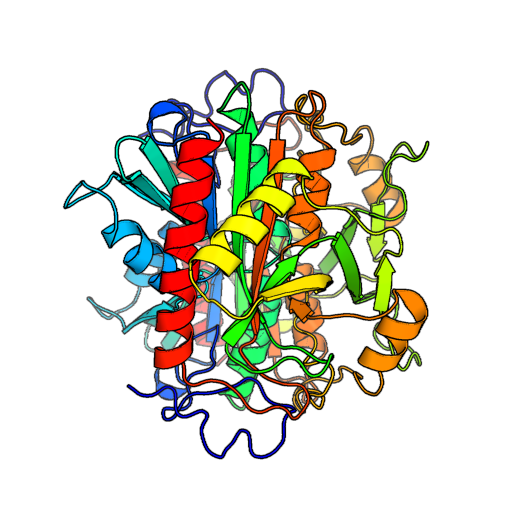ILE B N 1
ATOM 2818 C CA . ILE B 1 81 ? -3.363 6.691 15.445 1 98.88 81 ILE B CA 1
ATOM 2819 C C . ILE B 1 81 ? -3.434 5.477 14.523 1 98.88 81 ILE B C 1
ATOM 2821 O O . ILE B 1 81 ? -3.812 4.383 14.961 1 98.88 81 ILE B O 1
ATOM 2825 N N . CYS B 1 82 ? -3.072 5.648 13.234 1 98.81 82 CYS B N 1
ATOM 2826 C CA . CYS B 1 82 ? -3.111 4.508 12.328 1 98.81 82 CYS B CA 1
ATOM 2827 C C . CYS B 1 82 ? -1.877 4.48 11.43 1 98.81 82 CYS B C 1
ATOM 2829 O O . CYS B 1 82 ? -1.558 5.473 10.781 1 98.81 82 CYS B O 1
ATOM 2831 N N . ALA B 1 83 ? -1.173 3.406 11.469 1 98.62 83 ALA B N 1
ATOM 2832 C CA . ALA B 1 83 ? -0.13 3.125 10.484 1 98.62 83 ALA B CA 1
ATOM 2833 C C . ALA B 1 83 ? -0.682 2.309 9.32 1 98.62 83 ALA B C 1
ATOM 2835 O O . ALA B 1 83 ? -1.469 1.382 9.523 1 98.62 83 ALA B O 1
ATOM 2836 N N . PHE B 1 84 ? -0.277 2.643 8.039 1 96.81 84 PHE B N 1
ATOM 2837 C CA . PHE B 1 84 ? -0.997 2.047 6.922 1 96.81 84 PHE B CA 1
ATOM 2838 C C . PHE B 1 84 ? -0.029 1.589 5.836 1 96.81 84 PHE B C 1
ATOM 2840 O O . PHE B 1 84 ? -0.449 1.218 4.738 1 96.81 84 PHE B O 1
ATOM 2847 N N . GLY B 1 85 ? 1.178 1.639 5.949 1 92.81 85 GLY B N 1
ATOM 2848 C CA . GLY B 1 85 ? 2.109 1.251 4.902 1 92.81 85 GLY B CA 1
ATOM 2849 C C . GLY B 1 85 ? 2.406 2.371 3.924 1 92.81 85 GLY B C 1
ATOM 2850 O O . GLY B 1 85 ? 2.748 3.482 4.328 1 92.81 85 GLY B O 1
ATOM 2851 N N . ILE B 1 86 ? 2.326 1.919 2.514 1 91.25 86 ILE B N 1
ATOM 2852 C CA . ILE B 1 86 ? 2.779 2.9 1.534 1 91.25 86 ILE B CA 1
ATOM 2853 C C . ILE B 1 86 ? 1.758 3.012 0.406 1 91.25 86 ILE B C 1
ATOM 2855 O O . ILE B 1 86 ? 1.293 1.998 -0.122 1 91.25 86 ILE B O 1
ATOM 2859 N N . GLY B 1 87 ? 1.394 4.277 0.097 1 90.69 87 GLY B N 1
ATOM 2860 C CA . GLY B 1 87 ? 0.883 4.48 -1.249 1 90.69 87 GLY B CA 1
ATOM 2861 C C . GLY B 1 87 ? -0.6 4.797 -1.284 1 90.69 87 GLY B C 1
ATOM 2862 O O . GLY B 1 87 ? -1.268 4.781 -0.248 1 90.69 87 GLY B O 1
ATOM 2863 N N . PHE B 1 88 ? -1.082 5.047 -2.502 1 89.94 88 PHE B N 1
ATOM 2864 C CA . PHE B 1 88 ? -2.404 5.598 -2.781 1 89.94 88 PHE B CA 1
ATOM 2865 C C . PHE B 1 88 ? -3.496 4.621 -2.363 1 89.94 88 PHE B C 1
ATOM 2867 O O . PHE B 1 88 ? -4.465 5.008 -1.709 1 89.94 88 PHE B O 1
ATOM 2874 N N . ALA B 1 89 ? -3.289 3.346 -2.672 1 90.62 89 ALA B N 1
ATOM 2875 C CA . ALA B 1 89 ? -4.328 2.355 -2.395 1 90.62 89 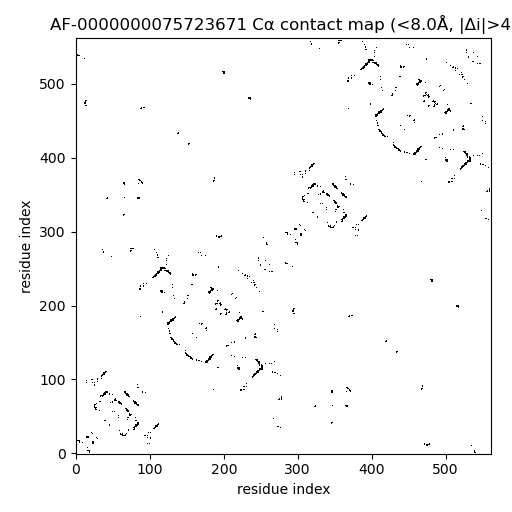ALA B CA 1
ATOM 2876 C C . ALA B 1 89 ? -4.574 2.227 -0.894 1 90.62 89 ALA B C 1
ATOM 2878 O O . ALA B 1 89 ? -5.723 2.164 -0.451 1 90.62 89 ALA B O 1
ATOM 2879 N N . MET B 1 90 ? -3.518 2.217 -0.133 1 93.88 90 MET B N 1
ATOM 2880 C CA . MET B 1 90 ? -3.633 2.072 1.315 1 93.88 90 MET B CA 1
ATOM 2881 C C . MET B 1 90 ? -4.406 3.242 1.918 1 93.88 90 MET B C 1
ATOM 2883 O O . MET B 1 90 ? -5.281 3.043 2.764 1 93.88 90 MET B O 1
ATOM 2887 N N . ILE B 1 91 ? -4.145 4.48 1.451 1 93.25 91 ILE B N 1
ATOM 2888 C CA . ILE B 1 91 ? -4.809 5.672 1.968 1 93.25 91 ILE B CA 1
ATOM 2889 C C . ILE B 1 91 ? -6.27 5.684 1.524 1 93.25 91 ILE B C 1
ATOM 2891 O O . ILE B 1 91 ? -7.156 6.035 2.305 1 93.25 91 ILE B O 1
ATOM 2895 N N . ASP B 1 92 ? -6.441 5.406 0.319 1 88 92 ASP B N 1
ATOM 2896 C CA . ASP B 1 92 ? -7.797 5.414 -0.224 1 88 92 ASP B CA 1
ATOM 2897 C C . ASP B 1 92 ? -8.719 4.5 0.583 1 88 92 ASP B C 1
ATOM 2899 O O . ASP B 1 92 ? -9.789 4.922 1.023 1 88 92 ASP B O 1
ATOM 2903 N N . PHE B 1 93 ? -8.273 3.256 0.813 1 90.5 93 PHE B N 1
ATOM 2904 C CA . PHE B 1 93 ? -9.07 2.318 1.597 1 90.5 93 PHE B CA 1
ATOM 2905 C C . PHE B 1 93 ? -9.266 2.83 3.02 1 90.5 93 PHE B C 1
ATOM 2907 O O . PHE B 1 93 ? -10.352 2.705 3.586 1 90.5 93 PHE B O 1
ATOM 2914 N N . LEU B 1 94 ? -8.25 3.383 3.537 1 95.06 94 LEU B N 1
ATOM 2915 C CA . LEU B 1 94 ? -8.328 3.881 4.906 1 95.06 94 LEU B CA 1
ATOM 2916 C C . LEU B 1 94 ? -9.422 4.934 5.039 1 95.06 94 LEU B C 1
ATOM 2918 O O . LEU B 1 94 ? -10.336 4.785 5.855 1 95.06 94 LEU B O 1
ATOM 2922 N N . VAL B 1 95 ? -9.406 5.945 4.215 1 94.31 95 VAL B N 1
ATOM 2923 C CA . VAL B 1 95 ? -10.328 7.07 4.309 1 94.31 95 VAL B CA 1
ATOM 2924 C C . VAL B 1 95 ? -11.75 6.594 4.02 1 94.31 95 VAL B C 1
ATOM 2926 O O . VAL B 1 95 ? -12.68 6.906 4.77 1 94.31 95 VAL B O 1
ATOM 2929 N N . ARG B 1 96 ? -11.898 5.785 3.072 1 90.31 96 ARG B N 1
ATOM 2930 C CA . ARG B 1 96 ? -13.234 5.379 2.643 1 90.31 96 ARG B CA 1
ATOM 2931 C C . ARG B 1 96 ? -13.859 4.418 3.648 1 90.31 96 ARG B C 1
ATOM 2933 O O . ARG B 1 96 ? -15.047 4.535 3.965 1 90.31 96 ARG B O 1
ATOM 2940 N N . GLU B 1 97 ? -13.125 3.469 4.105 1 92.19 97 GLU B N 1
ATOM 2941 C CA . GLU B 1 97 ? -13.688 2.502 5.043 1 92.19 97 GLU B CA 1
ATOM 2942 C C . GLU B 1 97 ? -13.953 3.143 6.402 1 92.19 97 GLU B C 1
ATOM 2944 O O . GLU B 1 97 ? -14.953 2.836 7.055 1 92.19 97 GLU B O 1
ATOM 2949 N N . VAL B 1 98 ? -13.086 4.07 6.848 1 95.94 98 VAL B N 1
ATOM 2950 C CA . VAL B 1 98 ? -13.352 4.777 8.094 1 95.94 98 VAL B CA 1
ATOM 2951 C C . VAL B 1 98 ? -14.617 5.613 7.961 1 95.94 98 VAL B C 1
ATOM 2953 O O . VAL B 1 98 ? -15.469 5.617 8.859 1 95.94 98 VAL B O 1
ATOM 2956 N N . ARG B 1 99 ? -14.734 6.262 6.828 1 94.31 99 ARG B N 1
ATOM 2957 C CA . ARG B 1 99 ? -15.922 7.09 6.625 1 94.31 99 ARG B CA 1
ATOM 2958 C C . ARG B 1 99 ? -17.188 6.238 6.598 1 94.31 99 ARG B C 1
ATOM 2960 O O . ARG B 1 99 ? -18.234 6.66 7.09 1 94.31 99 ARG B O 1
ATOM 2967 N N . THR B 1 100 ? -17.109 5.027 6.105 1 88.88 100 THR B N 1
ATOM 2968 C CA . THR B 1 100 ? -18.25 4.133 6.012 1 88.88 100 THR B CA 1
ATOM 2969 C C . THR B 1 100 ? -18.766 3.764 7.398 1 88.88 100 THR B C 1
ATOM 2971 O O . THR B 1 100 ? -19.969 3.525 7.578 1 88.88 100 THR B O 1
ATOM 2974 N N . ILE B 1 101 ? -17.938 3.799 8.398 1 93 101 ILE B N 1
ATOM 2975 C CA . ILE B 1 101 ? -18.344 3.301 9.711 1 93 101 ILE B CA 1
ATOM 2976 C C . ILE B 1 101 ? -18.406 4.457 10.703 1 93 101 ILE B C 1
ATOM 2978 O O . ILE B 1 101 ? -18.516 4.242 11.914 1 93 101 ILE B O 1
ATOM 2982 N N . THR B 1 102 ? -18.25 5.684 10.203 1 94.88 102 THR B N 1
ATOM 2983 C CA . THR B 1 102 ? -18.312 6.859 11.062 1 94.88 102 THR B CA 1
ATOM 2984 C C . THR B 1 102 ? -19.297 7.879 10.508 1 94.88 102 THR B C 1
ATOM 2986 O O . THR B 1 102 ? -19.688 7.812 9.336 1 94.88 102 THR B O 1
ATOM 2989 N N . GLN B 1 103 ? -19.688 8.75 11.352 1 94.25 103 GLN B N 1
ATOM 2990 C CA . GLN B 1 103 ? -20.547 9.875 11 1 94.25 103 GLN B CA 1
ATOM 2991 C C . GLN B 1 103 ? -19.969 11.188 11.539 1 94.25 103 GLN B C 1
ATOM 2993 O O . GLN B 1 103 ? -19.094 11.18 12.398 1 94.25 103 GLN B O 1
ATOM 2998 N N . GLY B 1 104 ? -20.422 12.281 10.914 1 95.75 104 GLY B N 1
ATOM 2999 C CA . GLY B 1 104 ? -19.984 13.586 11.367 1 95.75 104 GLY B CA 1
ATOM 3000 C C . GLY B 1 104 ? -18.594 13.953 10.859 1 95.75 104 GLY B C 1
ATOM 3001 O O . GLY B 1 104 ? -18.109 13.375 9.883 1 95.75 104 GLY B O 1
ATOM 3002 N N . LYS B 1 105 ? -18.062 14.953 11.492 1 97.12 105 LYS B N 1
ATOM 3003 C CA . LYS B 1 105 ? -16.734 15.438 11.086 1 97.12 105 LYS B CA 1
ATOM 3004 C C . LYS B 1 105 ? -15.672 14.375 11.297 1 97.12 105 LYS B C 1
ATOM 3006 O O . LYS B 1 105 ? -15.609 13.75 12.359 1 97.12 105 LYS B O 1
ATOM 3011 N N . LEU B 1 106 ? -14.898 14.117 10.281 1 97.62 106 LEU B N 1
ATOM 3012 C CA . LEU B 1 106 ? -13.781 13.18 10.281 1 97.62 106 LEU B CA 1
ATOM 3013 C C . LEU B 1 106 ? -12.484 13.875 9.883 1 97.62 106 LEU B C 1
ATOM 3015 O O . LEU B 1 106 ? -12.43 14.539 8.852 1 97.62 106 LEU B O 1
ATOM 3019 N N . THR B 1 107 ? -11.453 13.75 10.742 1 98.5 107 THR B N 1
ATOM 3020 C CA . THR B 1 107 ? -10.211 14.469 10.508 1 98.5 107 THR B CA 1
ATOM 3021 C C . THR B 1 107 ? -9.039 13.5 10.383 1 98.5 107 THR B C 1
ATOM 3023 O O . THR B 1 107 ? -8.883 12.594 11.203 1 98.5 107 THR B O 1
ATOM 3026 N N . PHE B 1 108 ? -8.25 13.688 9.305 1 98.69 108 PHE B N 1
ATOM 3027 C CA . PHE B 1 108 ? -6.984 12.984 9.133 1 98.69 108 PHE B CA 1
ATOM 3028 C C . PHE B 1 108 ? -5.82 13.961 9.055 1 98.69 108 PHE B C 1
ATOM 3030 O O . PHE B 1 108 ? -5.805 14.844 8.188 1 98.69 108 PHE B O 1
ATOM 3037 N N . ILE B 1 109 ? -4.879 13.836 9.906 1 98.88 109 ILE B N 1
ATOM 3038 C CA . ILE B 1 109 ? -3.602 14.516 9.734 1 98.88 109 ILE B CA 1
ATOM 3039 C C . ILE B 1 109 ? -2.488 13.484 9.555 1 98.88 109 ILE B C 1
ATOM 3041 O O . ILE B 1 109 ? -2.25 12.656 10.438 1 98.88 109 ILE B O 1
ATOM 3045 N N . GLN B 1 110 ? -1.831 13.555 8.477 1 98.81 110 GLN B N 1
ATOM 3046 C CA . GLN B 1 110 ? -0.737 12.641 8.18 1 98.81 110 GLN B CA 1
ATOM 3047 C C . GLN B 1 110 ? 0.601 13.211 8.641 1 98.81 110 GLN B C 1
ATOM 3049 O O . GLN B 1 110 ? 0.863 14.398 8.477 1 98.81 110 GLN B O 1
ATOM 3054 N N . LEU B 1 111 ? 1.346 12.375 9.266 1 98.81 111 LEU B N 1
ATOM 3055 C CA . LEU B 1 111 ? 2.742 12.656 9.57 1 98.81 111 LEU B CA 1
ATOM 3056 C C . LEU B 1 111 ? 3.67 11.742 8.789 1 98.81 111 LEU B C 1
ATOM 3058 O O . LEU B 1 111 ? 3.557 10.516 8.875 1 98.81 111 LEU B O 1
ATOM 3062 N N . GLY B 1 112 ? 4.562 12.312 8.008 1 96.69 112 GLY B N 1
ATOM 3063 C CA . GLY B 1 112 ? 5.512 11.531 7.227 1 96.69 112 GLY B CA 1
ATOM 3064 C C . GLY B 1 112 ? 6.914 12.102 7.246 1 96.69 112 GLY B C 1
ATOM 3065 O O . GLY B 1 112 ? 7.242 12.938 8.094 1 96.69 112 GLY B O 1
ATOM 3066 N N . ALA B 1 113 ? 7.77 11.516 6.418 1 95.5 113 ALA B N 1
ATOM 3067 C CA . ALA B 1 113 ? 9.125 11.977 6.121 1 95.5 113 ALA B CA 1
ATOM 3068 C C . ALA B 1 113 ? 9.461 11.773 4.648 1 95.5 113 ALA B C 1
ATOM 3070 O O . ALA B 1 113 ? 9.086 10.766 4.051 1 95.5 113 ALA B O 1
ATOM 3071 N N . ALA B 1 114 ? 10.156 12.727 4.113 1 92.69 114 ALA B N 1
ATOM 3072 C CA . ALA B 1 114 ? 10.477 12.672 2.691 1 92.69 114 ALA B CA 1
ATOM 3073 C C . ALA B 1 114 ? 11.625 13.609 2.35 1 92.69 114 ALA B C 1
ATOM 3075 O O . ALA B 1 114 ? 11.914 14.547 3.098 1 92.69 114 ALA B O 1
ATOM 3076 N N . PRO B 1 115 ? 12.25 13.336 1.25 1 91.5 115 PRO B N 1
ATOM 3077 C CA . PRO B 1 115 ? 13.305 14.258 0.815 1 91.5 115 PRO B CA 1
ATOM 3078 C C . PRO B 1 115 ? 12.75 15.594 0.321 1 91.5 115 PRO B C 1
ATOM 3080 O O . PRO B 1 115 ? 11.57 15.688 -0.026 1 91.5 115 PRO B O 1
ATOM 3083 N N . SER B 1 116 ? 13.609 16.562 0.377 1 93.75 116 SER B N 1
ATOM 3084 C CA . SER B 1 116 ? 13.289 17.875 -0.168 1 93.75 116 SER B CA 1
ATOM 3085 C C . SER B 1 116 ? 14.273 18.281 -1.26 1 93.75 116 SER B C 1
ATOM 3087 O O . SER B 1 116 ? 15.477 18.391 -1.01 1 93.75 116 SER B O 1
ATOM 3089 N N . PRO B 1 117 ? 13.703 18.453 -2.469 1 91.38 117 PRO B N 1
ATOM 3090 C CA . PRO B 1 117 ? 14.578 18.984 -3.516 1 91.38 117 PRO B CA 1
ATOM 3091 C C . PRO B 1 117 ? 14.734 20.5 -3.428 1 91.38 117 PRO B C 1
ATOM 3093 O O . PRO B 1 117 ? 15.516 21.094 -4.176 1 91.38 117 PRO B O 1
ATOM 3096 N N . ALA B 1 118 ? 14 21.234 -2.57 1 93.19 118 ALA B N 1
ATOM 3097 C CA . ALA B 1 118 ? 13.867 22.688 -2.561 1 93.19 118 ALA B CA 1
ATOM 3098 C C . ALA B 1 118 ? 14.906 23.328 -1.643 1 93.19 118 ALA B C 1
ATOM 3100 O O . ALA B 1 118 ? 14.812 24.516 -1.319 1 93.19 118 ALA B O 1
ATOM 3101 N N . GLY B 1 119 ? 15.828 22.672 -1.101 1 90.25 119 GLY B N 1
ATOM 3102 C CA . GLY B 1 119 ? 16.906 23.25 -0.312 1 90.25 119 GLY B CA 1
ATOM 3103 C C . GLY B 1 119 ? 16.562 23.359 1.163 1 90.25 119 GLY B C 1
ATOM 3104 O O . GLY B 1 119 ? 17.281 24.016 1.919 1 90.25 119 GLY B O 1
ATOM 3105 N N . HIS B 1 120 ? 15.438 22.766 1.567 1 96.5 120 HIS B N 1
ATOM 3106 C CA . HIS B 1 120 ? 15.109 22.781 2.988 1 96.5 120 HIS B CA 1
ATOM 3107 C C . HIS B 1 120 ? 16.062 21.891 3.785 1 96.5 120 HIS B C 1
ATOM 3109 O O . HIS B 1 120 ? 16.438 20.812 3.324 1 96.5 120 HIS B O 1
ATOM 3115 N N . ALA B 1 121 ? 16.375 22.344 4.992 1 96.94 121 ALA B N 1
ATOM 3116 C CA . ALA B 1 121 ? 17.281 21.594 5.848 1 96.94 121 ALA B CA 1
ATOM 3117 C C . ALA B 1 121 ? 16.625 20.328 6.383 1 96.94 121 ALA B C 1
ATOM 3119 O O . ALA B 1 121 ? 15.406 20.297 6.598 1 96.94 121 ALA B O 1
ATOM 3120 N N . ASN B 1 122 ? 17.453 19.297 6.605 1 96.19 122 ASN B N 1
ATOM 3121 C CA . ASN B 1 122 ? 16.969 18.125 7.309 1 96.19 122 ASN B CA 1
ATOM 3122 C C . ASN B 1 122 ? 16.297 18.484 8.625 1 96.19 122 ASN B C 1
ATOM 3124 O O . ASN B 1 122 ? 16.797 19.344 9.367 1 96.19 122 ASN B O 1
ATOM 3128 N N . GLY B 1 123 ? 15.148 17.844 8.891 1 98 123 GLY B N 1
ATOM 3129 C CA . GLY B 1 123 ? 14.438 18.094 10.141 1 98 123 GLY B CA 1
ATOM 3130 C C . GLY B 1 123 ? 13.367 19.156 10.008 1 98 123 GLY B C 1
ATOM 3131 O O . GLY B 1 123 ? 12.523 19.312 10.891 1 98 123 GLY B O 1
ATOM 3132 N N . THR B 1 124 ? 13.367 19.906 8.922 1 98.62 124 THR B N 1
ATOM 3133 C CA . THR B 1 124 ? 12.32 20.891 8.672 1 98.62 124 THR B CA 1
ATOM 3134 C C . THR B 1 124 ? 10.977 20.219 8.477 1 98.62 124 THR B C 1
ATOM 3136 O O . THR B 1 124 ? 10.867 19.219 7.758 1 98.62 124 THR B O 1
ATOM 3139 N N . ALA B 1 125 ? 10 20.75 9.195 1 98.81 125 ALA B N 1
ATOM 3140 C CA . ALA B 1 125 ? 8.633 20.281 8.992 1 98.81 125 ALA B CA 1
ATOM 3141 C C . ALA B 1 125 ? 7.949 21.047 7.863 1 98.81 125 ALA B C 1
ATOM 3143 O O . ALA B 1 125 ? 7.73 22.25 7.965 1 98.81 125 ALA B O 1
ATOM 3144 N N . ILE B 1 126 ? 7.652 20.359 6.832 1 98.81 126 ILE B N 1
ATOM 3145 C CA . ILE B 1 126 ? 6.863 20.969 5.762 1 98.81 126 ILE B CA 1
ATOM 3146 C C . ILE B 1 126 ? 5.375 20.781 6.051 1 98.81 126 ILE B C 1
ATOM 3148 O O . ILE B 1 126 ? 4.875 19.656 6.047 1 98.81 126 ILE B O 1
ATOM 3152 N N . ASN B 1 127 ? 4.719 21.859 6.43 1 98.88 127 ASN B N 1
ATOM 3153 C CA . ASN B 1 127 ? 3.262 21.891 6.5 1 98.88 127 ASN B CA 1
ATOM 3154 C C . ASN B 1 127 ? 2.637 21.984 5.113 1 98.88 127 ASN B C 1
ATOM 3156 O O . ASN B 1 127 ? 2.658 23.047 4.492 1 98.88 127 ASN B O 1
ATOM 3160 N N . VAL B 1 128 ? 2.031 20.891 4.625 1 98.88 128 VAL B N 1
ATOM 3161 C CA . VAL B 1 128 ? 1.702 20.75 3.213 1 98.88 128 VAL B CA 1
ATOM 3162 C C . VAL B 1 128 ? 0.47 21.594 2.883 1 98.88 128 VAL B C 1
ATOM 3164 O O . VAL B 1 128 ? -0.654 21.219 3.229 1 98.88 128 VAL B O 1
ATOM 3167 N N . LYS B 1 129 ? 0.691 22.625 2.215 1 98.62 129 LYS B N 1
ATOM 3168 C CA . LYS B 1 129 ? -0.381 23.547 1.836 1 98.62 129 LYS B CA 1
ATOM 3169 C C . LYS B 1 129 ? -1.252 22.953 0.735 1 98.62 129 LYS B C 1
ATOM 3171 O O . LYS B 1 129 ? -2.475 23.109 0.746 1 98.62 129 LYS B O 1
ATOM 3176 N N . ASP B 1 130 ? -0.574 22.312 -0.237 1 98.12 130 ASP B N 1
ATOM 3177 C CA . ASP B 1 130 ? -1.274 21.625 -1.322 1 98.12 130 ASP B CA 1
ATOM 3178 C C . ASP B 1 130 ? -0.403 20.531 -1.941 1 98.12 130 ASP B C 1
ATOM 3180 O O . ASP B 1 130 ? 0.776 20.406 -1.604 1 98.12 130 ASP B O 1
ATOM 3184 N N . CYS B 1 131 ? -1.035 19.719 -2.666 1 96.88 131 CYS B N 1
ATOM 3185 C CA . CYS B 1 131 ? -0.292 18.609 -3.26 1 96.88 131 CYS B CA 1
ATOM 3186 C C . CYS B 1 131 ? -0.651 18.438 -4.73 1 96.88 131 CYS B C 1
ATOM 3188 O O . CYS B 1 131 ? -1.754 18.797 -5.152 1 96.88 131 CYS B O 1
ATOM 3190 N N . VAL B 1 132 ? 0.294 18.016 -5.465 1 94.81 132 VAL B N 1
ATOM 3191 C CA . VAL B 1 132 ? 0.175 17.547 -6.844 1 94.81 132 VAL B CA 1
ATOM 3192 C C . VAL B 1 132 ? 0.658 16.109 -6.949 1 94.81 132 VAL B C 1
ATOM 3194 O O . VAL B 1 132 ? 1.112 15.523 -5.961 1 94.81 132 VAL B O 1
ATOM 3197 N N . ALA B 1 133 ? 0.422 15.547 -8.164 1 92 133 ALA B N 1
ATOM 3198 C CA . ALA B 1 133 ? 0.819 14.148 -8.305 1 92 133 ALA B CA 1
ATOM 3199 C C . ALA B 1 133 ? 1.343 13.859 -9.703 1 92 133 ALA B C 1
ATOM 3201 O O . ALA B 1 133 ? 1.088 14.625 -10.641 1 92 133 ALA B O 1
ATOM 3202 N N . TYR B 1 134 ? 2.107 12.891 -9.781 1 87.88 134 TYR B N 1
ATOM 3203 C CA . TYR B 1 134 ? 2.562 12.312 -11.039 1 87.88 134 TYR B CA 1
ATOM 3204 C C . TYR B 1 134 ? 2.699 10.797 -10.93 1 87.88 134 TYR B C 1
ATOM 3206 O O . TYR B 1 134 ? 2.916 10.266 -9.836 1 87.88 134 TYR B O 1
ATOM 3214 N N . GLU B 1 135 ? 2.471 10.148 -12.039 1 84.44 135 GLU B N 1
ATOM 3215 C CA . GLU B 1 135 ? 2.51 8.688 -12.039 1 84.44 135 GLU B CA 1
ATOM 3216 C C . GLU B 1 135 ? 3.162 8.156 -13.312 1 84.44 135 GLU B C 1
ATOM 3218 O O . GLU B 1 135 ? 3.102 8.797 -14.359 1 84.44 135 GLU B O 1
ATOM 3223 N N . LEU B 1 136 ? 3.76 6.961 -13.141 1 79.56 136 LEU B N 1
ATOM 3224 C CA . LEU B 1 136 ? 4.289 6.262 -14.305 1 79.56 136 LEU B CA 1
ATOM 3225 C C . LEU B 1 136 ? 3.186 6 -15.328 1 79.56 136 LEU B C 1
ATOM 3227 O O . LEU B 1 136 ? 2.074 5.609 -14.961 1 79.56 136 LEU B O 1
ATOM 3231 N N . ASP B 1 137 ? 3.523 6.285 -16.562 1 80.25 137 ASP B N 1
ATOM 3232 C CA . ASP B 1 137 ? 2.633 5.918 -17.656 1 80.25 137 ASP B CA 1
ATOM 3233 C C . ASP B 1 137 ? 3.002 4.547 -18.234 1 80.25 137 ASP B C 1
ATOM 3235 O O . ASP B 1 137 ? 3.895 4.441 -19.062 1 80.25 137 ASP B O 1
ATOM 3239 N N . PHE B 1 138 ? 2.24 3.529 -17.859 1 78.19 138 PHE B N 1
ATOM 3240 C CA . PHE B 1 138 ? 2.559 2.152 -18.219 1 78.19 138 PHE B CA 1
ATOM 3241 C C . PHE B 1 138 ? 2.367 1.93 -19.719 1 78.19 138 PHE B C 1
ATOM 3243 O O . PHE B 1 138 ? 2.861 0.945 -20.266 1 78.19 138 PHE B O 1
ATOM 3250 N N . ASN B 1 139 ? 1.624 2.816 -20.359 1 77.25 139 ASN B N 1
ATOM 3251 C CA . ASN B 1 139 ? 1.443 2.689 -21.797 1 77.25 139 ASN B CA 1
ATOM 3252 C C . ASN B 1 139 ? 2.725 3.027 -22.562 1 77.25 139 ASN B C 1
ATOM 3254 O O . ASN B 1 139 ? 2.887 2.643 -23.719 1 77.25 139 ASN B O 1
ATOM 3258 N N . GLU B 1 140 ? 3.527 3.75 -21.938 1 71.56 140 GLU B N 1
ATOM 3259 C CA . GLU B 1 140 ? 4.754 4.195 -22.594 1 71.56 140 GLU B CA 1
ATOM 3260 C C . GLU B 1 140 ? 5.906 3.234 -22.312 1 71.56 140 GLU B C 1
ATOM 3262 O O . GLU B 1 140 ? 7.055 3.518 -22.672 1 71.56 140 GLU B O 1
ATOM 3267 N N . PHE B 1 141 ? 5.52 2.188 -21.734 1 59 141 PHE B N 1
ATOM 3268 C CA . PHE B 1 141 ? 6.52 1.186 -21.375 1 59 141 PHE B CA 1
ATOM 3269 C C . PHE B 1 141 ? 7.117 0.551 -22.625 1 59 141 PHE B C 1
ATOM 3271 O O . PHE B 1 141 ? 6.387 0.096 -23.516 1 59 141 PHE B O 1
ATOM 3278 N N . GLY B 1 142 ? 8.539 0.602 -22.641 1 55.97 142 GLY B N 1
ATOM 3279 C CA . GLY B 1 142 ? 9.227 0.045 -23.797 1 55.97 142 GLY B CA 1
ATOM 3280 C C . GLY B 1 142 ? 9.367 1.029 -24.938 1 55.97 142 GLY B C 1
ATOM 3281 O O . GLY B 1 142 ? 9.953 0.71 -25.984 1 55.97 142 GLY B O 1
ATOM 3282 N N . GLY B 1 143 ? 8.609 2.074 -24.703 1 56.81 143 GLY B N 1
ATOM 3283 C CA . GLY B 1 143 ? 8.719 3.033 -25.797 1 56.81 143 GLY B CA 1
ATOM 3284 C C . GLY B 1 143 ? 9.938 3.928 -25.672 1 56.81 143 GLY B C 1
ATOM 3285 O O . GLY B 1 143 ? 10.805 3.695 -24.828 1 56.81 143 GLY B O 1
ATOM 3286 N N . ASN B 1 144 ? 10.125 4.742 -26.609 1 56.97 144 ASN B N 1
ATOM 3287 C CA . ASN B 1 144 ? 11.234 5.668 -26.812 1 56.97 144 ASN B CA 1
ATOM 3288 C C . ASN B 1 144 ? 11.125 6.891 -25.906 1 56.97 144 ASN B C 1
ATOM 3290 O O . ASN B 1 144 ? 11.945 7.805 -25.984 1 56.97 144 ASN B O 1
ATOM 3294 N N . THR B 1 145 ? 10.148 6.715 -24.984 1 58.66 145 THR B N 1
ATOM 3295 C CA . THR B 1 145 ? 9.992 7.953 -24.234 1 58.66 145 THR B CA 1
ATOM 3296 C C . THR B 1 145 ? 10.922 7.969 -23.016 1 58.66 145 THR B C 1
ATOM 3298 O O . THR B 1 145 ? 11.023 6.98 -22.297 1 58.66 145 THR B O 1
ATOM 3301 N N . GLU B 1 146 ? 11.75 8.984 -22.938 1 57.75 146 GLU B N 1
ATOM 3302 C CA . GLU B 1 146 ? 12.758 9.188 -21.891 1 57.75 146 GLU B CA 1
ATOM 3303 C C . GLU B 1 146 ? 12.117 9.297 -20.516 1 57.75 146 GLU B C 1
ATOM 3305 O O . GLU B 1 146 ? 12.711 8.883 -19.516 1 57.75 146 GLU B O 1
ATOM 3310 N N . THR B 1 147 ? 10.906 9.828 -20.5 1 60.22 147 THR B N 1
ATOM 3311 C CA . THR B 1 147 ? 10.25 10 -19.203 1 60.22 147 THR B CA 1
ATOM 3312 C C . THR B 1 147 ? 8.789 9.586 -19.281 1 60.22 147 THR B C 1
ATOM 3314 O O . THR B 1 147 ? 7.91 10.414 -19.531 1 60.22 147 THR B O 1
ATOM 3317 N N . PRO B 1 148 ? 8.492 8.469 -18.906 1 76.56 148 PRO B N 1
ATOM 3318 C CA . PRO B 1 148 ? 7.129 7.969 -19.094 1 76.56 148 PRO B CA 1
ATOM 3319 C C . PRO B 1 148 ? 6.234 8.227 -17.875 1 76.56 148 PRO B C 1
ATOM 3321 O O . PRO B 1 148 ? 5.73 7.285 -17.266 1 76.56 148 PRO B O 1
ATOM 3324 N N . TYR B 1 149 ? 5.965 9.648 -17.625 1 81.38 149 TYR B N 1
ATOM 3325 C CA . TYR B 1 149 ? 5.133 10.016 -16.469 1 81.38 149 TYR B CA 1
ATOM 3326 C C . TYR B 1 149 ? 3.949 10.867 -16.906 1 81.38 149 TYR B C 1
ATOM 3328 O O . TYR B 1 149 ? 4.059 11.664 -17.844 1 81.38 149 TYR B O 1
ATOM 3336 N N . ARG B 1 150 ? 2.955 10.641 -16.25 1 84 150 ARG B N 1
ATOM 3337 C CA . ARG B 1 150 ? 1.778 11.5 -16.344 1 84 150 ARG B CA 1
ATOM 3338 C C . ARG B 1 150 ? 1.711 12.461 -15.156 1 84 150 ARG B C 1
ATOM 3340 O O . ARG B 1 150 ? 2.021 12.078 -14.023 1 84 150 ARG B O 1
ATOM 3347 N N . PHE B 1 151 ? 1.16 13.703 -15.445 1 88.94 151 PHE B N 1
ATOM 3348 C CA . PHE B 1 151 ? 1.132 14.742 -14.414 1 88.94 151 PHE B CA 1
ATOM 3349 C C . PHE B 1 151 ? -0.3 15.164 -14.117 1 88.94 151 PHE B C 1
ATOM 3351 O O . PHE B 1 151 ? -1.119 15.297 -15.023 1 88.94 151 PHE B O 1
ATOM 3358 N N . PHE B 1 152 ? -0.568 15.219 -12.875 1 88.31 152 PHE B N 1
ATOM 3359 C CA . PHE B 1 152 ? -1.842 15.75 -12.406 1 88.31 152 PHE B CA 1
ATOM 3360 C C . PHE B 1 152 ? -1.68 17.188 -11.898 1 88.31 152 PHE B C 1
ATOM 3362 O O . PHE B 1 152 ? -1.293 17.406 -10.75 1 88.31 152 PHE B O 1
ATOM 3369 N N . LYS B 1 153 ? -2.125 18.125 -12.633 1 82.88 153 LYS B N 1
ATOM 3370 C CA . LYS B 1 153 ? -1.644 19.5 -12.555 1 82.88 153 LYS B CA 1
ATOM 3371 C C . LYS B 1 153 ? -2.494 20.328 -11.594 1 82.88 153 LYS B C 1
ATOM 3373 O O . LYS B 1 153 ? -2.066 21.391 -11.133 1 82.88 153 LYS B O 1
ATOM 3378 N N . LYS B 1 154 ? -3.654 19.938 -11.312 1 87.69 154 LYS B N 1
ATOM 3379 C CA . LYS B 1 154 ? -4.492 20.719 -10.406 1 87.69 154 LYS B CA 1
ATOM 3380 C C . LYS B 1 154 ? -4.141 20.438 -8.953 1 87.69 154 LYS B C 1
ATOM 3382 O O . LYS B 1 154 ? -4.387 19.344 -8.453 1 87.69 154 LYS B O 1
ATOM 3387 N N . PRO B 1 155 ? -3.578 21.422 -8.305 1 94.06 155 PRO B N 1
ATOM 3388 C CA . PRO B 1 155 ? -3.236 21.188 -6.895 1 94.06 155 PRO B CA 1
ATOM 3389 C C . PRO B 1 155 ? -4.469 20.969 -6.02 1 94.06 155 PRO B C 1
ATOM 3391 O O . PRO B 1 155 ? -5.508 21.594 -6.238 1 94.06 155 PRO B O 1
ATOM 3394 N N . VAL B 1 156 ? -4.363 20.078 -5.109 1 94.69 156 VAL B N 1
ATOM 3395 C CA . VAL B 1 156 ? -5.398 19.828 -4.113 1 94.69 156 VAL B CA 1
ATOM 3396 C C . VAL B 1 156 ? -4.973 20.406 -2.766 1 94.69 156 VAL B C 1
ATOM 3398 O O . VAL B 1 156 ? -3.918 20.047 -2.236 1 94.69 156 VAL B O 1
ATOM 3401 N N . PRO B 1 157 ? -5.773 21.281 -2.201 1 97.12 157 PRO B N 1
ATOM 3402 C CA . PRO B 1 157 ? -5.363 21.969 -0.977 1 97.12 157 PRO B CA 1
ATOM 3403 C C . PRO B 1 157 ? -5.617 21.141 0.281 1 97.12 157 PRO B C 1
ATOM 3405 O O . PRO B 1 157 ? -6.5 20.281 0.288 1 97.12 157 PRO B O 1
ATOM 3408 N N . ALA B 1 158 ? -4.816 21.422 1.297 1 98.25 158 ALA B N 1
ATOM 3409 C CA . ALA B 1 158 ? -5.156 21 2.648 1 98.25 158 ALA B CA 1
ATOM 3410 C C . ALA B 1 158 ? -6.395 21.719 3.164 1 98.25 158 ALA B C 1
ATOM 3412 O O . ALA B 1 158 ? -6.812 22.734 2.59 1 98.25 158 ALA B O 1
ATOM 3413 N N . ASN B 1 159 ? -6.984 21.109 4.199 1 97.88 159 ASN B N 1
ATOM 3414 C CA . ASN B 1 159 ? -7.984 21.875 4.934 1 97.88 159 ASN B CA 1
ATOM 3415 C C . ASN B 1 159 ? -7.391 23.141 5.527 1 97.88 159 ASN B C 1
ATOM 3417 O O . ASN B 1 159 ? -6.375 23.094 6.223 1 97.88 159 ASN B O 1
ATOM 3421 N N . GLU B 1 160 ? -8.039 24.266 5.316 1 97.38 160 GLU B N 1
ATOM 3422 C CA . GLU B 1 160 ? -7.48 25.562 5.672 1 97.38 160 GLU B CA 1
ATOM 3423 C C . GLU B 1 160 ? -7.336 25.703 7.184 1 97.38 160 GLU B C 1
ATOM 3425 O O . GLU B 1 160 ? -6.336 26.25 7.668 1 97.38 160 GLU B O 1
ATOM 3430 N N . LYS B 1 161 ? -8.297 25.266 7.883 1 97.06 161 LYS B N 1
ATOM 3431 C CA . LYS B 1 161 ? -8.266 25.391 9.336 1 97.06 161 LYS B CA 1
ATOM 3432 C C . LYS B 1 161 ? -7.152 24.531 9.945 1 97.06 161 LYS B C 1
ATOM 3434 O O . LYS B 1 161 ? -6.438 24.984 10.836 1 97.06 161 LYS B O 1
ATOM 3439 N N . LEU B 1 162 ? -7.027 23.359 9.438 1 98.19 162 LEU B N 1
ATOM 3440 C CA . LEU B 1 162 ? -5.969 22.469 9.922 1 98.19 162 LEU B CA 1
ATOM 3441 C C . LEU B 1 162 ? -4.594 23.047 9.594 1 98.19 162 LEU B C 1
ATOM 3443 O O . LEU B 1 162 ? -3.689 23.016 10.43 1 98.19 162 LEU B O 1
ATOM 3447 N N . LEU B 1 163 ? -4.438 23.516 8.391 1 98.56 163 LEU B N 1
ATOM 3448 C CA . LEU B 1 163 ? -3.18 24.125 7.961 1 98.56 163 LEU B CA 1
ATOM 3449 C C . LEU B 1 163 ? -2.764 25.234 8.906 1 98.56 163 LEU B C 1
ATOM 3451 O O . LEU B 1 163 ? -1.615 25.281 9.352 1 98.56 163 LEU B O 1
ATOM 3455 N N . ALA B 1 164 ? -3.674 26.141 9.203 1 98.19 164 ALA B N 1
ATOM 3456 C CA . ALA B 1 164 ? -3.402 27.266 10.078 1 98.19 164 ALA B CA 1
ATOM 3457 C C . ALA B 1 164 ? -3.041 26.797 11.492 1 98.19 164 ALA B C 1
ATOM 3459 O O . ALA B 1 164 ? -2.078 27.297 12.086 1 98.19 164 ALA B O 1
ATOM 3460 N N . ALA B 1 165 ? -3.816 25.859 12 1 98.25 165 ALA B N 1
ATOM 3461 C CA . ALA B 1 165 ? -3.584 25.344 13.344 1 98.25 165 ALA B CA 1
ATOM 3462 C C . ALA B 1 165 ? -2.209 24.688 13.453 1 98.25 165 ALA B C 1
ATOM 3464 O O . ALA B 1 165 ? -1.498 24.875 14.438 1 98.25 165 ALA B O 1
ATOM 3465 N N . LEU B 1 166 ? -1.831 23.906 12.445 1 98.75 166 LEU B N 1
ATOM 3466 C CA . LEU B 1 166 ? -0.545 23.219 12.438 1 98.75 166 LEU B CA 1
ATOM 3467 C C . LEU B 1 166 ? 0.604 24.219 12.328 1 98.75 166 LEU B C 1
ATOM 3469 O O . LEU B 1 166 ? 1.634 24.062 12.992 1 98.75 166 LEU B O 1
ATOM 3473 N N . ASN B 1 167 ? 0.445 25.156 11.516 1 98.19 167 ASN B N 1
ATOM 3474 C CA . ASN B 1 167 ? 1.461 26.203 11.422 1 98.19 167 ASN B CA 1
ATOM 3475 C C . ASN B 1 167 ? 1.708 26.875 12.766 1 98.19 167 ASN B C 1
ATOM 3477 O O . ASN B 1 167 ? 2.855 27.047 13.18 1 98.19 167 ASN B O 1
ATOM 3481 N N . GLU B 1 168 ? 0.654 27.25 13.375 1 97.88 168 GLU B N 1
ATOM 3482 C CA . GLU B 1 168 ? 0.754 27.906 14.688 1 97.88 168 GLU B CA 1
ATOM 3483 C C . GLU B 1 168 ? 1.407 26.969 15.711 1 97.88 168 GLU B C 1
ATOM 3485 O O . GLU B 1 168 ? 2.285 27.391 16.469 1 97.88 168 GLU B O 1
ATOM 3490 N N . GLY B 1 169 ? 0.99 25.734 15.719 1 98.38 169 GLY B N 1
ATOM 3491 C CA . GLY B 1 169 ? 1.54 24.766 16.656 1 98.38 169 GLY B CA 1
ATOM 3492 C C . GLY B 1 169 ? 3.018 24.5 16.438 1 98.38 169 GLY B C 1
ATOM 3493 O O . GLY B 1 169 ? 3.787 24.422 17.406 1 98.38 169 GLY B O 1
ATOM 3494 N N . LEU B 1 170 ? 3.418 24.344 15.164 1 98.81 170 LEU B N 1
ATOM 3495 C CA . LEU B 1 170 ? 4.816 24.078 14.844 1 98.81 170 LEU B CA 1
ATOM 3496 C C . LEU B 1 170 ? 5.699 25.266 15.219 1 98.81 170 LEU B C 1
ATOM 3498 O O . LEU B 1 170 ? 6.789 25.078 15.766 1 98.81 170 LEU B O 1
ATOM 3502 N N . LYS B 1 171 ? 5.258 26.438 14.992 1 98.38 171 LYS B N 1
ATOM 3503 C CA . LYS B 1 171 ? 5.988 27.656 15.367 1 98.38 171 LYS B CA 1
ATOM 3504 C C . LYS B 1 171 ? 6.113 27.766 16.891 1 98.38 171 LYS B C 1
ATOM 3506 O O . LYS B 1 171 ? 7.191 28.062 17.406 1 98.38 171 LYS B O 1
ATOM 3511 N N . ALA B 1 172 ? 5.035 27.531 17.562 1 98.19 172 ALA B N 1
ATOM 3512 C CA . ALA B 1 172 ? 5.031 27.625 19.016 1 98.19 172 ALA B CA 1
ATOM 3513 C C . ALA B 1 172 ? 6.004 26.609 19.625 1 98.19 172 ALA B C 1
ATOM 3515 O O . ALA B 1 172 ? 6.594 26.875 20.688 1 98.19 172 ALA B O 1
ATOM 3516 N N . ALA B 1 173 ? 6.188 25.484 18.984 1 98.38 173 ALA B N 1
ATOM 3517 C CA . ALA B 1 173 ? 7.074 24.438 19.469 1 98.38 173 ALA B CA 1
ATOM 3518 C C . ALA B 1 173 ? 8.508 24.672 19 1 98.38 173 ALA B C 1
ATOM 3520 O O . ALA B 1 173 ? 9.391 23.859 19.266 1 98.38 173 ALA B O 1
ATOM 3521 N N . ASN B 1 174 ? 8.781 25.719 18.297 1 98.38 174 ASN B N 1
ATOM 3522 C CA . ASN B 1 174 ? 10.086 26.094 17.781 1 98.38 174 ASN B CA 1
ATOM 3523 C C . ASN B 1 174 ? 10.641 25.016 16.844 1 98.38 174 ASN B C 1
ATOM 3525 O O . ASN B 1 174 ? 11.828 24.703 16.875 1 98.38 174 ASN B O 1
ATOM 3529 N N . ILE B 1 175 ? 9.789 24.422 16.078 1 98.62 175 ILE B N 1
ATOM 3530 C CA . ILE B 1 175 ? 10.18 23.484 15.031 1 98.62 175 ILE B CA 1
ATOM 3531 C C . ILE B 1 175 ? 10.312 24.219 13.703 1 98.62 175 ILE B C 1
ATOM 3533 O O . ILE B 1 175 ? 9.383 24.891 13.258 1 98.62 175 ILE B O 1
ATOM 3537 N N . PRO B 1 176 ? 11.516 24.172 13.094 1 98.5 176 PRO B N 1
ATOM 3538 C CA . PRO B 1 176 ? 11.625 24.781 11.773 1 98.5 176 PRO B CA 1
ATOM 3539 C C . PRO B 1 176 ? 10.547 24.297 10.805 1 98.5 176 PRO B C 1
ATOM 3541 O O . PRO B 1 176 ? 10.359 23.094 10.641 1 98.5 176 PRO B O 1
ATOM 3544 N N . THR B 1 177 ? 9.773 25.234 10.234 1 98.62 177 THR B N 1
ATOM 3545 C CA . THR B 1 177 ? 8.625 24.844 9.422 1 98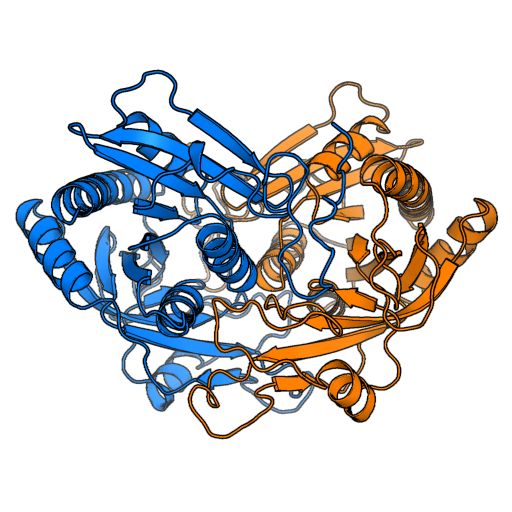.62 177 THR B CA 1
ATOM 3546 C C . THR B 1 177 ? 8.484 25.75 8.211 1 98.62 177 THR B C 1
ATOM 3548 O O . THR B 1 177 ? 8.922 26.906 8.234 1 98.62 177 THR B O 1
ATOM 3551 N N . VAL B 1 178 ? 7.965 25.219 7.133 1 98.44 178 VAL B N 1
ATOM 3552 C CA . VAL B 1 178 ? 7.57 25.938 5.93 1 98.44 178 VAL B CA 1
ATOM 3553 C C . VAL B 1 178 ? 6.227 25.422 5.43 1 98.44 178 VAL B C 1
ATOM 3555 O O . VAL B 1 178 ? 5.906 24.234 5.605 1 98.44 178 VAL B O 1
ATOM 3558 N N . GLU B 1 179 ? 5.395 26.297 4.957 1 98.38 179 GLU B N 1
ATOM 3559 C CA . GLU B 1 179 ? 4.246 25.875 4.164 1 98.38 179 GLU B CA 1
ATOM 3560 C C . GLU B 1 179 ? 4.656 25.562 2.727 1 98.38 179 GLU B C 1
ATOM 3562 O O . GLU B 1 179 ? 5.23 26.406 2.039 1 98.38 179 GLU B O 1
ATOM 3567 N N . GLY B 1 180 ? 4.449 24.297 2.33 1 98.5 180 GLY B N 1
ATOM 3568 C CA . GLY B 1 180 ? 4.992 23.922 1.032 1 98.5 180 GLY B CA 1
ATOM 3569 C C . GLY B 1 180 ? 4.074 23.016 0.24 1 98.5 180 GLY B C 1
ATOM 3570 O O . GLY B 1 180 ? 3.008 22.625 0.723 1 98.5 180 GLY B O 1
ATOM 3571 N N . ARG B 1 181 ? 4.469 22.75 -1.022 1 97.94 181 ARG B N 1
ATOM 3572 C CA . ARG B 1 181 ? 3.777 21.844 -1.932 1 97.94 181 ARG B CA 1
ATOM 3573 C C . ARG B 1 181 ? 4.523 20.516 -2.045 1 97.94 181 ARG B C 1
ATOM 3575 O O . ARG B 1 181 ? 5.746 20.484 -2.189 1 97.94 181 ARG B O 1
ATOM 3582 N N . VAL B 1 182 ? 3.793 19.453 -1.971 1 96.88 182 VAL B N 1
ATOM 3583 C CA . VAL B 1 182 ? 4.414 18.141 -2.191 1 96.88 182 VAL B CA 1
ATOM 3584 C C . VAL B 1 182 ? 3.912 17.547 -3.506 1 96.88 182 VAL B C 1
ATOM 3586 O O . VAL B 1 182 ? 2.795 17.844 -3.943 1 96.88 182 VAL B O 1
ATOM 3589 N N . ALA B 1 183 ? 4.742 16.812 -4.184 1 94.62 183 ALA B N 1
ATOM 3590 C CA . ALA B 1 183 ? 4.352 15.977 -5.316 1 94.62 183 ALA B CA 1
ATOM 3591 C C . ALA B 1 183 ? 4.324 14.5 -4.922 1 94.62 183 ALA B C 1
ATOM 3593 O O . ALA B 1 183 ? 5.348 13.93 -4.547 1 94.62 183 ALA B O 1
ATOM 3594 N N . SER B 1 184 ? 3.125 13.93 -5.012 1 93.25 184 SER B N 1
ATOM 3595 C CA . SER B 1 184 ? 2.955 12.531 -4.656 1 93.25 184 SER B CA 1
ATOM 3596 C C . SER B 1 184 ? 3.109 11.625 -5.875 1 93.25 184 SER B C 1
ATOM 3598 O O . SER B 1 184 ? 2.652 11.969 -6.969 1 93.25 184 SER B O 1
ATOM 3600 N N . ASN B 1 185 ? 3.734 10.5 -5.676 1 88 185 ASN B N 1
ATOM 3601 C CA . ASN B 1 185 ? 3.889 9.477 -6.711 1 88 185 ASN B CA 1
ATOM 3602 C C . ASN B 1 185 ? 3.738 8.07 -6.133 1 88 185 ASN B C 1
ATOM 3604 O O . ASN B 1 185 ? 4.441 7.707 -5.191 1 88 185 ASN B O 1
ATOM 3608 N N . PRO B 1 186 ? 2.842 7.211 -6.695 1 77.88 186 PRO B N 1
ATOM 3609 C CA . PRO B 1 186 ? 2.598 5.883 -6.129 1 77.88 186 PRO B CA 1
ATOM 3610 C C . PRO B 1 186 ? 3.695 4.883 -6.48 1 77.88 186 PRO B C 1
ATOM 3612 O O . PRO B 1 186 ? 3.576 3.693 -6.168 1 77.88 186 PRO B O 1
ATOM 3615 N N . SER B 1 187 ? 4.629 5.164 -7.215 1 72.44 187 SER B N 1
ATOM 3616 C CA . SER B 1 187 ? 5.727 4.27 -7.574 1 72.44 187 SER B CA 1
ATOM 3617 C C . SER B 1 187 ? 7.066 4.824 -7.105 1 72.44 187 SER B C 1
ATOM 3619 O O . SER B 1 187 ? 7.258 6.043 -7.047 1 72.44 187 SER B O 1
ATOM 3621 N N . PHE B 1 188 ? 7.758 3.775 -6.688 1 61.66 188 PHE B N 1
ATOM 3622 C CA . PHE B 1 188 ? 9.086 4.234 -6.297 1 61.66 188 PHE B CA 1
ATOM 3623 C C . PHE B 1 188 ? 9.844 4.773 -7.504 1 61.66 188 PHE B C 1
ATOM 3625 O O . PHE B 1 188 ? 9.984 4.082 -8.516 1 61.66 188 PHE B O 1
ATOM 3632 N N . VAL B 1 189 ? 9.805 5.891 -7.727 1 52.91 189 VAL B N 1
ATOM 3633 C CA . VAL B 1 189 ? 10.742 6.531 -8.648 1 52.91 189 VAL B CA 1
ATOM 3634 C C . VAL B 1 189 ? 12.023 6.902 -7.906 1 52.91 189 VAL B C 1
ATOM 3636 O O . VAL B 1 189 ? 11.969 7.422 -6.789 1 52.91 189 VAL B O 1
ATOM 3639 N N . SER B 1 190 ? 12.969 6.09 -8.188 1 46.72 190 SER B N 1
ATOM 3640 C CA . SER B 1 190 ? 14.203 6.488 -7.52 1 46.72 190 SER B CA 1
ATOM 3641 C C . SER B 1 190 ? 14.289 8.008 -7.391 1 46.72 190 SER B C 1
ATOM 3643 O O . SER B 1 190 ? 13.703 8.734 -8.188 1 46.72 190 SER B O 1
ATOM 3645 N N . GLY B 1 191 ? 14.547 8.453 -6.246 1 47.41 191 GLY B N 1
ATOM 3646 C CA . GLY B 1 191 ? 14.688 9.836 -5.82 1 47.41 191 GLY B CA 1
ATOM 3647 C C . GLY B 1 191 ? 14.93 10.797 -6.973 1 47.41 191 GLY B C 1
ATOM 3648 O O . GLY B 1 191 ? 15.305 10.375 -8.07 1 47.41 191 GLY B O 1
ATOM 3649 N N . VAL B 1 192 ? 14.258 12.078 -6.949 1 48.88 192 VAL B N 1
ATOM 3650 C CA . VAL B 1 192 ? 14.406 13.195 -7.879 1 48.88 192 VAL B CA 1
ATOM 3651 C C . VAL B 1 192 ? 15.852 13.258 -8.383 1 48.88 192 VAL B C 1
ATOM 3653 O O . VAL B 1 192 ? 16.094 13.492 -9.562 1 48.88 192 VAL B O 1
ATOM 3656 N N . ASN B 1 193 ? 16.719 13.055 -7.426 1 48 193 ASN B N 1
ATOM 3657 C CA . ASN B 1 193 ? 18.125 13.227 -7.766 1 48 193 ASN B CA 1
ATOM 3658 C C . ASN B 1 193 ? 18.875 11.898 -7.707 1 48 193 ASN B C 1
ATOM 3660 O O . ASN B 1 193 ? 20.109 11.867 -7.754 1 48 193 ASN B O 1
ATOM 3664 N N . SER B 1 194 ? 17.969 10.867 -7.555 1 51.91 194 SER B N 1
ATOM 3665 C CA . SER B 1 194 ? 18.688 9.609 -7.418 1 51.91 194 SER B CA 1
ATOM 3666 C C . SER B 1 194 ? 18.797 8.883 -8.758 1 51.91 194 SER B C 1
ATOM 3668 O O . SER B 1 194 ? 17.859 8.891 -9.547 1 51.91 194 SER B O 1
ATOM 3670 N N . PRO B 1 195 ? 20 8.617 -9.078 1 54.41 195 PRO B N 1
ATOM 3671 C CA . PRO B 1 195 ? 20.109 7.785 -10.281 1 54.41 195 PRO B CA 1
ATOM 3672 C C . PRO B 1 195 ? 19.156 6.594 -10.266 1 54.41 195 PRO B C 1
ATOM 3674 O O . PRO B 1 195 ? 18.719 6.168 -9.195 1 54.41 195 PRO B O 1
ATOM 3677 N N . ALA B 1 196 ? 18.688 6.277 -11.336 1 60.22 196 ALA B N 1
ATOM 3678 C CA . ALA B 1 196 ? 17.891 5.07 -11.523 1 60.22 196 ALA B CA 1
ATOM 3679 C C . ALA B 1 196 ? 18.594 3.852 -10.922 1 60.22 196 ALA B C 1
ATOM 3681 O O . ALA B 1 196 ? 19.812 3.787 -10.891 1 60.22 196 ALA B O 1
ATOM 3682 N N . LEU B 1 197 ? 17.781 2.988 -10.172 1 68.75 197 LEU B N 1
ATOM 3683 C CA . LEU B 1 197 ? 18.328 1.697 -9.766 1 68.75 197 LEU B CA 1
ATOM 3684 C C . LEU B 1 197 ? 18.859 0.926 -10.969 1 68.75 197 LEU B C 1
ATOM 3686 O O . LEU B 1 197 ? 18.141 0.707 -11.938 1 68.75 197 LEU B O 1
ATOM 3690 N N . PRO B 1 198 ? 20.094 0.628 -10.938 1 74.44 198 PRO B N 1
ATOM 3691 C CA . PRO B 1 198 ? 20.688 0 -12.117 1 74.44 198 PRO B CA 1
ATOM 3692 C C . PRO B 1 198 ? 20 -1.314 -12.492 1 74.44 198 PRO B C 1
ATOM 3694 O O . PRO B 1 198 ? 20.141 -1.779 -13.625 1 74.44 198 PRO B O 1
ATOM 3697 N N . GLN B 1 199 ? 19.281 -1.84 -11.578 1 82.5 199 GLN B N 1
ATOM 3698 C CA . GLN B 1 199 ? 18.656 -3.137 -11.82 1 82.5 199 GLN B CA 1
ATOM 3699 C C . GLN B 1 199 ? 17.406 -2.996 -12.68 1 82.5 199 GLN B C 1
ATOM 3701 O O . GLN B 1 199 ? 16.875 -3.988 -13.188 1 82.5 199 GLN B O 1
ATOM 3706 N N . PHE B 1 200 ? 16.969 -1.781 -12.812 1 78.31 200 PHE B N 1
ATOM 3707 C CA . PHE B 1 200 ? 15.742 -1.578 -13.57 1 78.31 200 PHE B CA 1
ATOM 3708 C C . PHE B 1 200 ? 15.93 -0.489 -14.625 1 78.31 200 PHE B C 1
ATOM 3710 O O . PHE B 1 200 ? 16.688 0.457 -14.414 1 78.31 200 PHE B O 1
ATOM 3717 N N . ASP B 1 201 ? 15.289 -0.609 -15.641 1 71.75 201 ASP B N 1
ATOM 3718 C CA . ASP B 1 201 ? 15.375 0.308 -16.766 1 71.75 201 ASP B CA 1
ATOM 3719 C C . ASP B 1 201 ? 14.367 1.444 -16.641 1 71.75 201 ASP B C 1
ATOM 3721 O O . ASP B 1 201 ? 13.461 1.575 -17.469 1 71.75 201 ASP B O 1
ATOM 3725 N N . PHE B 1 202 ? 14.484 2.137 -15.484 1 66.5 202 PHE B N 1
ATOM 3726 C CA . PHE B 1 202 ? 13.625 3.299 -15.297 1 66.5 202 PHE B CA 1
ATOM 3727 C C . PHE B 1 202 ? 14.398 4.59 -15.531 1 66.5 202 PHE B C 1
ATOM 3729 O O . PHE B 1 202 ? 15.453 4.809 -14.922 1 66.5 202 PHE B O 1
ATOM 3736 N N . LYS B 1 203 ? 14.156 5.242 -16.656 1 63.12 203 LYS B N 1
ATOM 3737 C CA . LYS B 1 203 ? 14.812 6.516 -16.922 1 63.12 203 LYS B CA 1
ATOM 3738 C C . LYS B 1 203 ? 14.258 7.621 -16.016 1 63.12 203 LYS B C 1
ATOM 3740 O O . LYS B 1 203 ? 13.055 7.852 -15.984 1 63.12 203 LYS B O 1
ATOM 3745 N N . GLN B 1 204 ? 15.047 8.141 -15.172 1 69.19 204 GLN B N 1
ATOM 3746 C CA . GLN B 1 204 ? 14.594 9.148 -14.227 1 69.19 204 GLN B CA 1
ATOM 3747 C C . GLN B 1 204 ? 15.398 10.438 -14.367 1 69.19 204 GLN B C 1
ATOM 3749 O O . GLN B 1 204 ? 15.164 11.406 -13.648 1 69.19 204 GLN B O 1
ATOM 3754 N N . SER B 1 205 ? 16.234 10.383 -15.32 1 69.31 205 SER B N 1
ATOM 3755 C CA . SER B 1 205 ? 17.047 11.578 -15.508 1 69.31 205 SER B CA 1
ATOM 3756 C C . SER B 1 205 ? 16.188 12.789 -15.859 1 69.31 205 SER B C 1
ATOM 3758 O O . SER B 1 205 ? 15.312 12.711 -16.734 1 69.31 205 SER B O 1
ATOM 3760 N N . GLY B 1 206 ? 16.328 13.82 -15.07 1 77.62 206 GLY B N 1
ATOM 3761 C CA . GLY B 1 206 ? 15.633 15.062 -15.367 1 77.62 206 GLY B CA 1
ATOM 3762 C C . GLY B 1 206 ? 14.195 15.07 -14.875 1 77.62 206 GLY B C 1
ATOM 3763 O O . GLY B 1 206 ? 13.43 15.984 -15.195 1 77.62 206 GLY B O 1
ATOM 3764 N N . LEU B 1 207 ? 13.852 14.086 -14.172 1 80.88 207 LEU B N 1
ATOM 3765 C CA . LEU B 1 207 ? 12.461 13.953 -13.75 1 80.88 207 LEU B CA 1
ATOM 3766 C C . LEU B 1 207 ? 12.039 15.141 -12.898 1 80.88 207 LEU B C 1
ATOM 3768 O O . LEU B 1 207 ? 10.961 15.711 -13.102 1 80.88 207 LEU B O 1
ATOM 3772 N N . LEU B 1 208 ? 12.938 15.547 -11.945 1 85.5 208 LEU B N 1
ATOM 3773 C CA . LEU B 1 208 ? 12.57 16.656 -11.07 1 85.5 208 LEU B CA 1
ATOM 3774 C C . LEU B 1 208 ? 12.312 17.922 -11.867 1 85.5 208 LEU B C 1
ATOM 3776 O O . LEU B 1 208 ? 11.328 18.625 -11.625 1 85.5 208 LEU B O 1
ATOM 3780 N N . ALA B 1 209 ? 13.156 18.188 -12.805 1 87.56 209 ALA B N 1
ATOM 3781 C CA . ALA B 1 209 ? 12.992 19.375 -13.656 1 87.56 209 ALA B CA 1
ATOM 3782 C C . ALA B 1 209 ? 11.68 19.312 -14.438 1 87.56 209 ALA B C 1
ATOM 3784 O O . ALA B 1 209 ? 10.992 20.328 -14.57 1 87.56 209 ALA B O 1
ATOM 3785 N N . LYS B 1 210 ? 11.352 18.188 -14.898 1 86.62 210 LYS B N 1
ATOM 3786 C CA . LYS B 1 210 ? 10.109 18.016 -15.633 1 86.62 210 LYS B CA 1
ATOM 3787 C C . LYS B 1 210 ? 8.898 18.188 -14.719 1 86.62 210 LYS B C 1
ATOM 3789 O O . LYS B 1 210 ? 7.914 18.828 -15.102 1 86.62 210 LYS B O 1
ATOM 3794 N N . VAL B 1 211 ? 9 17.594 -13.578 1 89.62 211 VAL B N 1
ATOM 3795 C CA . VAL B 1 211 ? 7.93 17.719 -12.594 1 89.62 211 VAL B CA 1
ATOM 3796 C C . VAL B 1 211 ? 7.707 19.188 -12.242 1 89.62 211 VAL B C 1
ATOM 3798 O O . VAL B 1 211 ? 6.574 19.672 -12.266 1 89.62 211 VAL B O 1
ATOM 3801 N N . GLU B 1 212 ? 8.75 19.922 -12 1 93.06 212 GLU B N 1
ATOM 3802 C CA . GLU B 1 212 ? 8.625 21.312 -11.609 1 93.06 212 GLU B CA 1
ATOM 3803 C C . GLU B 1 212 ? 8.156 22.188 -12.773 1 93.06 212 GLU B C 1
ATOM 3805 O O . GLU B 1 212 ? 7.441 23.156 -12.578 1 93.06 212 GLU B O 1
ATOM 3810 N N . ALA B 1 213 ? 8.562 21.797 -13.984 1 93.31 213 ALA B N 1
ATOM 3811 C CA . ALA B 1 213 ? 8.094 22.516 -15.164 1 93.31 213 ALA B CA 1
ATOM 3812 C C . ALA B 1 213 ? 6.582 22.375 -15.328 1 93.31 213 ALA B C 1
ATOM 3814 O O . ALA B 1 213 ? 5.906 23.328 -15.727 1 93.31 213 ALA B O 1
ATOM 3815 N N . GLU B 1 214 ? 6.113 21.188 -14.961 1 92.5 214 GLU B N 1
ATOM 3816 C CA . GLU B 1 214 ? 4.699 20.891 -15.188 1 92.5 214 GLU B CA 1
ATOM 3817 C C . GLU B 1 214 ? 3.854 21.281 -13.984 1 92.5 214 GLU B C 1
ATOM 3819 O O . GLU B 1 214 ? 2.689 21.656 -14.133 1 92.5 214 GLU B O 1
ATOM 3824 N N . LEU B 1 215 ? 4.438 21.188 -12.766 1 94.44 215 LEU B N 1
ATOM 3825 C CA . LEU B 1 215 ? 3.611 21.234 -11.562 1 94.44 215 LEU B CA 1
ATOM 3826 C C . LEU B 1 215 ? 4.031 22.391 -10.656 1 94.44 215 LEU B C 1
ATOM 3828 O O . LEU B 1 215 ? 3.42 22.609 -9.609 1 94.44 215 LEU B O 1
ATOM 3832 N N . GLY B 1 216 ? 5.02 23.188 -11.016 1 94.56 216 GLY B N 1
ATOM 3833 C CA . GLY B 1 216 ? 5.551 24.25 -10.188 1 94.56 216 GLY B CA 1
ATOM 3834 C C . GLY B 1 216 ? 6.598 23.766 -9.195 1 94.56 216 GLY B C 1
ATOM 3835 O O . GLY B 1 216 ? 6.992 22.609 -9.211 1 94.56 216 GLY B O 1
ATOM 3836 N N . LYS B 1 217 ? 7.035 24.641 -8.383 1 95.5 217 LYS B N 1
ATOM 3837 C CA . LYS B 1 217 ? 8.062 24.328 -7.395 1 95.5 217 LYS B CA 1
ATOM 3838 C C . LYS B 1 217 ? 7.566 23.281 -6.402 1 95.5 217 LYS B C 1
ATOM 3840 O O . LYS B 1 217 ? 6.445 23.375 -5.898 1 95.5 217 LYS B O 1
ATOM 3845 N N . ILE B 1 218 ? 8.43 22.312 -6.152 1 95.94 218 ILE B N 1
ATOM 3846 C CA . ILE B 1 218 ? 8.086 21.203 -5.258 1 95.94 218 ILE B CA 1
ATOM 3847 C C . ILE B 1 218 ? 8.953 21.281 -4.004 1 95.94 218 ILE B C 1
ATOM 3849 O O . ILE B 1 218 ? 10.188 21.312 -4.094 1 95.94 218 ILE B O 1
ATOM 3853 N N . ASP B 1 219 ? 8.289 21.234 -2.867 1 96.94 219 ASP B N 1
ATOM 3854 C CA . ASP B 1 219 ? 9.023 21.312 -1.606 1 96.94 219 ASP B CA 1
ATOM 3855 C C . ASP B 1 219 ? 9.422 19.922 -1.118 1 96.94 219 ASP B C 1
ATOM 3857 O O . ASP B 1 219 ? 10.414 19.766 -0.403 1 96.94 219 ASP B O 1
ATOM 3861 N N . SER B 1 220 ? 8.664 18.953 -1.501 1 94.62 220 SER B N 1
ATOM 3862 C CA . SER B 1 220 ? 8.984 17.578 -1.11 1 94.62 220 SER B CA 1
ATOM 3863 C C . SER B 1 220 ? 8.367 16.578 -2.074 1 94.62 220 SER B C 1
ATOM 3865 O O . SER B 1 220 ? 7.363 16.875 -2.727 1 94.62 220 SER B O 1
ATOM 3867 N N . LEU B 1 221 ? 9.008 15.438 -2.205 1 92 221 LEU B N 1
ATOM 3868 C CA . LEU B 1 221 ? 8.531 14.312 -3 1 92 221 LEU B CA 1
ATOM 3869 C C . LEU B 1 221 ? 8.164 13.133 -2.104 1 92 221 LEU B C 1
ATOM 3871 O O . LEU B 1 221 ? 9.008 12.609 -1.382 1 92 221 LEU B O 1
ATOM 3875 N N . GLU B 1 222 ? 6.949 12.781 -2.125 1 91.75 222 GLU B N 1
ATOM 3876 C CA . GLU B 1 222 ? 6.484 11.695 -1.267 1 91.75 222 GLU B CA 1
ATOM 3877 C C . GLU B 1 222 ? 5.402 10.867 -1.956 1 91.75 222 GLU B C 1
ATOM 3879 O O . GLU B 1 222 ? 5.273 10.898 -3.182 1 91.75 222 GLU B O 1
ATOM 3884 N N . MET B 1 223 ? 4.641 10 -1.209 1 91.88 223 MET B N 1
ATOM 3885 C CA . MET B 1 223 ? 3.926 8.977 -1.969 1 91.88 223 MET B CA 1
ATOM 3886 C C . MET B 1 223 ? 2.469 8.883 -1.523 1 91.88 223 MET B C 1
ATOM 3888 O O . MET B 1 223 ? 1.719 8.039 -2.008 1 91.88 223 MET B O 1
ATOM 3892 N N . ASP B 1 224 ? 2.025 9.828 -0.671 1 92.69 224 ASP B N 1
ATOM 3893 C CA . ASP B 1 224 ? 0.779 9.422 -0.032 1 92.69 224 ASP B CA 1
ATOM 3894 C C . ASP B 1 224 ? -0.191 10.594 0.08 1 92.69 224 ASP B C 1
ATOM 3896 O O . ASP B 1 224 ? -1.396 10.398 0.256 1 92.69 224 ASP B O 1
ATOM 3900 N N . THR B 1 225 ? 0.175 11.797 0.045 1 96 225 THR B N 1
ATOM 3901 C CA . THR B 1 225 ? -0.64 12.93 0.468 1 96 225 THR B CA 1
ATOM 3902 C C . THR B 1 225 ? -1.748 13.203 -0.544 1 96 225 THR B C 1
ATOM 3904 O O . THR B 1 225 ? -2.875 13.531 -0.165 1 96 225 THR B O 1
ATOM 3907 N N . TYR B 1 226 ? -1.454 13.07 -1.809 1 93.69 226 TYR B N 1
ATOM 3908 C CA . TYR B 1 226 ? -2.389 13.461 -2.859 1 93.69 226 TYR B CA 1
ATOM 3909 C C . TYR B 1 226 ? -3.697 12.688 -2.736 1 93.69 226 TYR B C 1
ATOM 3911 O O . TYR B 1 226 ? -4.773 13.289 -2.656 1 93.69 226 TYR B O 1
ATOM 3919 N N . PRO B 1 227 ? -3.639 11.359 -2.625 1 90.75 227 PRO B N 1
ATOM 3920 C CA . PRO B 1 227 ? -4.91 10.648 -2.486 1 90.75 227 PRO B CA 1
ATOM 3921 C C . PRO B 1 227 ? -5.645 10.992 -1.192 1 90.75 227 PRO B C 1
ATOM 3923 O O . PRO B 1 227 ? -6.875 10.977 -1.152 1 90.75 227 PRO B O 1
ATOM 3926 N N . LEU B 1 228 ? -4.938 11.32 -0.141 1 95.38 228 LEU B N 1
ATOM 3927 C CA . LEU B 1 228 ? -5.578 11.734 1.105 1 95.38 228 LEU B CA 1
ATOM 3928 C C . LEU B 1 228 ? -6.402 13 0.904 1 95.38 228 LEU B C 1
ATOM 3930 O O . LEU B 1 228 ? -7.598 13.023 1.213 1 95.38 228 LEU B O 1
ATOM 3934 N N . TYR B 1 229 ? -5.742 14.055 0.374 1 95.5 229 TYR B N 1
ATOM 3935 C CA . TYR B 1 229 ? -6.426 15.32 0.141 1 95.5 229 TYR B CA 1
ATOM 3936 C C . TYR B 1 229 ? -7.566 15.156 -0.853 1 95.5 229 TYR B C 1
ATOM 3938 O O . TYR B 1 229 ? -8.672 15.648 -0.626 1 95.5 229 TYR B O 1
ATOM 3946 N N . TRP B 1 230 ? -7.254 14.438 -1.855 1 88.94 230 TRP B N 1
ATOM 3947 C CA . TRP B 1 230 ? -8.211 14.273 -2.943 1 88.94 230 TRP B CA 1
ATOM 3948 C C . TRP B 1 230 ? -9.453 13.531 -2.469 1 88.94 230 TRP B C 1
ATOM 3950 O O . TRP B 1 230 ? -10.586 13.977 -2.703 1 88.94 230 TRP B O 1
ATOM 3960 N N . THR B 1 231 ? -9.305 12.406 -1.824 1 88.31 231 THR B N 1
ATOM 3961 C CA . THR B 1 231 ? -10.43 11.594 -1.36 1 88.31 231 THR B CA 1
ATOM 3962 C C . THR B 1 231 ? -11.242 12.352 -0.317 1 88.31 231 THR B C 1
ATOM 3964 O O . THR B 1 231 ? -12.477 12.281 -0.311 1 88.31 231 THR B O 1
ATOM 3967 N N . ALA B 1 232 ? -10.57 13.078 0.528 1 92.38 232 ALA B N 1
ATOM 3968 C CA . ALA B 1 232 ? -11.273 13.875 1.528 1 92.38 232 ALA B CA 1
ATOM 3969 C C . ALA B 1 232 ? -12.203 14.883 0.868 1 92.38 232 ALA B C 1
ATOM 3971 O O . ALA B 1 232 ? -13.359 15.039 1.282 1 92.38 232 ALA B O 1
ATOM 3972 N N . LEU B 1 233 ? -11.789 15.492 -0.164 1 87.5 233 LEU B N 1
ATOM 3973 C CA . LEU B 1 233 ? -12.562 16.531 -0.858 1 87.5 233 LEU B CA 1
ATOM 3974 C C . LEU B 1 233 ? -13.758 15.914 -1.575 1 87.5 233 LEU B C 1
ATOM 3976 O O . LEU B 1 233 ? -14.75 16.609 -1.833 1 87.5 233 LEU B O 1
ATOM 3980 N N . ARG B 1 234 ? -13.68 14.602 -1.813 1 84.12 234 ARG B N 1
ATOM 3981 C CA . ARG B 1 234 ? -14.695 13.969 -2.645 1 84.12 234 ARG B CA 1
ATOM 3982 C C . ARG B 1 234 ? -15.812 13.375 -1.788 1 84.12 234 ARG B C 1
ATOM 3984 O O . ARG B 1 234 ? -16.766 12.812 -2.314 1 84.12 234 ARG B O 1
ATOM 3991 N N . GLU B 1 235 ? -15.641 13.5 -0.591 1 89.12 235 GLU B N 1
ATOM 3992 C CA . GLU B 1 235 ? -16.734 13.078 0.281 1 89.12 235 GLU B CA 1
ATOM 3993 C C . GLU B 1 235 ? -17.953 13.961 0.097 1 89.12 235 GLU B C 1
ATOM 3995 O O . GLU B 1 235 ? -17.844 15.195 0.096 1 89.12 235 GLU B O 1
ATOM 4000 N N . VAL B 1 236 ? -19.109 13.391 -0.041 1 87.44 236 VAL B N 1
ATOM 4001 C CA . VAL B 1 236 ? -20.281 14.07 -0.552 1 87.44 236 VAL B CA 1
ATOM 4002 C C . VAL B 1 236 ? -20.75 15.125 0.448 1 87.44 236 VAL B C 1
ATOM 4004 O O . VAL B 1 236 ? -21.297 16.156 0.058 1 87.44 236 VAL B O 1
ATOM 4007 N N . ASN B 1 237 ? -20.578 14.906 1.753 1 92.12 237 ASN B N 1
ATOM 4008 C CA . ASN B 1 237 ? -21.047 15.852 2.758 1 92.12 237 ASN B CA 1
ATOM 4009 C C . ASN B 1 237 ? -19.953 16.844 3.141 1 92.12 237 ASN B C 1
ATOM 4011 O O . ASN B 1 237 ? -20.203 17.75 3.945 1 92.12 237 ASN B O 1
ATOM 4015 N N . HIS B 1 238 ? -18.828 16.672 2.607 1 93.31 238 HIS B N 1
ATOM 4016 C CA . HIS B 1 238 ? -17.688 17.562 2.826 1 93.31 238 HIS B CA 1
ATOM 4017 C C . HIS B 1 238 ? -17.375 17.688 4.312 1 93.31 238 HIS B C 1
ATOM 4019 O O . HIS B 1 238 ? -17.188 18.797 4.82 1 93.31 238 HIS B O 1
ATOM 4025 N N . GLN B 1 239 ? -17.328 16.531 4.945 1 96.25 239 GLN B N 1
ATOM 4026 C CA . GLN B 1 239 ? -17.109 16.516 6.387 1 96.25 239 GLN B CA 1
ATOM 4027 C C . GLN B 1 239 ? -15.773 15.867 6.734 1 96.25 239 GLN B C 1
ATOM 4029 O O . GLN B 1 239 ? -15.461 15.672 7.91 1 96.25 239 GLN B O 1
ATOM 4034 N N . ILE B 1 240 ? -14.977 15.531 5.746 1 97.12 240 ILE B N 1
ATOM 4035 C CA . ILE B 1 240 ? -13.633 15.016 6 1 97.12 240 ILE B CA 1
ATOM 4036 C C . ILE B 1 240 ? -12.609 16.141 5.832 1 97.12 240 ILE B C 1
ATOM 4038 O O . ILE B 1 240 ? -12.555 16.781 4.785 1 97.12 240 ILE B O 1
ATOM 4042 N N . GLU B 1 241 ? -11.891 16.406 6.852 1 97.94 241 GLU B N 1
ATOM 4043 C CA . GLU B 1 241 ? -10.789 17.375 6.84 1 97.94 241 GLU B CA 1
ATOM 4044 C C . GLU B 1 241 ? -9.438 16.656 6.832 1 97.94 241 GLU B C 1
ATOM 4046 O O . GLU B 1 241 ? -9.25 15.672 7.547 1 97.94 241 GLU B O 1
ATOM 4051 N N . ALA B 1 242 ? -8.523 17.125 5.977 1 98.44 242 ALA B N 1
ATOM 4052 C CA . ALA B 1 242 ? -7.238 16.453 5.848 1 98.44 242 ALA B CA 1
ATOM 4053 C C . ALA B 1 242 ? -6.09 17.453 5.816 1 98.44 242 ALA B C 1
ATOM 4055 O O . ALA B 1 242 ? -6.219 18.547 5.246 1 98.44 242 ALA B O 1
ATOM 4056 N N . ALA B 1 243 ? -5.016 17.141 6.395 1 98.75 243 ALA B N 1
ATOM 4057 C CA . ALA B 1 243 ? -3.746 17.859 6.352 1 98.75 243 ALA B CA 1
ATOM 4058 C C . ALA B 1 243 ? -2.568 16.891 6.457 1 98.75 243 ALA B C 1
ATOM 4060 O O . ALA B 1 243 ? -2.754 15.695 6.703 1 98.75 243 ALA B O 1
ATOM 4061 N N . CYS B 1 244 ? -1.404 17.375 6.18 1 98.81 244 CYS B N 1
ATOM 4062 C CA . CYS B 1 244 ? -0.19 16.562 6.223 1 98.81 244 CYS B CA 1
ATOM 4063 C C . CYS B 1 244 ? 1.011 17.406 6.637 1 98.81 244 CYS B C 1
ATOM 4065 O O . CYS B 1 244 ? 1.16 18.547 6.191 1 98.81 244 CYS B O 1
ATOM 4067 N N . VAL B 1 245 ? 1.784 16.891 7.523 1 98.94 245 VAL B N 1
ATOM 4068 C CA . VAL B 1 245 ? 3.115 17.406 7.824 1 98.94 245 VAL B CA 1
ATOM 4069 C C . VAL B 1 245 ? 4.168 16.359 7.465 1 98.94 245 VAL B C 1
ATOM 4071 O O . VAL B 1 245 ? 4.086 15.211 7.902 1 98.94 245 VAL B O 1
ATOM 4074 N N . THR B 1 246 ? 5.105 16.719 6.633 1 98.5 246 THR B N 1
ATOM 4075 C CA . THR B 1 246 ? 6.203 15.82 6.293 1 98.5 246 THR B CA 1
ATOM 4076 C C . THR B 1 246 ? 7.539 16.422 6.723 1 98.5 246 THR B C 1
ATOM 4078 O O . THR B 1 246 ? 7.824 17.594 6.449 1 98.5 246 THR B O 1
ATOM 4081 N N . VAL B 1 247 ? 8.352 15.633 7.422 1 98.5 247 VAL B N 1
ATOM 4082 C CA . VAL B 1 247 ? 9.656 16.062 7.91 1 98.5 247 VAL B CA 1
ATOM 4083 C C . VAL B 1 247 ? 10.719 15.766 6.859 1 98.5 247 VAL B C 1
ATOM 4085 O O . VAL B 1 247 ? 10.82 14.641 6.371 1 98.5 247 VAL 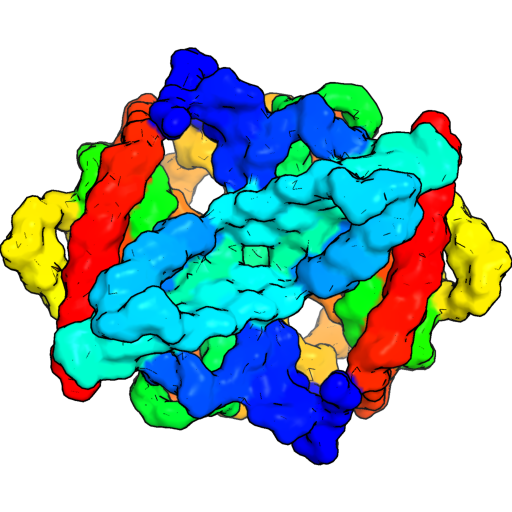B O 1
ATOM 4088 N N . VAL B 1 248 ? 11.516 16.75 6.52 1 96.69 248 VAL B N 1
ATOM 4089 C CA . VAL B 1 248 ? 12.586 16.562 5.543 1 96.69 248 VAL B CA 1
ATOM 4090 C C . VAL B 1 248 ? 13.641 15.609 6.102 1 96.69 248 VAL B C 1
ATOM 4092 O O . VAL B 1 248 ? 14.25 15.883 7.141 1 96.69 248 VAL B O 1
ATOM 4095 N N . ASN B 1 249 ? 13.844 14.484 5.43 1 94.06 249 ASN B N 1
ATOM 4096 C CA . ASN B 1 249 ? 14.797 13.492 5.934 1 94.06 249 ASN B CA 1
ATOM 4097 C C . ASN B 1 249 ? 16.031 13.398 5.035 1 94.06 249 ASN B C 1
ATOM 4099 O O . ASN B 1 249 ? 16.984 12.711 5.371 1 94.06 249 ASN B O 1
ATOM 4103 N N . SER B 1 250 ? 16 13.953 3.891 1 90.44 250 SER B N 1
ATOM 4104 C CA . SER B 1 250 ? 17.125 14.078 2.963 1 90.44 250 SER B CA 1
ATOM 4105 C C . SER B 1 250 ? 17.078 15.406 2.211 1 90.44 250 SER B C 1
ATOM 4107 O O . SER B 1 250 ? 16.047 15.742 1.608 1 90.44 250 SER B O 1
ATOM 4109 N N . ASP B 1 251 ? 18.188 16.078 2.246 1 89.5 251 ASP B N 1
ATOM 4110 C CA . ASP B 1 251 ? 18.188 17.406 1.66 1 89.5 251 ASP B CA 1
ATOM 4111 C C . ASP B 1 251 ? 18.484 17.344 0.163 1 89.5 251 ASP B C 1
ATOM 4113 O O . ASP B 1 251 ? 18.594 16.266 -0.412 1 89.5 251 ASP B O 1
ATOM 4117 N N . ALA B 1 252 ? 18.594 18.5 -0.495 1 86.88 252 ALA B N 1
ATOM 4118 C CA . ALA B 1 252 ? 18.703 18.594 -1.947 1 86.88 252 ALA B CA 1
ATOM 4119 C C . ALA B 1 252 ? 20.031 18 -2.432 1 86.88 252 ALA B C 1
ATOM 4121 O O . ALA B 1 252 ? 20.156 17.609 -3.596 1 86.88 252 ALA B O 1
ATOM 4122 N N . LYS B 1 253 ? 20.953 17.875 -1.538 1 85.12 253 LYS B N 1
ATOM 4123 C CA . LYS B 1 253 ? 22.25 17.328 -1.895 1 85.12 253 LYS B CA 1
ATOM 4124 C C . LYS B 1 253 ? 22.297 15.812 -1.68 1 85.12 253 LYS B C 1
ATOM 4126 O O . LYS B 1 253 ? 23.297 15.156 -1.985 1 85.12 253 LYS B O 1
ATOM 4131 N N . GLY B 1 254 ? 21.203 15.297 -1.062 1 82.12 254 GLY B N 1
ATOM 4132 C CA . GLY B 1 254 ? 21.141 13.859 -0.851 1 82.12 254 GLY B CA 1
ATOM 4133 C C . GLY B 1 254 ? 21.625 13.438 0.521 1 82.12 254 GLY B C 1
ATOM 4134 O O . GLY B 1 254 ? 21.75 12.242 0.798 1 82.12 254 GLY B O 1
ATOM 4135 N N . ASN B 1 255 ? 21.922 14.453 1.349 1 85.5 255 ASN B N 1
ATOM 4136 C CA . ASN B 1 255 ? 22.297 14.109 2.717 1 85.5 255 ASN B CA 1
ATOM 4137 C C . ASN B 1 255 ? 21.094 13.602 3.516 1 85.5 255 ASN B C 1
ATOM 4139 O O . ASN B 1 255 ? 20.125 14.344 3.727 1 85.5 255 ASN B O 1
ATOM 4143 N N . ALA B 1 256 ? 21.203 12.406 4.004 1 85.44 256 ALA B N 1
ATOM 4144 C CA . ALA B 1 256 ? 20.094 11.797 4.754 1 85.44 256 ALA B CA 1
ATOM 4145 C C . ALA B 1 256 ? 20.266 12.023 6.254 1 85.44 256 ALA B C 1
ATOM 4147 O O . ALA B 1 256 ? 21.391 11.953 6.773 1 85.44 256 ALA B O 1
ATOM 4148 N N . MET B 1 257 ? 19.219 12.227 6.875 1 88.56 257 MET B N 1
ATOM 4149 C CA . MET B 1 257 ? 19.172 12.344 8.328 1 88.56 257 MET B CA 1
ATOM 4150 C C . MET B 1 257 ? 19.328 10.984 8.992 1 88.56 257 MET B C 1
ATOM 4152 O O . MET B 1 257 ? 18.812 9.984 8.492 1 88.56 257 MET B O 1
ATOM 4156 N N . ASN B 1 258 ? 20.016 11.047 10.117 1 88 258 ASN B N 1
ATOM 4157 C CA . ASN B 1 258 ? 20.047 9.852 10.953 1 88 258 ASN B CA 1
ATOM 4158 C C . ASN B 1 258 ? 18.656 9.461 11.414 1 88 258 ASN B C 1
ATOM 4160 O O . ASN B 1 258 ? 17.828 10.328 11.742 1 88 258 ASN B O 1
ATOM 4164 N N . ILE B 1 259 ? 18.391 8.125 11.477 1 88.06 259 ILE B N 1
ATOM 4165 C CA . ILE B 1 259 ? 17.047 7.625 11.734 1 88.06 259 ILE B CA 1
ATOM 4166 C C . ILE B 1 259 ? 16.625 8.023 13.148 1 88.06 259 ILE B C 1
ATOM 4168 O O . ILE B 1 259 ? 15.445 8.328 13.383 1 88.06 259 ILE B O 1
ATOM 4172 N N . GLU B 1 260 ? 17.531 8 14.094 1 91.06 260 GLU B N 1
ATOM 4173 C CA . GLU B 1 260 ? 17.203 8.367 15.469 1 91.06 260 GLU B CA 1
ATOM 4174 C C . GLU B 1 260 ? 16.797 9.836 15.562 1 91.06 260 GLU B C 1
ATOM 4176 O O . GLU B 1 260 ? 15.828 10.18 16.234 1 91.06 260 GLU B O 1
ATOM 4181 N N . GLU B 1 261 ? 17.562 10.648 14.844 1 95.06 261 GLU B N 1
ATOM 4182 C CA . GLU B 1 261 ? 17.25 12.07 14.82 1 95.06 261 GLU B CA 1
ATOM 4183 C C . GLU B 1 261 ? 15.922 12.336 14.125 1 95.06 261 GLU B C 1
ATOM 4185 O O . GLU B 1 261 ? 15.141 13.188 14.562 1 95.06 261 GLU B O 1
ATOM 4190 N N . LEU B 1 262 ? 15.711 11.648 13.086 1 95.62 262 LEU B N 1
ATOM 4191 C CA . LEU B 1 262 ? 14.453 11.773 12.359 1 95.62 262 LEU B CA 1
ATOM 4192 C C . LEU B 1 262 ? 13.273 11.406 13.25 1 95.62 262 LEU B C 1
ATOM 4194 O O . LEU B 1 262 ? 12.289 12.148 13.328 1 95.62 262 LEU B O 1
ATOM 4198 N N . ARG B 1 263 ? 13.414 10.289 13.938 1 94.31 263 ARG B N 1
ATOM 4199 C CA . ARG B 1 263 ? 12.328 9.812 14.789 1 94.31 263 ARG B CA 1
ATOM 4200 C C . ARG B 1 263 ? 12.062 10.789 15.938 1 94.31 263 ARG B C 1
ATOM 4202 O O . ARG B 1 263 ? 10.914 11.031 16.297 1 94.31 263 ARG B O 1
ATOM 4209 N N . LYS B 1 264 ? 13.117 11.344 16.484 1 97.31 264 LYS B N 1
ATOM 4210 C CA . LYS B 1 264 ? 12.961 12.359 17.531 1 97.31 264 LYS B CA 1
ATOM 4211 C C . LYS B 1 264 ? 12.18 13.562 17 1 97.31 264 LYS B C 1
ATOM 4213 O O . LYS B 1 264 ? 11.242 14.031 17.656 1 97.31 264 LYS B O 1
ATOM 4218 N N . ARG B 1 265 ? 12.57 14.031 15.875 1 98.5 265 ARG B N 1
ATOM 4219 C CA . ARG B 1 265 ? 11.891 15.164 15.258 1 98.5 265 ARG B CA 1
ATOM 4220 C C . ARG B 1 265 ? 10.438 14.82 14.945 1 98.5 265 ARG B C 1
ATOM 4222 O O . ARG B 1 265 ? 9.539 15.625 15.195 1 98.5 265 ARG B O 1
ATOM 4229 N N . GLN B 1 266 ? 10.195 13.664 14.43 1 98.62 266 GLN B N 1
ATOM 4230 C CA . GLN B 1 266 ? 8.836 13.234 14.109 1 98.62 266 GLN B CA 1
ATOM 4231 C C . GLN B 1 266 ? 7.977 13.156 15.375 1 98.62 266 GLN B C 1
ATOM 4233 O O . GLN B 1 266 ? 6.793 13.492 15.344 1 98.62 266 GLN B O 1
ATOM 4238 N N . LEU B 1 267 ? 8.555 12.711 16.438 1 98.56 267 LEU B N 1
ATOM 4239 C CA . LEU B 1 267 ? 7.801 12.641 17.688 1 98.56 267 LEU B CA 1
ATOM 4240 C C . LEU B 1 267 ? 7.449 14.031 18.188 1 98.56 267 LEU B C 1
ATOM 4242 O O . LEU B 1 267 ? 6.367 14.242 18.734 1 98.56 267 LEU B O 1
ATOM 4246 N N . GLU B 1 268 ? 8.344 14.992 18.031 1 98.69 268 GLU B N 1
ATOM 4247 C CA . GLU B 1 268 ? 8.047 16.375 18.375 1 98.69 268 GLU B CA 1
ATOM 4248 C C . GLU B 1 268 ? 6.879 16.906 17.547 1 98.69 268 GLU B C 1
ATOM 4250 O O . GLU B 1 268 ? 5.98 17.562 18.094 1 98.69 268 GLU B O 1
ATOM 4255 N N . VAL B 1 269 ? 6.879 16.609 16.281 1 98.88 269 VAL B N 1
ATOM 4256 C CA . VAL B 1 269 ? 5.812 17.047 15.391 1 98.88 269 VAL B CA 1
ATOM 4257 C C . VAL B 1 269 ? 4.508 16.344 15.758 1 98.88 269 VAL B C 1
ATOM 4259 O O . VAL B 1 269 ? 3.438 16.953 15.734 1 98.88 269 VAL B O 1
ATOM 4262 N N . ALA B 1 270 ? 4.641 15.07 16.094 1 98.88 270 ALA B N 1
ATOM 4263 C CA . ALA B 1 270 ? 3.463 14.297 16.484 1 98.88 270 ALA B CA 1
ATOM 4264 C C . ALA B 1 270 ? 2.756 14.93 17.672 1 98.88 270 ALA B C 1
ATOM 4266 O O . ALA B 1 270 ? 1.524 15 17.703 1 98.88 270 ALA B O 1
ATOM 4267 N N . ALA B 1 271 ? 3.498 15.383 18.625 1 98.56 271 ALA B N 1
ATOM 4268 C CA . ALA B 1 271 ? 2.91 16.031 19.797 1 98.56 271 ALA B CA 1
ATOM 4269 C C . ALA B 1 271 ? 2.121 17.281 19.406 1 98.56 271 ALA B C 1
ATOM 4271 O O . ALA B 1 271 ? 1.035 17.516 19.938 1 98.56 271 ALA B O 1
ATOM 4272 N N . VAL B 1 272 ? 2.65 18.031 18.484 1 98.69 272 VAL B N 1
ATOM 4273 C CA . VAL B 1 272 ? 1.965 19.203 17.969 1 98.69 272 VAL B CA 1
ATOM 4274 C C . VAL B 1 272 ? 0.661 18.797 17.297 1 98.69 272 VAL B C 1
ATOM 4276 O O . VAL B 1 272 ? -0.386 19.406 17.531 1 98.69 272 VAL B O 1
ATOM 4279 N N . ILE B 1 273 ? 0.723 17.75 16.438 1 98.81 273 ILE B N 1
ATOM 4280 C CA . ILE B 1 273 ? -0.445 17.281 15.711 1 98.81 273 ILE B CA 1
ATOM 4281 C C . ILE B 1 273 ? -1.521 16.828 16.688 1 98.81 273 ILE B C 1
ATOM 4283 O O . ILE B 1 273 ? -2.689 17.203 16.562 1 98.81 273 ILE B O 1
ATOM 4287 N N . LEU B 1 274 ? -1.119 16.047 17.703 1 98.44 274 LEU B N 1
ATOM 4288 C CA . LEU B 1 274 ? -2.074 15.547 18.672 1 98.44 274 LEU B CA 1
ATOM 4289 C C . LEU B 1 274 ? -2.732 16.703 19.438 1 98.44 274 LEU B C 1
ATOM 4291 O O . LEU B 1 274 ? -3.938 16.656 19.703 1 98.44 274 LEU B O 1
ATOM 4295 N N . GLU B 1 275 ? -1.977 17.719 19.766 1 97.31 275 GLU B N 1
ATOM 4296 C CA . GLU B 1 275 ? -2.516 18.875 20.453 1 97.31 275 GLU B CA 1
ATOM 4297 C C . GLU B 1 275 ? -3.559 19.594 19.609 1 97.31 275 GLU B C 1
ATOM 4299 O O . GLU B 1 275 ? -4.625 19.969 20.094 1 97.31 275 GLU B O 1
ATOM 4304 N N . GLN B 1 276 ? -3.242 19.719 18.312 1 96 276 GLN B N 1
ATOM 4305 C CA . GLN B 1 276 ? -4.164 20.438 17.438 1 96 276 GLN B CA 1
ATOM 4306 C C . GLN B 1 276 ? -5.426 19.609 17.188 1 96 276 GLN B C 1
ATOM 4308 O O . GLN B 1 276 ? -6.523 20.156 17.109 1 96 276 GLN B O 1
ATOM 4313 N N . LEU B 1 277 ? -5.285 18.266 17.016 1 95.38 277 LEU B N 1
ATOM 4314 C CA . LEU B 1 277 ? -6.441 17.391 16.875 1 95.38 277 LEU B CA 1
ATOM 4315 C C . LEU B 1 277 ? -7.352 17.5 18.094 1 95.38 277 LEU B C 1
ATOM 4317 O O . LEU B 1 277 ? -8.578 17.469 17.953 1 95.38 277 LEU B O 1
ATOM 4321 N N . GLY B 1 278 ? -6.832 17.703 19.234 1 89.44 278 GLY B N 1
ATOM 4322 C CA . GLY B 1 278 ? -7.598 17.812 20.469 1 89.44 278 GLY B CA 1
ATOM 4323 C C . GLY B 1 278 ? -8.336 19.125 20.594 1 89.44 278 GLY B C 1
ATOM 4324 O O . GLY B 1 278 ? -9.414 19.188 21.172 1 89.44 278 GLY B O 1
ATOM 4325 N N . LYS B 1 279 ? -7.848 20.203 19.984 1 86.69 279 LYS B N 1
ATOM 4326 C CA . LYS B 1 279 ? -8.414 21.531 20.109 1 86.69 279 LYS B CA 1
ATOM 4327 C C . LYS B 1 279 ? -9.523 21.766 19.078 1 86.69 279 LYS B C 1
ATOM 4329 O O . LYS B 1 279 ? -10.438 22.547 19.312 1 86.69 279 LYS B O 1
ATOM 4334 N N . LEU B 1 280 ? -9.398 21.188 17.969 1 76.94 280 LEU B N 1
ATOM 4335 C CA . LEU B 1 280 ? -10.289 21.453 16.844 1 76.94 280 LEU B CA 1
ATOM 4336 C C . LEU B 1 280 ? -11.586 20.656 16.984 1 76.94 280 LEU B C 1
ATOM 4338 O O . LEU B 1 280 ? -12.469 20.766 16.141 1 76.94 280 LEU B O 1
ATOM 4342 N N . GLN B 1 281 ? -11.742 19.844 17.953 1 67.62 281 GLN B N 1
ATOM 4343 C CA . GLN B 1 281 ? -13.023 19.203 18.234 1 67.62 281 GLN B CA 1
ATOM 4344 C C . GLN B 1 281 ? -14.039 20.188 18.797 1 67.62 281 GLN B C 1
ATOM 4346 O O . GLN B 1 281 ? -13.664 21.156 19.453 1 67.62 281 GLN B O 1
#

Sequence (562 aa):
MTLQHPDSCKGGNTIPVDKDGRPYHFGCTGAEISNDFLITTDYYLAEQIAKLFEEKEPFCFRSNRGYTTFTGHYKGKRLSICAFGIGFAMIDFLVREVRTITQGKLTFIQLGAAPSPAGHANGTAINVKDCVAYELDFNEFGGNTETPYRFFKKPVPANEKLLAALNEGLKAANIPTVEGRVASNPSFVSGVNSPALPQFDFKQSGLLAKVEAELGKIDSLEMDTYPLYWTALREVNHQIEAACVTVVNSDAKGNAMNIEELRKRQLEVAAVILEQLGKLQMTLQHPDSCKGGNTIPVDKDGRPYHFGCTGAEISNDFLITTDYYLAEQIAKLFEEKEPFCFRSNRGYTTFTGHYKGKRLSICAFGIGFAMIDFLVREVRTITQGKLTFIQLGAAPSPAGHANGTAINVKDCVAYELDFNEFGGNTETPYRFFKKPVPANEKLLAALNEGLKAANIPTVEGRVASNPSFVSGVNSPALPQFDFKQSGLLAKVEAELGKIDSLEMDTYPLYWTALREVNHQIEAACVTVVNSDAKGNAMNIEELRKRQLEVAAVILEQLGKLQ

Organism: Trichomonas vaginalis (strain ATCC PRA-98 / G3) (NCBI:txid412133)

pLDDT: mean 87.45, std 17.37, range [18.89, 98.94]

InterPro domains:
  IPR000845 Nucleoside phosphorylase domain [PF01048] (47-275)
  IPR035994 Nucleoside phosphorylase superfamily [G3DSA:3.40.50.1580] (16-279)
  IPR035994 Nucleoside phosphorylase superfamily [SSF53167] (19-280)

Nearest PDB structures (foldseek):
  6k8p-assembly1_A  TM=9.290E-01  e=2.295E-25  Phytophthora capsici LT1534
  6k5h-assembly2_C  TM=9.279E-01  e=3.698E-24  Phytophthora capsici LT1534
  3bje-assembly1_B  TM=8.034E-01  e=3.948E-17  Trypanosoma brucei
  2hn9-assembly1_E  TM=8.278E-01  e=4.058E-15  Salmonella enterica subsp. enterica serovar Typhimurium str. LT2
  3c74-assembly1_A  TM=7.899E-01  e=5.433E-14  Salmonella enterica subsp. enterica serovar Typhimurium

Foldseek 3Di:
DPQPQPCVVVPVPDQRAGPQRARQAQGDAPVLFDLAEEEEQDPVLLVVLLCQFPDNDFDWDDHPNAKIKGWGHHPRDIHMYIHQHFFLVSLLCVVRSNPRRDDFAHEYEYEAAFAFQPQDDFLEKAWEQWEWEKEAQVVCPPHPDLARMDTGADIQGADPVLSVLLVVLCVVLVGHYDHFYEYAYRDDDPDLPGPDDPVDDHRNVCVQVVRCVRHNHHGGYGHYQNSNRVSCCPDPVNRYGYIYIYGHQAYSVGDGHDPVVNSVSSSSSSVSSSVSSRPVD/DPQPQPVVVVPVPDQGAGPQRARQAQGDAPVLFDLAEEEEQDPVLLVVLLCQFPDNDFDWDDHPNAKIKGWGHHPRDIHMYIHFHFFLVSLLCVVRSNPRRDDFAHEYEYEAAFAFQPQDDFLEKAWEQWEWEKEAQVVCPPHPDLARMDTGADIQGADPVLSVLLVVLCVVLVGHYDHFYEYAYRDPDPDLPGPDDPVDDHRNPCVQVVRCVRHNHHGGYGHYQNSNRVSCCPDPVNRYGYIYIYGHQAYSVGDGHDPVVNSVSSSSSSVSSSVSSRVVD

Radius of gyration: 22.2 Å; Cα contacts (8 Å, |Δi|>4): 1341; chains: 2; bounding box: 57×60×56 Å

Solvent-accessible surface area (backbone atoms only — not comparable to full-atom values): 28355 Å² total; per-residue (Å²): 132,72,44,35,69,30,78,73,58,68,66,59,23,56,84,58,31,31,73,80,50,22,31,73,48,61,47,57,34,53,87,64,46,44,54,38,33,45,32,29,37,37,43,60,56,42,55,59,56,50,65,64,25,73,42,93,74,46,51,70,48,72,28,47,38,37,26,39,38,34,24,36,30,47,97,84,31,68,30,20,38,36,16,42,25,46,21,41,26,33,44,40,47,45,56,51,51,52,50,73,48,51,75,72,67,32,38,41,35,35,48,52,67,27,37,12,72,61,65,50,56,62,64,27,33,31,40,36,50,29,23,28,35,38,38,79,33,75,77,40,62,93,49,92,56,65,62,45,61,41,77,34,66,72,66,39,57,35,33,66,68,55,50,54,49,48,52,53,39,36,53,75,68,69,44,57,68,44,79,30,31,33,38,18,29,46,53,82,57,53,49,65,79,12,43,44,45,81,61,37,81,54,62,40,82,61,42,46,60,50,48,33,72,65,61,40,81,47,42,26,52,45,37,42,60,38,46,44,34,49,54,28,67,40,27,69,83,62,38,43,41,32,37,41,38,34,28,22,38,17,22,56,87,58,56,64,53,46,50,68,59,48,50,52,50,48,51,57,50,46,54,41,51,54,52,46,58,52,63,74,105,132,73,45,37,68,34,78,72,57,68,61,64,22,56,84,58,33,33,73,82,52,22,31,71,48,61,48,56,33,54,87,65,45,45,54,38,32,44,33,28,37,38,43,59,57,43,54,57,56,50,66,64,26,74,42,94,75,45,51,70,48,71,28,48,38,37,26,38,38,33,23,37,29,47,98,85,30,69,33,19,36,34,16,45,25,46,23,41,25,32,45,42,47,46,55,52,48,50,51,72,50,50,76,73,68,32,38,42,35,36,47,52,67,27,38,11,73,62,64,49,55,62,63,27,32,30,40,36,51,27,22,27,34,40,38,78,35,74,77,41,63,93,47,92,58,66,63,47,61,42,77,35,66,71,66,39,55,34,33,65,68,55,49,53,49,49,50,52,40,36,53,74,68,71,44,58,67,45,79,30,32,34,36,18,29,44,54,80,58,53,50,66,79,12,44,44,45,84,60,36,80,54,61,39,81,61,43,46,61,50,46,31,73,68,61,40,81,48,41,25,53,46,37,43,60,35,46,45,35,49,54,27,67,41,27,69,81,62,38,43,41,33,38,40,37,33,28,22,37,18,22,56,86,57,55,64,55,46,50,66,58,47,52,54,50,50,50,57,49,46,53,40,51,54,52,47,60,51,63,73,104

Secondary structure (DSSP, 8-state):
------TTTTSTTS--B-TT--BTTT---GGGS-SEEEEES-HHHHHHHHTTSSSSS-EEEE-TTS-EEEEEEETTEEEEEEE--SSHHHHHHHHHHHHHT--S-EEEEEEEEEE-SS-PPTT-EEEEEEEEEEEE-GGGTTSS-S--EEEEEEEEEPPHHHHHHHHHHHHHTT--EEEEEEEE-SS----TTSPPPTTB----TTHHHHHHHHH---SEEESSHHHHHHHHHTBTT--EEEEEEEEEEE-TT-PBPPHHHHHHHHHHHHHHHHHHHHH--/------TTTTSTTS--B-TT--BTTT---GGGS-SEEEEES-HHHHHHHHTTSSSSS-EEEE-TTS-EEEEEEETTEEEEEEE--SSHHHHHHHHHHHHHT--S-EEEEEEEEEE-SS-PPTT-EEEEEEEEEEEE-GGGTTSS-S--EEEEEEEEEPPHHHHHHHHHHHHHTT--EEEEEEEE-SS----TTSPPPTTB----TTHHHHHHHHH---SEEESSHHHHHHHHHTBTT--EEEEEEEEEEE-TT-PBPPHHHHHHHHHHHHHHHHHHHHH--